Protein AF-0000000085167577 (afdb_homodimer)

Sequence (716 aa):
MPRSLSTPLTRKFGIDFPIVQGPMNGGSTPEMVAAVSNAGGIGALAAANFDVQTMRTKVNAIRSLTTKPFCVNLFVLETPAPTPGEIRDALDRLQPIRAELGLPPAAAPERYCEEFREQLDALIALKAPVASFTFGLLDAASIERLHAAGSLVIGTATNVAEALAWQANGADAICAQGAEAGGHRGTFIGHPDASMIGTLALVPQIVDAVALPVIAAGGIMDGRGIAAALTLGAQAAQLGTAFLMTAESPIHAAWQEKIRLSTDTSTRTTRTFTGRPARGILNDFMLRMGRYEQELPAYPVQHALTTEIRKAAGQANRPEFMSLWAGQAAGMSRRRAEAIPAAELVRVLVAETQAALAMPRSLSTPLTRKFGIDFPIVQGPMNGGSTPEMVAAVSNAGGIGALAAANFDVQTMRTKVNAIRSLTTKPFCVNLFVLETPAPTPGEIRDALDRLQPIRAELGLPPAAAPERYCEEFREQLDALIALKAPVASFTFGLLDAASIERLHAAGSLVIGTATNVAEALAWQANGADAICAQGAEAGGHRGTFIGHPDASMIGTLALVPQIVDAVALPVIAAGGIMDGRGIAAALTLGAQAAQLGTAFLMTAESPIHAAWQEKIRLSTDTSTRTTRTFTGRPARGILNDFMLRMGRYEQELPAYPVQHALTTEIRKAAGQANRPEFMSLWAGQAAGMSRRRAEAIPAAELVRVLVAETQAALA

InterPro domains:
  IPR004136 Nitronate monooxygenase [cd04730] (15-283)
  IPR013785 Aldolase-type TIM barrel [G3DSA:3.20.20.70] (5-358)

Nearest PDB structures (foldseek):
  4qit-assembly1_B  TM=9.246E-01  e=6.300E-36  Pseudomonas aeruginosa PAO581
  4qiu-assembly1_B  TM=9.241E-01  e=7.484E-36  Pseudomonas aeruginosa PAO581
  4q4k-assembly1_B  TM=9.140E-01  e=2.360E-35  Pseudomonas aeruginosa PAO1
  5lsm-assembly4_B  TM=9.400E-01  e=2.617E-33  Shewanella oneidensis MR-1
  5lsm-assembly6_E  TM=9.342E-01  e=5.848E-33  Shewanella oneidensis MR-1

Radius of gyration: 25.78 Å; Cα contacts (8 Å, |Δi|>4): 1681; chains: 2; bounding box: 63×74×59 Å

Organism: Herbaspirillum seropedicae (strain SmR1) (NCBI:txid757424)

Foldseek 3Di:
DQDQQDDPVCVVQVFRHQEEADADVLWAALQLQLLQQVLGYAYEHECAQPDLVVVLVRLVSNVVRHPGAYEYEYEDDDFDDDDPVQLVVLQVLCVVLCVVLVHDRDDADPGLGYDRVNNLVSCLVSLHQEYEYFQDEDALVSCVSSVVSNYAYEYEDLAQVRLVRNVVSPHQEYEHAELQAWWFDRDHDDDPVVSNHGQLVGLLVNLVRHPHAYEGEHQDQALLSQLSSVVSPHSHYYDHLNSSQAQPTPDFPLLNVCLQVDDLPQKDWACQQAQGTGIFGAAQSCVSSVVCRVSHDHPHRSNSSLVVVQVSCSVVVNCRSHRSIDGSNSNCSNVDDGNHHSSVRSVRRVVRNSVSSD/DQDQQDDPVLVVQVFRHQEEADADVLWAALQLQLLQQVLGYAYEHECAQPALVVVLVRLVSNVVRHPGAYEYEYEDDDFDDDDPVQVVVLQVLCVVLCVVLVHPRDDADPGLGYDRVNNLVSCLVSLHQEYEYFQDEDALVSCVSSVVSNYAYEYEDLAQVRLVRNVVSPHQEYEHAELQAWWFDRDHDDDPVVSNHGQLVGLLVNLVRHPHAYEGEHQDQALLSQLSSVVSPHSHYYDHLNSSQAQPTPDFPLLNVCLQVDDLPQKDWACQQAQGTGIFGAAQSCVSSVVCRVSHDHPHRSNSSLVVVQVSCSVVVNCRSHRSIDGSNSNCSNVDDGNHHSSVRSVRRVVRNSVSSD

Secondary structure (DSSP, 8-state):
-PPPS--HHHHHHT-SSSEEE---TTT--HHHHHHHHHTTSBEEEE-TT--HHHHHHHHHHHHHH-SS-EEEEEE--PPP---HHHHHHHHHHHHHHHHHTTPPPP---S-SS--HHHHHHHHHHHT-SEEEEESS---HHHHHHHHHTT-EEEEEESSHHHHHHHHHHT-SEEEEE-TT-SEE----SS-TTTT---HHHHHHHHHHH-SS-EEEESS--SHHHHHHHHHTT-SEEEESHHHHTBTT--S-HHHHHHHHT--TT-EEEESTTTSS-EEEE--HHHHHHGGGGGGSPPTTHHHHHHHHHHHHHHHTT-GGGS--B--TTGGGGGGS-TTB-HHHHHHHHHHHHHHHH-/-PPP---HHHHHHT-SSSEEE---TTT--HHHHHHHHHTTSBEEEE-TT--HHHHHHHHHHHHHH-SS-EEEEEE--PPP---HHHHHHHHHHHHHHHHHTTPPPP---S-SS--HHHHHHHHHHHT-SEEEEESS---HHHHHHHHHTT-EEEEEESSHHHHHHHHHHT-SEEEEE-TT-SEE----SS-TTTT---HHHHHHHHHHH-SS-EEEESS--SHHHHHHHHHTT-SEEEESHHHHTBTT--S-HHHHHHHHT--TT-EEEESTTTSS-EEEE--HHHHHHGGGGGGSPPTTHHHHHHHHHHHHHHHTT-GGGS--B--TTGGGGGGS-TTB-HHHHHHHHHHHHHHHH-

Solvent-accessible surface area (backbone atoms only — not comparable to full-atom values): 35140 Å² total; per-residue (Å²): 127,70,65,71,59,70,31,74,47,18,63,73,64,65,37,61,37,40,40,30,44,38,57,31,76,77,32,42,35,46,67,31,22,22,33,24,16,70,58,23,24,32,9,18,36,36,42,53,86,41,52,57,68,54,46,52,53,47,53,51,52,23,55,74,64,35,91,55,49,39,31,42,28,39,51,52,57,76,87,84,80,81,52,70,65,59,50,52,53,49,50,60,70,45,42,66,60,32,50,73,72,69,45,71,86,81,73,85,69,94,64,53,67,63,61,37,69,59,43,51,53,42,46,39,73,64,41,40,50,24,36,32,38,30,47,41,79,75,52,43,68,60,44,49,52,30,43,75,45,59,22,44,35,34,33,42,15,34,49,52,69,43,41,46,51,36,53,73,30,58,43,60,27,33,35,38,42,14,53,21,28,42,30,70,61,40,59,67,67,80,56,65,76,35,36,59,32,23,33,60,25,43,44,40,54,36,45,73,70,43,90,54,44,31,26,33,25,34,24,38,70,49,13,31,41,42,34,19,35,44,36,38,57,27,40,24,28,32,27,46,54,52,52,50,46,17,52,51,26,69,54,56,67,65,50,46,50,50,38,46,70,30,48,66,53,39,35,43,74,41,31,58,62,30,29,42,53,24,17,15,47,69,39,54,47,51,61,67,40,50,84,44,50,89,73,52,47,49,59,48,48,26,29,48,72,38,45,63,50,28,51,50,19,56,76,65,70,35,66,48,46,38,86,42,57,24,21,38,32,34,25,64,50,60,79,50,65,82,48,36,46,45,35,56,51,5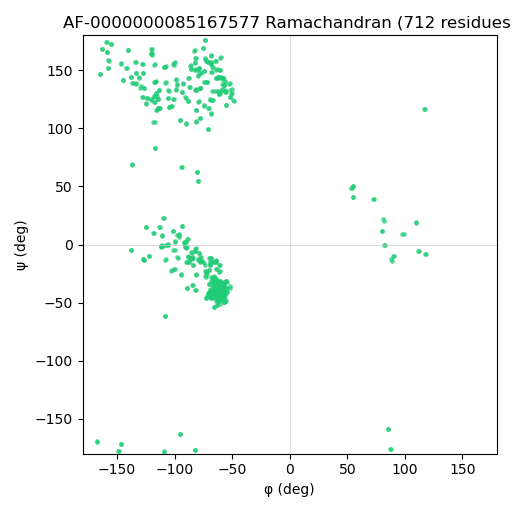0,52,52,32,52,54,37,21,47,60,43,54,90,127,71,66,72,61,69,31,75,46,16,62,72,63,66,36,61,36,39,41,28,43,39,58,30,74,77,33,43,35,47,67,32,22,23,33,23,15,71,59,22,22,31,9,18,35,36,44,53,87,40,53,55,68,54,47,52,53,46,52,50,51,22,54,75,66,32,91,56,47,38,32,42,28,39,52,52,57,76,87,81,79,81,50,72,65,59,50,50,54,48,50,59,69,43,41,67,61,31,52,73,72,70,44,71,86,83,72,85,68,95,65,52,66,62,62,38,69,59,41,50,53,44,46,39,73,65,42,42,50,24,37,33,37,30,47,41,78,75,54,41,69,60,47,49,51,30,43,74,46,60,22,43,37,34,33,44,17,32,47,52,71,42,42,47,50,36,53,74,30,59,44,58,27,33,34,38,42,14,52,23,28,42,28,69,62,40,59,68,68,81,56,67,77,36,37,58,30,22,34,60,27,42,44,40,55,36,47,73,71,43,90,54,47,31,26,33,24,33,24,38,69,48,13,31,42,42,34,19,34,42,36,36,58,26,39,25,29,32,27,46,57,54,53,49,46,17,51,52,24,68,53,55,68,64,49,47,51,52,36,46,69,29,46,66,54,39,37,42,74,41,31,61,61,29,30,42,52,23,16,15,46,68,39,54,47,52,62,68,40,49,85,43,48,89,72,51,49,49,59,48,47,26,29,47,72,37,44,63,51,29,51,50,18,57,76,67,70,34,66,47,46,38,87,42,58,25,20,38,33,34,27,63,49,60,80,48,65,82,48,34,46,45,35,57,50,50,52,51,33,51,53,36,20,46,59,42,55,89

Structure (mmCIF, N/CA/C/O backbone):
data_AF-0000000085167577-model_v1
#
loop_
_entity.id
_entity.type
_entity.pdbx_description
1 polymer 'Nitronate monooxygenase'
#
loop_
_atom_site.group_PDB
_atom_site.id
_atom_site.type_symbol
_atom_site.label_atom_id
_atom_site.label_alt_id
_atom_site.label_comp_id
_atom_site.label_asym_id
_atom_site.label_entity_id
_atom_site.label_seq_id
_atom_site.pdbx_PDB_ins_code
_atom_site.Cartn_x
_atom_site.Cartn_y
_atom_site.Cartn_z
_atom_site.occupancy
_atom_site.B_iso_or_equiv
_atom_site.auth_seq_id
_atom_site.auth_comp_id
_atom_site.auth_asym_id
_atom_site.auth_atom_id
_atom_site.pdbx_PDB_model_num
ATOM 1 N N . MET A 1 1 ? 31.984 2.719 1.576 1 41.38 1 MET A N 1
ATOM 2 C CA . MET A 1 1 ? 31.656 3.881 2.395 1 41.38 1 MET A CA 1
ATOM 3 C C . MET A 1 1 ? 30.156 4.023 2.553 1 41.38 1 MET A C 1
ATOM 5 O O . MET A 1 1 ? 29.391 3.73 1.623 1 41.38 1 MET A O 1
ATOM 9 N N . PRO A 1 2 ? 29.688 4.07 3.895 1 56.88 2 PRO A N 1
ATOM 10 C CA . PRO A 1 2 ? 28.234 4.141 4.07 1 56.88 2 PRO A CA 1
ATOM 11 C C . PRO A 1 2 ? 27.594 5.238 3.227 1 56.88 2 PRO A C 1
ATOM 13 O O . PRO A 1 2 ? 28.203 6.281 2.99 1 56.88 2 PRO A O 1
ATOM 16 N N . ARG A 1 3 ? 26.609 4.84 2.564 1 70.44 3 ARG A N 1
ATOM 17 C CA . ARG A 1 3 ? 25.891 5.797 1.737 1 70.44 3 ARG A CA 1
ATOM 18 C C . ARG A 1 3 ? 25.547 7.051 2.529 1 70.44 3 ARG A C 1
ATOM 20 O O . ARG A 1 3 ? 25.031 6.969 3.65 1 70.44 3 ARG A O 1
ATOM 27 N N . SER A 1 4 ? 25.938 8.18 2.057 1 84.38 4 SER A N 1
ATOM 28 C CA . SER A 1 4 ? 25.656 9.477 2.662 1 84.38 4 SER A CA 1
ATOM 29 C C . SER A 1 4 ? 24.156 9.719 2.783 1 84.38 4 SER A C 1
ATOM 31 O O . SER A 1 4 ? 23.391 9.305 1.917 1 84.38 4 SER A O 1
ATOM 33 N N . LEU A 1 5 ? 23.75 10.266 3.936 1 94.94 5 LEU A N 1
ATOM 34 C CA . LEU A 1 5 ? 22.359 10.633 4.141 1 94.94 5 LEU A CA 1
ATOM 35 C C . LEU A 1 5 ? 22.094 12.062 3.664 1 94.94 5 LEU A C 1
ATOM 37 O O . LEU A 1 5 ? 20.984 12.578 3.834 1 94.94 5 LEU A O 1
ATOM 41 N N . SER A 1 6 ? 23.156 12.664 3.066 1 94.69 6 SER A N 1
ATOM 42 C CA . SER A 1 6 ? 22.969 13.945 2.393 1 94.69 6 SER A CA 1
ATOM 43 C C . SER A 1 6 ? 22.359 13.758 1.009 1 94.69 6 SER A C 1
ATOM 45 O O . SER A 1 6 ? 22.859 12.969 0.205 1 94.69 6 SER A O 1
ATOM 47 N N . THR A 1 7 ? 21.219 14.383 0.775 1 95.88 7 THR A N 1
ATOM 48 C CA . THR A 1 7 ? 20.531 14.367 -0.507 1 95.88 7 THR A CA 1
ATOM 49 C C . THR A 1 7 ? 20.391 15.773 -1.072 1 95.88 7 THR A C 1
ATOM 51 O O . THR A 1 7 ? 20.641 16.75 -0.37 1 95.88 7 THR A O 1
ATOM 54 N N . PRO A 1 8 ? 20 15.883 -2.324 1 95.69 8 PRO A N 1
ATOM 55 C CA . PRO A 1 8 ? 19.75 17.234 -2.846 1 95.69 8 PRO A CA 1
ATOM 56 C C . PRO A 1 8 ? 18.688 17.984 -2.035 1 95.69 8 PRO A C 1
ATOM 58 O O . PRO A 1 8 ? 18.812 19.188 -1.828 1 95.69 8 PRO A O 1
ATOM 61 N N . LEU A 1 9 ? 17.734 17.266 -1.518 1 97.69 9 LEU A N 1
ATOM 62 C CA . LEU A 1 9 ? 16.703 17.891 -0.701 1 97.69 9 LEU A CA 1
ATOM 63 C C . LEU A 1 9 ? 17.297 18.406 0.609 1 97.69 9 LEU A C 1
ATOM 65 O O . LEU A 1 9 ? 16.984 19.531 1.026 1 97.69 9 LEU A O 1
ATOM 69 N N . THR A 1 10 ? 18.109 17.547 1.251 1 97.88 10 THR A N 1
ATOM 70 C CA . THR A 1 10 ? 18.688 17.969 2.523 1 97.88 10 THR A CA 1
ATOM 71 C C . THR A 1 10 ? 19.531 19.234 2.344 1 97.88 10 THR A C 1
ATOM 73 O O . THR A 1 10 ? 19.516 20.125 3.184 1 97.88 10 THR A O 1
ATOM 76 N N . ARG A 1 11 ? 20.219 19.328 1.23 1 97.31 11 ARG A N 1
ATOM 77 C CA . ARG A 1 11 ? 21.031 20.516 0.937 1 97.31 11 ARG A CA 1
ATOM 78 C C . ARG A 1 11 ? 20.141 21.719 0.66 1 97.31 11 ARG A C 1
ATOM 80 O O . ARG A 1 11 ? 20.406 22.812 1.179 1 97.31 11 ARG A O 1
ATOM 87 N N . LYS A 1 12 ? 19.141 21.5 -0.059 1 96.94 12 LYS A N 1
ATOM 88 C CA . LYS A 1 12 ? 18.219 22.578 -0.416 1 96.94 12 LYS A CA 1
ATOM 89 C C . LYS A 1 12 ? 17.516 23.141 0.819 1 96.94 12 LYS A C 1
ATOM 91 O O . LYS A 1 12 ? 17.344 24.344 0.95 1 96.94 12 LYS A O 1
ATOM 96 N N . PHE A 1 13 ? 17.109 22.234 1.7 1 97.12 13 PHE A N 1
ATOM 97 C CA . PHE A 1 13 ? 16.328 22.625 2.869 1 97.12 13 PHE A CA 1
ATOM 98 C C . PHE A 1 13 ? 17.25 23.031 4.02 1 97.12 13 PHE A C 1
ATOM 100 O O . PHE A 1 13 ? 16.797 23.594 5.016 1 97.12 13 PHE A O 1
ATOM 107 N N . GLY A 1 14 ? 18.562 22.75 3.898 1 96.88 14 GLY A N 1
ATOM 108 C CA . GLY A 1 14 ? 19.516 23.078 4.941 1 96.88 14 GLY A CA 1
ATOM 109 C C . GLY A 1 14 ? 19.406 22.188 6.164 1 96.88 14 GLY A C 1
ATOM 110 O O . GLY A 1 14 ? 19.469 22.672 7.297 1 96.88 14 GLY A O 1
ATOM 111 N N . ILE A 1 15 ? 19.172 20.906 5.949 1 97.62 15 ILE A N 1
ATOM 112 C CA . ILE A 1 15 ? 19.062 19.969 7.059 1 97.62 15 ILE A CA 1
ATOM 113 C C . ILE A 1 15 ? 20.125 18.891 6.93 1 97.62 15 ILE A C 1
ATOM 115 O O . ILE A 1 15 ? 20.703 18.703 5.859 1 97.62 15 ILE A O 1
ATOM 119 N N . ASP A 1 16 ? 20.359 18.141 8.023 1 98.12 16 ASP A N 1
ATOM 120 C CA . ASP A 1 16 ? 21.453 17.172 8.078 1 98.12 16 ASP A CA 1
ATOM 121 C C . ASP A 1 16 ? 21 15.797 7.578 1 98.12 16 ASP A C 1
ATOM 123 O O . ASP A 1 16 ? 21.781 15.062 6.973 1 98.12 16 ASP A O 1
ATOM 127 N N . PHE A 1 17 ? 19.75 15.469 7.918 1 98.69 17 PHE A N 1
ATOM 128 C CA . PHE A 1 17 ? 19.266 14.117 7.645 1 98.69 17 PHE A CA 1
ATOM 129 C C . PHE A 1 17 ? 17.953 14.156 6.875 1 98.69 17 PHE A C 1
ATOM 131 O O . PHE A 1 17 ? 17.172 15.094 7.031 1 98.69 17 PHE A O 1
ATOM 138 N N . PRO A 1 18 ? 17.672 13.219 6.016 1 98.69 18 PRO A N 1
ATOM 139 C CA . PRO A 1 18 ? 16.453 13.172 5.199 1 98.69 18 PRO A CA 1
ATOM 140 C C . PRO A 1 18 ? 15.25 12.656 5.969 1 98.69 18 PRO A C 1
ATOM 142 O O . PRO A 1 18 ? 14.586 11.711 5.523 1 98.69 18 PRO A O 1
ATOM 145 N N . ILE A 1 19 ? 14.938 13.266 7.086 1 98.88 19 ILE A N 1
ATOM 146 C CA . ILE A 1 19 ? 13.859 12.859 7.98 1 98.88 19 ILE A CA 1
ATOM 147 C C . ILE A 1 19 ? 12.914 14.031 8.219 1 98.88 19 ILE A C 1
ATOM 149 O O . ILE A 1 19 ? 13.344 15.109 8.648 1 98.88 19 ILE A O 1
ATOM 153 N N . VAL A 1 20 ? 11.68 13.805 7.875 1 98.88 20 VAL A N 1
ATOM 154 C CA . VAL A 1 20 ? 10.633 14.797 8.102 1 98.88 20 VAL A CA 1
ATOM 155 C C . VAL A 1 20 ? 9.625 14.258 9.117 1 98.88 20 VAL A C 1
ATOM 157 O O . VAL A 1 20 ? 9.039 13.195 8.922 1 98.88 20 VAL A O 1
ATOM 160 N N . GLN A 1 21 ? 9.508 14.922 10.242 1 98.81 21 GLN A N 1
ATOM 161 C CA . GLN A 1 21 ? 8.367 14.672 11.125 1 98.81 21 GLN A CA 1
ATOM 162 C C . GLN A 1 21 ? 7.074 15.211 10.516 1 98.81 21 GLN A C 1
ATOM 164 O O . GLN A 1 21 ? 6.988 16.391 10.172 1 98.81 21 GLN A O 1
ATOM 169 N N . GLY A 1 22 ? 6.129 14.312 10.25 1 98.25 22 GLY A N 1
ATOM 170 C CA . GLY A 1 22 ? 4.902 14.703 9.578 1 98.25 22 GLY A CA 1
ATOM 171 C C . GLY A 1 22 ? 4.078 15.703 10.367 1 98.25 22 GLY A C 1
ATOM 172 O O . GLY A 1 22 ? 4.07 15.68 11.594 1 98.25 22 GLY A O 1
ATOM 173 N N . PRO A 1 23 ? 3.439 16.641 9.625 1 98.19 23 PRO A N 1
ATOM 174 C CA . PRO A 1 23 ? 2.482 17.531 10.297 1 98.19 23 PRO A CA 1
ATOM 175 C C . PRO A 1 23 ? 1.233 16.781 10.773 1 98.19 23 PRO A C 1
ATOM 177 O O . PRO A 1 23 ? 0.424 16.344 9.961 1 98.19 23 PRO A O 1
ATOM 180 N N . MET A 1 24 ? 1.084 16.703 12.055 1 96.88 24 MET A N 1
ATOM 181 C CA . MET A 1 24 ? 0.001 15.922 12.648 1 96.88 24 MET A CA 1
ATOM 182 C C . MET A 1 24 ? -0.925 16.828 13.469 1 96.88 24 MET A C 1
ATOM 184 O O . MET A 1 24 ? -0.589 17.219 14.586 1 96.88 24 MET A O 1
ATOM 188 N N . ASN A 1 25 ? -2.061 17.078 12.891 1 89.38 25 ASN A N 1
ATOM 189 C CA . ASN A 1 25 ? -3.02 17.922 13.594 1 89.38 25 ASN A CA 1
ATOM 190 C C . ASN A 1 25 ? -3.336 17.359 14.984 1 89.38 25 ASN A C 1
ATOM 192 O O . ASN A 1 25 ? -3.795 16.234 15.117 1 89.38 25 ASN A O 1
ATOM 196 N N . GLY A 1 26 ? -3.08 18.094 15.93 1 88.06 26 GLY A N 1
ATOM 197 C CA . GLY A 1 26 ? -3.291 17.672 17.312 1 88.06 26 GLY A CA 1
ATOM 198 C C . GLY A 1 26 ? -2.156 16.828 17.859 1 88.06 26 GLY A C 1
ATOM 199 O O . GLY A 1 26 ? -2.174 16.438 19.016 1 88.06 26 GLY A O 1
ATOM 200 N N . GLY A 1 27 ? -1.165 16.609 17 1 92.88 27 GLY A N 1
ATOM 201 C CA . GLY A 1 27 ? -0.113 15.703 17.406 1 92.88 27 GLY A CA 1
ATOM 202 C C . GLY A 1 27 ? 1.268 16.328 17.391 1 92.88 27 GLY A C 1
ATOM 203 O O . GLY A 1 27 ? 2.227 15.758 17.906 1 92.88 27 GLY A O 1
ATOM 204 N N . SER A 1 28 ? 1.42 17.5 16.844 1 93.81 28 SER A N 1
ATOM 205 C CA . SER A 1 28 ? 2.715 18.156 16.719 1 93.81 28 SER A CA 1
ATOM 206 C C . SER A 1 28 ? 2.773 19.406 17.594 1 93.81 28 SER A C 1
ATOM 208 O O . SER A 1 28 ? 2.012 20.359 17.391 1 93.81 28 SER A O 1
ATOM 210 N N . THR A 1 29 ? 3.646 19.469 18.562 1 97.44 29 THR A N 1
ATOM 211 C CA . THR A 1 29 ? 3.859 20.641 19.406 1 97.44 29 THR A CA 1
ATOM 212 C C . THR A 1 29 ? 5.086 21.422 18.938 1 97.44 29 THR A C 1
ATOM 214 O O . THR A 1 29 ? 5.938 20.891 18.219 1 97.44 29 THR A O 1
ATOM 217 N N . PRO A 1 30 ? 5.098 22.734 19.281 1 98.62 30 PRO A N 1
ATOM 218 C CA . PRO A 1 30 ? 6.316 23.484 19 1 98.62 30 PRO A CA 1
ATOM 219 C C . PRO A 1 30 ? 7.574 22.812 19.547 1 98.62 30 PRO A C 1
ATOM 221 O O . PRO A 1 30 ? 8.617 22.812 18.891 1 98.62 30 PRO A O 1
ATOM 224 N N . GLU A 1 31 ? 7.469 22.172 20.719 1 98.75 31 GLU A N 1
ATOM 225 C CA . GLU A 1 31 ? 8.594 21.484 21.328 1 98.75 31 GLU A CA 1
ATOM 226 C C . GLU A 1 31 ? 9.055 20.312 20.453 1 98.75 31 GLU A C 1
ATOM 228 O O . GLU A 1 31 ? 10.258 20.109 20.266 1 98.75 31 GLU A O 1
ATOM 233 N N . MET A 1 32 ? 8.102 19.516 19.906 1 98.75 32 MET A N 1
ATOM 234 C CA . MET A 1 32 ? 8.438 18.406 19.016 1 98.75 32 MET A CA 1
ATOM 235 C C . MET A 1 32 ? 9.109 18.906 17.734 1 98.75 32 MET A C 1
ATOM 237 O O . MET A 1 32 ? 10.141 18.375 17.328 1 98.75 32 MET A O 1
ATOM 241 N N . VAL A 1 33 ? 8.492 19.922 17.156 1 98.88 33 VAL A N 1
ATOM 242 C CA . VAL A 1 33 ? 8.984 20.5 15.906 1 98.88 33 VAL A CA 1
ATOM 243 C C . VAL A 1 33 ? 10.422 20.969 16.078 1 98.88 33 VAL A C 1
ATOM 245 O O . VAL A 1 33 ? 11.297 20.609 15.281 1 98.88 33 VAL A O 1
ATOM 248 N N . ALA A 1 34 ? 10.656 21.703 17.125 1 98.88 34 ALA A N 1
ATOM 249 C CA . ALA A 1 34 ? 11.992 22.219 17.391 1 98.88 34 ALA A CA 1
ATOM 250 C C . ALA A 1 34 ? 12.977 21.094 17.672 1 98.88 34 ALA A C 1
ATOM 252 O O . ALA A 1 34 ? 14.125 21.141 17.219 1 98.88 34 ALA A O 1
ATOM 253 N N . ALA A 1 35 ? 12.531 20.078 18.453 1 98.88 35 ALA A N 1
ATOM 254 C CA . ALA A 1 35 ? 13.398 18.953 18.797 1 98.88 35 ALA A CA 1
ATOM 255 C C . ALA A 1 35 ? 13.852 18.203 17.547 1 98.88 35 ALA A C 1
ATOM 257 O O . ALA A 1 35 ? 15.031 17.859 17.422 1 98.88 35 ALA A O 1
ATOM 258 N N . VAL A 1 36 ? 12.984 17.984 16.625 1 98.88 36 VAL A N 1
ATOM 259 C CA . VAL A 1 36 ? 13.297 17.281 15.383 1 98.88 36 VAL A CA 1
ATOM 260 C C . VAL A 1 36 ? 14.25 18.125 14.531 1 98.88 36 VAL A C 1
ATOM 262 O O . VAL A 1 36 ? 15.25 17.609 14.016 1 98.88 36 VAL A O 1
ATOM 265 N N . SER A 1 37 ? 13.945 19.438 14.398 1 98.88 37 SER A N 1
ATOM 266 C CA . SER A 1 37 ? 14.781 20.328 13.625 1 98.88 37 SER A CA 1
ATOM 267 C C . SER A 1 37 ? 16.188 20.422 14.211 1 98.88 37 SER A C 1
ATOM 269 O O . SER A 1 37 ? 17.172 20.344 13.477 1 98.88 37 SER A O 1
ATOM 271 N N . ASN A 1 38 ? 16.25 20.531 15.531 1 98.88 38 ASN A N 1
ATOM 272 C CA . ASN A 1 38 ? 17.531 20.609 16.203 1 98.88 38 ASN A CA 1
ATOM 273 C C . ASN A 1 38 ? 18.344 19.328 16.016 1 98.88 38 ASN A C 1
ATOM 275 O O . ASN A 1 38 ? 19.578 19.359 16 1 98.88 38 ASN A O 1
ATOM 279 N N . ALA A 1 39 ? 17.641 18.219 15.875 1 98.81 39 ALA A N 1
ATOM 280 C CA . ALA A 1 39 ? 18.312 16.922 15.742 1 98.81 39 ALA A CA 1
ATOM 281 C C . ALA A 1 39 ? 18.766 16.688 14.305 1 98.81 39 ALA A C 1
ATOM 283 O O . ALA A 1 39 ? 19.422 15.695 14.016 1 98.81 39 ALA A O 1
ATOM 284 N N . GLY A 1 40 ? 18.438 17.594 13.414 1 98.69 40 GLY A N 1
ATOM 285 C CA . GLY A 1 40 ? 19 17.516 12.07 1 98.69 40 GLY A CA 1
ATOM 286 C C . GLY A 1 40 ? 17.953 17.188 11.016 1 98.69 40 GLY A C 1
ATOM 287 O O . GLY A 1 40 ? 18.266 17.156 9.82 1 98.69 40 GLY A O 1
ATOM 288 N N . GLY A 1 41 ? 16.688 16.891 11.422 1 98.62 41 GLY A N 1
ATOM 289 C CA . GLY A 1 41 ? 15.578 16.719 10.492 1 98.62 41 GLY A CA 1
ATOM 290 C C . GLY A 1 41 ? 14.758 17.984 10.305 1 98.62 41 GLY A C 1
ATOM 291 O O . GLY A 1 41 ? 15.234 19.078 10.586 1 98.62 41 GLY A O 1
ATOM 292 N N . ILE A 1 42 ? 13.586 17.844 9.781 1 98.38 42 ILE A N 1
ATOM 293 C CA . ILE A 1 42 ? 12.625 18.938 9.703 1 98.38 42 ILE A CA 1
ATOM 294 C C . ILE A 1 42 ? 11.406 18.609 10.562 1 98.38 42 ILE A C 1
ATOM 296 O O . ILE A 1 42 ? 10.719 17.625 10.312 1 98.38 42 ILE A O 1
ATOM 300 N N . GLY A 1 43 ? 11.203 19.391 11.57 1 98.75 43 GLY A N 1
ATOM 301 C CA . GLY A 1 43 ? 9.93 19.328 12.273 1 98.75 43 GLY A CA 1
ATOM 302 C C . GLY A 1 43 ? 8.82 20.078 11.57 1 98.75 43 GLY A C 1
ATOM 303 O O . GLY A 1 43 ? 9.055 21.125 10.969 1 98.75 43 GLY A O 1
ATOM 304 N N . ALA A 1 44 ? 7.59 19.562 11.656 1 98.81 44 ALA A N 1
ATOM 305 C CA . ALA A 1 44 ? 6.473 20.203 10.969 1 98.81 44 ALA A CA 1
ATOM 306 C C . ALA A 1 44 ? 5.312 20.469 11.922 1 98.81 44 ALA A C 1
ATOM 308 O O . ALA A 1 44 ? 4.852 19.547 12.609 1 98.81 44 ALA A O 1
ATOM 309 N N . LEU A 1 45 ? 4.895 21.688 11.938 1 98.69 45 LEU A N 1
ATOM 310 C CA . LEU A 1 45 ? 3.707 22.078 12.68 1 98.69 45 LEU A CA 1
ATOM 311 C C . LEU A 1 45 ? 2.453 21.938 11.828 1 98.69 45 LEU A C 1
ATOM 313 O O . LEU A 1 45 ? 2.395 22.453 10.711 1 98.69 45 LEU A O 1
ATOM 317 N N . ALA A 1 46 ? 1.521 21.188 12.312 1 98.19 46 ALA A N 1
ATOM 318 C CA . ALA A 1 46 ? 0.212 21.156 11.664 1 98.19 46 ALA A CA 1
ATOM 319 C C . ALA A 1 46 ? -0.648 22.344 12.094 1 98.19 46 ALA A C 1
ATOM 321 O O . ALA A 1 46 ? -1.066 22.422 13.258 1 98.19 46 ALA A O 1
ATOM 322 N N . ALA A 1 47 ? -0.983 23.219 11.172 1 98 47 ALA A N 1
ATOM 323 C CA . ALA A 1 47 ? -1.621 24.484 11.555 1 98 47 ALA A CA 1
ATOM 324 C C . ALA A 1 47 ? -3.014 24.594 10.938 1 98 47 ALA A C 1
ATOM 326 O O . ALA A 1 47 ? -3.635 25.656 10.992 1 98 47 ALA A O 1
ATOM 327 N N . ALA A 1 48 ? -3.486 23.516 10.375 1 94.88 48 ALA A N 1
ATOM 328 C CA . ALA A 1 48 ? -4.73 23.562 9.617 1 94.88 48 ALA A CA 1
ATOM 329 C C . ALA A 1 48 ? -5.883 24.062 10.484 1 94.88 48 ALA A C 1
ATOM 331 O O . ALA A 1 48 ? -6.789 24.734 9.984 1 94.88 48 ALA A O 1
ATOM 332 N N . ASN A 1 49 ? -5.84 23.766 11.75 1 94.38 49 ASN A N 1
ATOM 333 C CA . ASN A 1 49 ? -6.965 24.094 12.617 1 94.38 49 ASN A CA 1
ATOM 334 C C . ASN A 1 49 ? -6.684 25.344 13.438 1 94.38 49 ASN A C 1
ATOM 336 O O . ASN A 1 49 ? -7.43 25.672 14.367 1 94.38 49 ASN A O 1
ATOM 340 N N . PHE A 1 50 ? -5.645 26.078 13.133 1 97.31 50 PHE A N 1
ATOM 341 C CA . PHE A 1 50 ? -5.277 27.266 13.914 1 97.31 50 PHE A CA 1
ATOM 342 C C . PHE A 1 50 ? -5.793 28.531 13.258 1 97.31 50 PHE A C 1
ATOM 344 O O . PHE A 1 50 ? -5.746 28.672 12.039 1 97.31 50 PHE A O 1
ATOM 351 N N . ASP A 1 51 ? -6.305 29.391 14.078 1 97.06 51 ASP A N 1
ATOM 352 C CA . ASP A 1 51 ? -6.508 30.75 13.594 1 97.06 51 ASP A CA 1
ATOM 353 C C . ASP A 1 51 ? -5.184 31.5 13.477 1 97.06 51 ASP A C 1
ATOM 355 O O . ASP A 1 51 ? -4.133 30.969 13.852 1 97.06 51 ASP A O 1
ATOM 359 N N . VAL A 1 52 ? -5.238 32.688 12.977 1 97.94 52 VAL A N 1
ATOM 360 C CA . VAL A 1 52 ? -4.051 33.469 12.656 1 97.94 52 VAL A CA 1
ATOM 361 C C . VAL A 1 52 ? -3.24 33.719 13.922 1 97.94 52 VAL A C 1
ATOM 363 O O . VAL A 1 52 ? -2.014 33.594 13.922 1 97.94 52 VAL A O 1
ATOM 366 N N . GLN A 1 53 ? -3.896 34.062 15 1 98.31 53 GLN A N 1
ATOM 367 C CA . GLN A 1 53 ? -3.205 34.375 16.25 1 98.31 53 GLN A CA 1
ATOM 368 C C . GLN A 1 53 ? -2.498 33.156 16.812 1 98.31 53 GLN A C 1
ATOM 370 O O . GLN A 1 53 ? -1.358 33.25 17.266 1 98.31 53 GLN A O 1
ATOM 375 N N . THR A 1 54 ? -3.172 32.062 16.781 1 98.19 54 THR A N 1
ATOM 376 C CA . THR A 1 54 ? -2.572 30.812 17.25 1 98.19 54 THR A CA 1
ATOM 377 C C . THR A 1 54 ? -1.372 30.438 16.375 1 98.19 54 THR A C 1
ATOM 379 O O . THR A 1 54 ? -0.35 29.969 16.891 1 98.19 54 THR A O 1
ATOM 382 N N . MET A 1 55 ? -1.459 30.609 15.062 1 98.44 55 MET A N 1
ATOM 383 C CA . MET A 1 55 ? -0.332 30.344 14.172 1 98.44 55 MET A CA 1
ATOM 384 C C . MET A 1 55 ? 0.88 31.188 14.57 1 98.44 55 MET A C 1
ATOM 386 O O . MET A 1 55 ? 1.992 30.656 14.672 1 98.44 55 MET A O 1
ATOM 390 N N . ARG A 1 56 ? 0.634 32.469 14.836 1 98.44 56 ARG A N 1
ATOM 391 C CA . ARG A 1 56 ? 1.708 33.375 15.234 1 98.44 56 ARG A CA 1
ATOM 392 C C . ARG A 1 56 ? 2.359 32.906 16.531 1 98.44 56 ARG A C 1
ATOM 394 O O . ARG A 1 56 ? 3.586 32.875 16.641 1 98.44 56 ARG A O 1
ATOM 401 N N . THR A 1 57 ? 1.498 32.562 17.469 1 98.56 57 THR A N 1
ATOM 402 C CA . THR A 1 57 ? 1.978 32.156 18.781 1 98.56 57 THR A CA 1
ATOM 403 C C . THR A 1 57 ? 2.824 30.891 18.672 1 98.56 57 THR A C 1
ATOM 405 O O . THR A 1 57 ? 3.92 30.812 19.234 1 98.56 57 THR A O 1
ATOM 408 N N . LYS A 1 58 ? 2.363 29.906 17.938 1 98.56 58 LYS A N 1
ATOM 409 C CA . LYS A 1 58 ? 3.053 28.625 17.797 1 98.56 58 LYS A CA 1
ATOM 410 C C . LYS A 1 58 ? 4.352 28.781 17.016 1 98.56 58 LYS A C 1
ATOM 412 O O . LYS A 1 58 ? 5.371 28.188 17.375 1 98.56 58 LYS A O 1
ATOM 417 N N . VAL A 1 59 ? 4.363 29.531 15.938 1 98.69 59 VAL A N 1
ATOM 418 C CA . VAL A 1 59 ? 5.559 29.75 15.125 1 98.69 59 VAL A CA 1
ATOM 419 C C . VAL A 1 59 ? 6.617 30.484 15.945 1 98.69 59 VAL A C 1
ATOM 421 O O . VAL A 1 59 ? 7.797 30.141 15.898 1 98.69 59 VAL A O 1
ATOM 424 N N . ASN A 1 60 ? 6.164 31.469 16.734 1 98.5 60 ASN A N 1
ATOM 425 C CA . ASN A 1 60 ? 7.102 32.188 17.594 1 98.5 60 ASN A CA 1
ATOM 426 C C . ASN A 1 60 ? 7.688 31.281 18.672 1 98.5 60 ASN A C 1
ATOM 428 O O . ASN A 1 60 ? 8.867 31.391 19.016 1 98.5 60 ASN A O 1
ATOM 432 N N . ALA A 1 61 ? 6.855 30.406 19.188 1 98.75 61 ALA A N 1
ATOM 433 C CA . ALA A 1 61 ? 7.348 29.422 20.156 1 98.75 61 ALA A CA 1
ATOM 434 C C . ALA A 1 61 ? 8.422 28.531 19.547 1 98.75 61 ALA A C 1
ATOM 436 O O . ALA A 1 61 ? 9.438 28.25 20.172 1 98.75 61 ALA A O 1
ATOM 437 N N . ILE A 1 62 ? 8.25 28.078 18.344 1 98.88 62 ILE A N 1
ATOM 438 C CA . ILE A 1 62 ? 9.227 27.25 17.656 1 98.88 62 ILE A CA 1
ATOM 439 C C . ILE A 1 62 ? 10.531 28.031 17.484 1 98.88 62 ILE A C 1
ATOM 441 O O . ILE A 1 62 ? 11.609 27.516 17.766 1 98.88 62 ILE A O 1
ATOM 445 N N . ARG A 1 63 ? 10.43 29.297 17.078 1 98.62 63 ARG A N 1
ATOM 446 C CA . ARG A 1 63 ? 11.602 30.125 16.812 1 98.62 63 ARG A CA 1
ATOM 447 C C . ARG A 1 63 ? 12.383 30.391 18.078 1 98.62 63 ARG A C 1
ATOM 449 O O . ARG A 1 63 ? 13.602 30.609 18.047 1 98.62 63 ARG A O 1
ATOM 456 N N . SER A 1 64 ? 11.695 30.375 19.188 1 98.69 64 SER A N 1
ATOM 457 C CA . SER A 1 64 ? 12.383 30.562 20.453 1 98.69 64 SER A CA 1
ATOM 458 C C . SER A 1 64 ? 13.164 29.312 20.844 1 98.69 64 SER A C 1
ATOM 460 O O . SER A 1 64 ? 14.055 29.375 21.703 1 98.69 64 SER A O 1
ATOM 462 N N . LEU A 1 65 ? 12.859 28.188 20.203 1 98.75 65 LEU A N 1
ATOM 463 C CA . LEU A 1 65 ? 13.438 26.906 20.609 1 98.75 65 LEU A CA 1
ATOM 464 C C . LEU A 1 65 ? 14.461 26.422 19.594 1 98.75 65 LEU A C 1
ATOM 466 O O . LEU A 1 65 ? 15.242 25.516 19.875 1 98.75 65 LEU A O 1
ATOM 470 N N . THR A 1 66 ? 14.484 27.047 18.391 1 98.62 66 THR A N 1
ATOM 471 C CA . THR A 1 66 ? 15.406 26.578 17.359 1 98.62 66 THR A CA 1
ATOM 472 C C . THR A 1 66 ? 15.672 27.688 16.344 1 98.62 66 THR A C 1
ATOM 474 O O . THR A 1 66 ? 14.812 28.531 16.094 1 98.62 66 THR A O 1
ATOM 477 N N . THR A 1 67 ? 16.812 27.656 15.734 1 98.19 67 THR A N 1
ATOM 478 C CA . THR A 1 67 ? 17.172 28.531 14.609 1 98.19 67 THR A CA 1
ATOM 479 C C . THR A 1 67 ? 17.203 27.734 13.305 1 98.19 67 THR A C 1
ATOM 481 O O . THR A 1 67 ? 17.5 28.281 12.242 1 98.19 67 THR A O 1
ATOM 484 N N . LYS A 1 68 ? 16.906 26.406 13.422 1 98.5 68 LYS A N 1
ATOM 485 C CA . LYS A 1 68 ? 16.938 25.516 12.266 1 98.5 68 LYS A CA 1
ATOM 486 C C . LYS A 1 68 ? 15.633 25.609 11.469 1 98.5 68 LYS A C 1
ATOM 488 O O . LYS A 1 68 ? 14.625 26.094 11.984 1 98.5 68 LYS A O 1
ATOM 493 N N . PRO A 1 69 ? 15.719 25.172 10.234 1 98.5 69 PRO A N 1
ATOM 494 C CA . PRO A 1 69 ? 14.492 25.188 9.43 1 98.5 69 PRO A CA 1
ATOM 495 C C . PRO A 1 69 ? 13.398 24.297 10.008 1 98.5 69 PRO A C 1
ATOM 497 O O . PRO A 1 69 ? 13.695 23.219 10.547 1 98.5 69 PRO A O 1
ATOM 500 N N . PHE A 1 70 ? 12.172 24.703 9.898 1 98.75 70 PHE A N 1
ATOM 501 C CA . PHE A 1 70 ? 10.977 23.938 10.242 1 98.75 70 PHE A CA 1
ATOM 502 C C . PHE A 1 70 ? 9.875 24.172 9.219 1 98.75 70 PHE A C 1
ATOM 504 O O . PHE A 1 70 ? 9.992 25.047 8.359 1 98.75 70 PHE A O 1
ATOM 511 N N . CYS A 1 71 ? 8.852 23.328 9.297 1 98.81 71 CYS A N 1
ATOM 512 C CA . CYS A 1 71 ? 7.75 23.359 8.344 1 98.81 71 CYS A CA 1
ATOM 513 C C . CYS A 1 71 ? 6.438 23.703 9.031 1 98.81 71 CYS A C 1
ATOM 515 O O . CYS A 1 71 ? 6.227 23.344 10.195 1 98.81 71 CYS A O 1
ATOM 517 N N . VAL A 1 72 ? 5.633 24.516 8.383 1 98.88 72 VAL A N 1
ATOM 518 C CA . VAL A 1 72 ? 4.25 24.734 8.781 1 98.88 72 VAL A CA 1
ATOM 519 C C . VAL A 1 72 ? 3.305 24.234 7.691 1 98.88 72 VAL A C 1
ATOM 521 O O . VAL A 1 72 ? 3.455 24.594 6.523 1 98.88 72 VAL A O 1
ATOM 524 N N . ASN A 1 73 ? 2.381 23.422 8.102 1 98.81 73 ASN A N 1
ATOM 525 C CA . ASN A 1 73 ? 1.469 22.812 7.145 1 98.81 73 ASN A CA 1
ATOM 526 C C . ASN A 1 73 ? 0.067 23.406 7.246 1 98.81 73 ASN A C 1
ATOM 528 O O . ASN A 1 73 ? -0.431 23.641 8.344 1 98.81 73 ASN A O 1
ATOM 532 N N . LEU A 1 74 ? -0.567 23.609 6.105 1 98.56 74 LEU A N 1
ATOM 533 C CA . LEU A 1 74 ? -1.962 24.031 6.02 1 98.56 74 LEU A CA 1
ATOM 534 C C . LEU A 1 74 ? -2.748 23.109 5.09 1 98.56 74 LEU A C 1
ATOM 536 O O . LEU A 1 74 ? -2.162 22.422 4.25 1 98.56 74 LEU A O 1
ATOM 540 N N . PHE A 1 75 ? -4.035 23.031 5.281 1 98.12 75 PHE A N 1
ATOM 541 C CA . PHE A 1 75 ? -4.965 22.422 4.336 1 98.12 75 PHE A CA 1
ATOM 542 C C . PHE A 1 75 ? -5.484 23.453 3.344 1 98.12 75 PHE A C 1
ATOM 544 O O . PHE A 1 75 ? -5.938 24.531 3.74 1 98.12 75 PHE A O 1
ATOM 551 N N . VAL A 1 76 ? -5.336 23.141 2.105 1 98.06 76 VAL A N 1
ATOM 552 C CA . VAL A 1 76 ? -5.957 24 1.095 1 98.06 76 VAL A CA 1
ATOM 553 C C . VAL A 1 76 ? -7.453 23.688 1.018 1 98.06 76 VAL A C 1
ATOM 555 O O . VAL A 1 76 ? -7.859 22.672 0.464 1 98.06 76 VAL A O 1
ATOM 558 N N . LEU A 1 77 ? -8.258 24.609 1.5 1 95.69 77 LEU A N 1
ATOM 559 C CA . LEU A 1 77 ? -9.688 24.344 1.627 1 95.69 77 LEU A CA 1
ATOM 560 C C . LEU A 1 77 ? -10.508 25.484 1.025 1 95.69 77 LEU A C 1
ATOM 562 O O . LEU A 1 77 ? -10.125 26.656 1.135 1 95.69 77 LEU A O 1
ATOM 566 N N . GLU A 1 78 ? -11.562 25.094 0.453 1 91.69 78 GLU A N 1
ATOM 567 C CA . GLU A 1 78 ? -12.617 26.062 0.163 1 91.69 78 GLU A CA 1
ATOM 568 C C . GLU A 1 78 ? -13.555 26.234 1.352 1 91.69 78 GLU A C 1
ATOM 570 O O . GLU A 1 78 ? -13.695 25.312 2.17 1 91.69 78 GLU A O 1
ATOM 575 N N . THR A 1 79 ? -14.164 27.422 1.393 1 92.75 79 THR A N 1
ATOM 576 C CA . THR A 1 79 ? -15.156 27.609 2.439 1 92.75 79 THR A CA 1
ATOM 577 C C . THR A 1 79 ? -16.375 26.719 2.217 1 92.75 79 THR A C 1
ATOM 579 O O . THR A 1 79 ? -17.016 26.766 1.165 1 92.75 79 THR A O 1
ATOM 582 N N . PRO A 1 80 ? -16.656 25.938 3.248 1 94.38 80 PRO A N 1
ATOM 583 C CA . PRO A 1 80 ? -17.781 25.016 3.055 1 94.38 80 PRO A CA 1
ATOM 584 C C . PRO A 1 80 ? -19.141 25.719 3.098 1 94.38 80 PRO A C 1
ATOM 586 O O . PRO A 1 80 ? -19.281 26.75 3.764 1 94.38 80 PRO A O 1
ATOM 589 N N . ALA A 1 81 ? -20.078 25.219 2.385 1 93.06 81 ALA A N 1
ATOM 590 C CA . ALA A 1 81 ? -21.453 25.734 2.377 1 93.06 81 ALA A CA 1
ATOM 591 C C . ALA A 1 81 ? -22.469 24.594 2.416 1 93.06 81 ALA A C 1
ATOM 593 O O . ALA A 1 81 ? -23.234 24.406 1.47 1 93.06 81 ALA A O 1
ATOM 594 N N . PRO A 1 82 ? -22.531 23.891 3.543 1 95.38 82 PRO A N 1
ATOM 595 C CA . PRO A 1 82 ? -23.516 22.812 3.629 1 95.38 82 PRO A CA 1
ATOM 596 C C . PRO A 1 82 ? -24.953 23.312 3.717 1 95.38 82 PRO A C 1
ATOM 598 O O . PRO A 1 82 ? -25.188 24.422 4.199 1 95.38 82 PRO A O 1
ATOM 601 N N . THR A 1 83 ? -25.938 22.484 3.328 1 95.5 83 THR A N 1
ATOM 602 C CA . THR A 1 83 ? -27.359 22.828 3.455 1 95.5 83 THR A CA 1
ATOM 603 C C . THR A 1 83 ? -27.859 22.547 4.867 1 95.5 83 THR A C 1
ATOM 605 O O . THR A 1 83 ? -27.312 21.688 5.559 1 95.5 83 THR A O 1
ATOM 608 N N . PRO A 1 84 ? -28.906 23.25 5.168 1 94.81 84 PRO A N 1
ATOM 609 C CA . PRO A 1 84 ? -29.5 22.953 6.477 1 94.81 84 PRO A CA 1
ATOM 610 C C . PRO A 1 84 ? -29.938 21.5 6.617 1 94.81 84 PRO A C 1
ATOM 612 O O . PRO A 1 84 ? -29.828 20.906 7.699 1 94.81 84 PRO A O 1
ATOM 615 N N . GLY A 1 85 ? -30.422 20.969 5.594 1 95.94 85 GLY A N 1
ATOM 616 C CA . GLY A 1 85 ? -30.812 19.578 5.605 1 95.94 85 GLY A CA 1
ATOM 617 C C . GLY A 1 85 ? -29.672 18.625 5.855 1 95.94 85 GLY A C 1
ATOM 618 O O . GLY A 1 85 ? -29.797 17.672 6.617 1 95.94 85 GLY A O 1
ATOM 619 N N . GLU A 1 86 ? -28.531 18.891 5.238 1 95.88 86 GLU A N 1
ATOM 620 C CA . GLU A 1 86 ? -27.328 18.094 5.441 1 95.88 86 GLU A CA 1
ATOM 621 C C . GLU A 1 86 ? -26.875 18.125 6.898 1 95.88 86 GLU A C 1
ATOM 623 O O . GLU A 1 86 ? -26.484 17.109 7.461 1 95.88 86 GLU A O 1
ATOM 628 N N . ILE A 1 87 ? -26.969 19.297 7.445 1 96.69 87 ILE A N 1
ATOM 629 C CA . ILE A 1 87 ? -26.547 19.469 8.828 1 96.69 87 ILE A CA 1
ATOM 630 C C . ILE A 1 87 ? -27.5 18.75 9.766 1 96.69 87 ILE A C 1
ATOM 632 O O . ILE A 1 87 ? -27.078 18.031 10.664 1 96.69 87 ILE A O 1
ATOM 636 N N . ARG A 1 88 ? -28.75 18.922 9.523 1 95.88 88 ARG A N 1
ATOM 637 C CA . ARG A 1 88 ? -29.766 18.281 10.352 1 95.88 88 ARG A CA 1
ATOM 638 C C . ARG A 1 88 ? -29.609 16.766 10.328 1 95.88 88 ARG A C 1
ATOM 640 O O . ARG A 1 88 ? -29.609 16.125 11.375 1 95.88 88 ARG A O 1
ATOM 647 N N . ASP A 1 89 ? -29.453 16.25 9.195 1 97 89 ASP A N 1
ATOM 648 C CA . ASP A 1 89 ? -29.312 14.812 9.039 1 97 89 ASP A CA 1
ATOM 649 C C . ASP A 1 89 ? -28.062 14.297 9.75 1 97 89 ASP A C 1
ATOM 651 O O . ASP A 1 89 ? -28.094 13.25 10.398 1 97 89 ASP A O 1
ATOM 655 N N . ALA A 1 90 ? -26.984 15.023 9.555 1 97.19 90 ALA A N 1
ATOM 656 C CA . ALA A 1 90 ? -25.734 14.633 10.18 1 97.19 90 ALA A CA 1
ATOM 657 C C . ALA A 1 90 ? -25.844 14.648 11.703 1 97.19 90 ALA A C 1
ATOM 659 O O . ALA A 1 90 ? -25.406 13.719 12.375 1 97.19 90 ALA A O 1
ATOM 660 N N . LEU A 1 91 ? -26.453 15.633 12.227 1 96.69 91 LEU A N 1
ATOM 661 C CA . LEU A 1 91 ? -26.609 15.758 13.672 1 96.69 91 LEU A CA 1
ATOM 662 C C . LEU A 1 91 ? -27.5 14.656 14.219 1 96.69 91 LEU A C 1
ATOM 664 O O . LEU A 1 91 ? -27.25 14.125 15.297 1 96.69 91 LEU A O 1
ATOM 668 N N . ASP A 1 92 ? -28.531 14.359 13.469 1 96.56 92 ASP A N 1
ATOM 669 C CA . ASP A 1 92 ? -29.422 13.273 13.867 1 96.56 92 ASP A CA 1
ATOM 670 C C . ASP A 1 92 ? -28.672 11.953 13.977 1 96.56 92 ASP A C 1
ATOM 672 O O . ASP A 1 92 ? -28.891 11.188 14.914 1 96.56 92 ASP A O 1
ATOM 676 N N . ARG A 1 93 ? -27.828 11.688 13.07 1 97 93 ARG A N 1
ATOM 677 C CA . ARG A 1 93 ? -27.062 10.445 13.031 1 97 93 ARG A CA 1
ATOM 678 C C . ARG A 1 93 ? -26.062 10.375 14.188 1 97 93 ARG A C 1
ATOM 680 O O . ARG A 1 93 ? -25.75 9.289 14.68 1 97 93 ARG A O 1
ATOM 687 N N . LEU A 1 94 ? -25.578 11.531 14.664 1 97.69 94 LEU A N 1
ATOM 688 C CA . LEU A 1 94 ? -24.562 11.594 15.703 1 97.69 94 LEU A CA 1
ATOM 689 C C . LEU A 1 94 ? -25.203 11.578 17.094 1 97.69 94 LEU A C 1
ATOM 691 O O . LEU A 1 94 ? -24.516 11.328 18.094 1 97.69 94 LEU A O 1
ATOM 695 N N . GLN A 1 95 ? -26.5 11.812 17.172 1 96.62 95 GLN A N 1
ATOM 696 C CA . GLN A 1 95 ? -27.203 12.047 18.438 1 96.62 95 GLN A CA 1
ATOM 697 C C . GLN A 1 95 ? -27.062 10.852 19.375 1 96.62 95 GLN A C 1
ATOM 699 O O . GLN A 1 95 ? -26.859 11.023 20.578 1 96.62 95 GLN A O 1
ATOM 704 N N . PRO A 1 96 ? -27.219 9.602 18.859 1 97 96 PRO A N 1
ATOM 705 C CA . PRO A 1 96 ? -27.078 8.461 19.766 1 97 96 PRO A CA 1
ATOM 706 C C . PRO A 1 96 ? -25.719 8.414 20.469 1 97 96 PRO A C 1
ATOM 708 O O . PRO A 1 96 ? -25.641 8.102 21.656 1 97 96 PRO A O 1
ATOM 711 N N . ILE A 1 97 ? -24.672 8.703 19.781 1 97.62 97 ILE A N 1
ATOM 712 C CA . ILE A 1 97 ? -23.328 8.68 20.344 1 97.62 97 ILE A CA 1
ATOM 713 C C . ILE A 1 97 ? -23.156 9.852 21.312 1 97.62 97 ILE A C 1
ATOM 715 O O . ILE A 1 97 ? -22.562 9.703 22.375 1 97.62 97 ILE A O 1
ATOM 719 N N . ARG A 1 98 ? -23.672 11.07 20.938 1 97.44 98 ARG A N 1
ATOM 720 C CA . ARG A 1 98 ? -23.641 12.234 21.828 1 97.44 98 ARG A CA 1
ATOM 721 C C . ARG A 1 98 ? -24.328 11.93 23.141 1 97.44 98 ARG A C 1
ATOM 723 O O . ARG A 1 98 ? -23.797 12.258 24.219 1 97.44 98 ARG A O 1
ATOM 730 N N . ALA A 1 99 ? -25.453 11.266 23.031 1 97.12 99 ALA A N 1
ATOM 731 C CA . ALA A 1 99 ? -26.219 10.914 24.234 1 97.12 99 ALA A CA 1
ATOM 732 C C . ALA A 1 99 ? -25.422 9.961 25.125 1 97.12 99 ALA A C 1
ATOM 734 O O . ALA A 1 99 ? -25.422 10.094 26.344 1 97.12 99 ALA A O 1
ATOM 735 N N . GLU A 1 100 ? -24.812 9.055 24.484 1 97.12 100 GLU A N 1
ATOM 736 C CA . GLU A 1 100 ? -24 8.086 25.219 1 97.12 100 GLU A CA 1
ATOM 737 C C . GLU A 1 100 ? -22.859 8.766 25.969 1 97.12 100 GLU A C 1
ATOM 739 O O . GLU A 1 100 ? -22.453 8.312 27.047 1 97.12 100 GLU A O 1
ATOM 744 N N . LEU A 1 101 ? -22.328 9.828 25.469 1 97.5 101 LEU A N 1
ATOM 745 C CA . LEU A 1 101 ? -21.203 10.555 26.062 1 97.5 101 LEU A CA 1
ATOM 746 C C . LEU A 1 101 ? -21.703 11.641 27.016 1 97.5 101 LEU A C 1
ATOM 748 O O . LEU A 1 101 ? -20.906 12.406 27.562 1 97.5 101 LEU A O 1
ATOM 752 N N . GLY A 1 102 ? -23.031 11.789 27.109 1 96.44 102 GLY A N 1
ATOM 753 C CA . GLY A 1 102 ? -23.625 12.773 28 1 96.44 102 GLY A CA 1
ATOM 754 C C . GLY A 1 102 ? -23.625 14.172 27.422 1 96.44 102 GLY A C 1
ATOM 755 O O . GLY A 1 102 ? -23.719 15.156 28.156 1 96.44 102 GLY A O 1
ATOM 756 N N . LEU A 1 103 ? -23.531 14.312 26.078 1 96.69 103 LEU A N 1
ATOM 757 C CA . LEU A 1 103 ? -23.531 15.609 25.422 1 96.69 103 LEU A CA 1
ATOM 758 C C . LEU A 1 103 ? -24.953 16.062 25.109 1 96.69 103 LEU A C 1
ATOM 760 O O . LEU A 1 103 ? -25.812 15.25 24.781 1 96.69 103 LEU A O 1
ATOM 764 N N . PRO A 1 104 ? -25.203 17.328 25.234 1 92.75 104 PRO A N 1
ATOM 765 C CA . PRO A 1 104 ? -26.5 17.844 24.797 1 92.75 104 PRO A CA 1
ATOM 766 C C . PRO A 1 104 ? -26.672 17.797 23.281 1 92.75 104 PRO A C 1
ATOM 768 O O . PRO A 1 104 ? -25.703 17.609 22.547 1 92.75 104 PRO A O 1
ATOM 771 N N . PRO A 1 105 ? -27.906 17.906 22.859 1 89.44 105 PRO A N 1
ATOM 772 C CA . PRO A 1 105 ? -28.094 17.984 21.422 1 89.44 105 PRO A CA 1
ATOM 773 C C . PRO A 1 105 ? -27.234 19.062 20.766 1 89.44 105 PRO A C 1
ATOM 775 O O . PRO A 1 105 ? -27.078 20.156 21.344 1 89.44 105 PRO A O 1
ATOM 778 N N . ALA A 1 106 ? -26.641 18.625 19.719 1 86.31 106 ALA A N 1
ATOM 779 C CA . ALA A 1 106 ? -25.672 19.531 19.078 1 86.31 106 ALA A CA 1
ATOM 780 C C . ALA A 1 106 ? -26.391 20.594 18.266 1 86.31 106 ALA A C 1
ATOM 782 O O . ALA A 1 106 ? -27.5 20.391 17.781 1 86.31 106 ALA A O 1
ATOM 783 N N . ALA A 1 107 ? -25.766 21.719 18.234 1 86.75 107 ALA A N 1
ATOM 784 C CA . ALA A 1 107 ? -26.156 22.781 17.312 1 86.75 107 ALA A CA 1
ATOM 785 C C . ALA A 1 107 ? -25.125 22.953 16.188 1 86.75 107 ALA A C 1
ATOM 787 O O . ALA A 1 107 ? -23.969 22.531 16.344 1 86.75 107 ALA A O 1
ATOM 788 N N . ALA A 1 108 ? -25.641 23.438 15.062 1 89.06 108 ALA A N 1
ATOM 789 C CA . ALA A 1 108 ? -24.734 23.734 13.961 1 89.06 108 ALA A CA 1
ATOM 790 C C . ALA A 1 108 ? -23.703 24.781 14.375 1 89.06 108 ALA A C 1
ATOM 792 O O . ALA A 1 108 ? -24.047 25.797 14.977 1 89.06 108 ALA A O 1
ATOM 793 N N . PRO A 1 109 ? -22.453 24.438 14.086 1 90 109 PRO A N 1
ATOM 794 C CA . PRO A 1 109 ? -21.453 25.453 14.398 1 90 109 PRO A CA 1
ATOM 795 C C . PRO A 1 109 ? -21.547 26.672 13.5 1 90 109 PRO A C 1
ATOM 797 O O . PRO A 1 109 ? -22.109 26.609 12.406 1 90 109 PRO A O 1
ATOM 800 N N . GLU A 1 110 ? -21.047 27.781 14.023 1 88 110 GLU A N 1
ATOM 801 C CA . GLU A 1 110 ? -21.031 29.031 13.242 1 88 110 GLU A CA 1
ATOM 802 C C . GLU A 1 110 ? -20.078 28.922 12.062 1 88 110 GLU A C 1
ATOM 804 O O . GLU A 1 110 ? -20.312 29.531 11.008 1 88 110 GLU A O 1
ATOM 809 N N . ARG A 1 111 ? -19 28.312 12.289 1 92.38 111 ARG A N 1
ATOM 810 C CA . ARG A 1 111 ? -17.984 28.078 11.266 1 92.38 111 ARG A CA 1
ATOM 811 C C . ARG A 1 111 ? -17.5 26.625 11.305 1 92.38 111 ARG A C 1
ATOM 813 O O . ARG A 1 111 ? -17.484 26 12.367 1 92.38 111 ARG A O 1
ATOM 820 N N . TYR A 1 112 ? -17.172 26.172 10.141 1 95 112 TYR A N 1
ATOM 821 C CA . TYR A 1 112 ? -16.797 24.766 10.047 1 95 112 TYR A CA 1
ATOM 822 C C . TYR A 1 112 ? -15.289 24.594 9.961 1 95 112 TYR A C 1
ATOM 824 O O . TYR A 1 112 ? -14.758 23.516 10.219 1 95 112 TYR A O 1
ATOM 832 N N . CYS A 1 113 ? -14.594 25.562 9.562 1 95.12 113 CYS A N 1
ATOM 833 C CA . CYS A 1 113 ? -13.141 25.562 9.477 1 95.12 113 CYS A CA 1
ATOM 834 C C . CYS A 1 113 ? -12.586 26.969 9.461 1 95.12 113 CYS A C 1
ATOM 8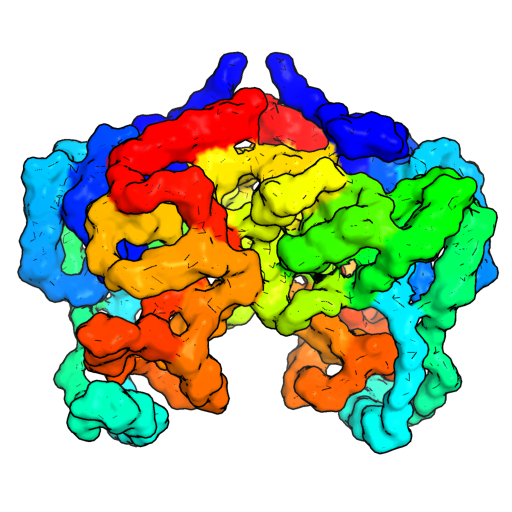36 O O . CYS A 1 113 ? -13.344 27.938 9.398 1 95.12 113 CYS A O 1
ATOM 838 N N . GLU A 1 114 ? -11.297 27.125 9.672 1 95.38 114 GLU A N 1
ATOM 839 C CA . GLU A 1 114 ? -10.633 28.422 9.5 1 95.38 114 GLU A CA 1
ATOM 840 C C . GLU A 1 114 ? -10.625 28.844 8.031 1 95.38 114 GLU A C 1
ATOM 842 O O . GLU A 1 114 ? -10.727 28.016 7.137 1 95.38 114 GLU A O 1
ATOM 847 N N . GLU A 1 115 ? -10.586 30.141 7.879 1 95.88 115 GLU A N 1
ATOM 848 C CA . GLU A 1 115 ? -10.492 30.656 6.516 1 95.88 115 GLU A CA 1
ATOM 849 C C . GLU A 1 115 ? -9.094 30.469 5.941 1 95.88 115 GLU A C 1
ATOM 851 O O . GLU A 1 115 ? -8.141 31.094 6.398 1 95.88 115 GLU A O 1
ATOM 856 N N . PHE A 1 116 ? -9 29.719 4.859 1 97.56 116 PHE A N 1
ATOM 857 C CA . PHE A 1 116 ? -7.711 29.312 4.312 1 97.56 116 PHE A CA 1
ATOM 858 C C . PHE A 1 116 ? -6.918 30.531 3.852 1 97.56 116 PHE A C 1
ATOM 860 O O . PHE A 1 116 ? -5.711 30.625 4.086 1 97.56 116 PHE A O 1
ATOM 867 N N . ARG A 1 117 ? -7.535 31.406 3.221 1 97.12 117 ARG A N 1
ATOM 868 C CA . ARG A 1 117 ? -6.836 32.562 2.678 1 97.12 117 ARG A CA 1
ATOM 869 C C . ARG A 1 117 ? -6.211 33.406 3.791 1 97.12 117 ARG A C 1
ATOM 871 O O . ARG A 1 117 ? -5.109 33.938 3.637 1 97.12 117 ARG A O 1
ATOM 878 N N . GLU A 1 118 ? -6.914 33.531 4.871 1 97.81 118 GLU A N 1
ATOM 879 C CA . GLU A 1 118 ? -6.367 34.25 6.02 1 97.81 118 GLU A CA 1
ATOM 880 C C . GLU A 1 118 ? -5.168 33.5 6.605 1 97.81 118 GLU A C 1
ATOM 882 O O . GLU A 1 118 ? -4.172 34.125 6.988 1 97.81 118 GLU A O 1
ATOM 887 N N . GLN A 1 119 ? -5.285 32.219 6.66 1 98.5 119 GLN A N 1
ATOM 888 C CA . GLN A 1 119 ? -4.18 31.391 7.156 1 98.5 119 GLN A CA 1
ATOM 889 C C . GLN A 1 119 ? -2.957 31.516 6.246 1 98.5 119 GLN A C 1
ATOM 891 O O . GLN A 1 119 ? -1.827 31.625 6.73 1 98.5 119 GLN A O 1
ATOM 896 N N . LEU A 1 120 ? -3.23 31.453 4.957 1 98.62 120 LEU A N 1
ATOM 897 C CA . LEU A 1 120 ? -2.143 31.562 3.992 1 98.62 120 LEU A CA 1
ATOM 898 C C . LEU A 1 120 ? -1.43 32.906 4.117 1 98.62 120 LEU A C 1
ATOM 900 O O . LEU A 1 120 ? -0.198 32.969 4.117 1 98.62 120 LEU A O 1
ATOM 904 N N . ASP A 1 121 ? -2.207 33.969 4.227 1 98.56 121 ASP A N 1
ATOM 905 C CA . ASP A 1 121 ? -1.625 35.312 4.402 1 98.56 121 ASP A CA 1
ATOM 906 C C . ASP A 1 121 ? -0.779 35.375 5.672 1 98.56 121 ASP A C 1
ATOM 908 O O . ASP A 1 121 ? 0.304 35.969 5.672 1 98.56 121 ASP A O 1
ATOM 912 N N . ALA A 1 122 ? -1.288 34.781 6.738 1 98.62 122 ALA A N 1
ATOM 913 C CA . ALA A 1 122 ? -0.541 34.75 7.992 1 98.62 122 ALA A CA 1
ATOM 914 C C . ALA A 1 122 ? 0.759 33.969 7.828 1 98.62 122 ALA A C 1
ATOM 916 O O . ALA A 1 122 ? 1.802 34.344 8.352 1 98.62 122 ALA A O 1
ATOM 917 N N . LEU A 1 123 ? 0.687 32.875 7.148 1 98.69 123 LEU A N 1
ATOM 918 C CA . LEU A 1 123 ? 1.857 32.031 6.914 1 98.69 123 LEU A CA 1
ATOM 919 C C . LEU A 1 123 ? 2.934 32.781 6.156 1 98.69 123 LEU A C 1
ATOM 921 O O . LEU A 1 123 ? 4.117 32.688 6.484 1 98.69 123 LEU A O 1
ATOM 925 N N . ILE A 1 124 ? 2.545 33.531 5.117 1 98.62 124 ILE A N 1
ATOM 926 C CA . ILE A 1 124 ? 3.455 34.344 4.316 1 98.62 124 ILE A CA 1
ATOM 927 C C . ILE A 1 124 ? 4.086 35.438 5.191 1 98.62 124 ILE A C 1
ATOM 929 O O . ILE A 1 124 ? 5.305 35.625 5.156 1 98.62 124 ILE A O 1
ATOM 933 N N . ALA A 1 125 ? 3.256 36.031 6.004 1 98.5 125 ALA A N 1
ATOM 934 C CA . ALA A 1 125 ? 3.74 37.094 6.887 1 98.5 125 ALA A CA 1
ATOM 935 C C . ALA A 1 125 ? 4.723 36.562 7.914 1 98.5 125 ALA A C 1
ATOM 937 O O . ALA A 1 125 ? 5.672 37.219 8.305 1 98.5 125 ALA A O 1
ATOM 938 N N . LEU A 1 126 ? 4.523 35.344 8.328 1 98.44 126 LEU A N 1
ATOM 939 C CA . LEU A 1 126 ? 5.348 34.688 9.352 1 98.44 126 LEU A CA 1
ATOM 940 C C . LEU A 1 126 ? 6.664 34.219 8.758 1 98.44 126 LEU A C 1
ATOM 942 O O . LEU A 1 126 ? 7.594 33.875 9.492 1 98.44 126 LEU A O 1
ATOM 946 N N . LYS A 1 127 ? 6.785 34.156 7.449 1 98.19 127 LYS A N 1
ATOM 947 C CA . LYS A 1 127 ? 8 33.75 6.742 1 98.19 127 LYS A CA 1
ATOM 948 C C . LYS A 1 127 ? 8.508 32.406 7.238 1 98.19 127 LYS A C 1
ATOM 950 O O . LYS A 1 127 ? 9.688 32.281 7.594 1 98.19 127 LYS A O 1
ATOM 955 N N . ALA A 1 128 ? 7.613 31.453 7.309 1 96.75 128 ALA A N 1
ATOM 956 C CA . ALA A 1 128 ? 8.055 30.109 7.652 1 96.75 128 ALA A CA 1
ATOM 957 C C . ALA A 1 128 ? 9.109 29.609 6.668 1 96.75 128 ALA A C 1
ATOM 959 O O . ALA A 1 128 ? 8.984 29.812 5.461 1 96.75 128 ALA A O 1
ATOM 960 N N . PRO A 1 129 ? 10.18 28.953 7.188 1 98.25 129 PRO A N 1
ATOM 961 C CA . PRO A 1 129 ? 11.211 28.484 6.254 1 98.25 129 PRO A CA 1
ATOM 962 C C . PRO A 1 129 ? 10.664 27.531 5.191 1 98.25 129 PRO A C 1
ATOM 964 O O . PRO A 1 129 ? 11.07 27.594 4.027 1 98.25 129 PRO A O 1
ATOM 967 N N . VAL A 1 130 ? 9.797 26.625 5.625 1 98.81 130 VAL A N 1
ATOM 968 C CA . VAL A 1 130 ? 9.148 25.672 4.723 1 98.81 130 VAL A CA 1
ATOM 969 C C . VAL A 1 130 ? 7.637 25.688 4.969 1 98.81 130 VAL A C 1
ATOM 971 O O . VAL A 1 130 ? 7.188 25.75 6.113 1 98.81 130 VAL A O 1
ATOM 974 N N . ALA A 1 131 ? 6.879 25.719 3.91 1 98.88 131 ALA A N 1
ATOM 975 C CA . ALA A 1 131 ? 5.422 25.594 3.945 1 98.88 131 ALA A CA 1
ATOM 976 C C . ALA A 1 131 ? 4.961 24.359 3.195 1 98.88 131 ALA A C 1
ATOM 978 O O . ALA A 1 131 ? 5.406 24.094 2.074 1 98.88 131 ALA A O 1
ATOM 979 N N . SER A 1 132 ? 4.188 23.562 3.828 1 98.81 132 SER A N 1
ATOM 980 C CA . SER A 1 132 ? 3.611 22.406 3.143 1 98.81 132 SER A CA 1
ATOM 981 C C . SER A 1 132 ? 2.09 22.484 3.1 1 98.81 132 SER A C 1
ATOM 983 O O . SER A 1 132 ? 1.479 23.188 3.912 1 98.81 132 SER A O 1
ATOM 985 N N . PHE A 1 133 ? 1.537 21.828 2.121 1 98.81 133 PHE A N 1
ATOM 986 C CA . PHE A 1 133 ? 0.101 21.922 1.887 1 98.81 133 PHE A CA 1
ATOM 987 C C . PHE A 1 133 ? -0.484 20.562 1.567 1 98.81 133 PHE A C 1
ATOM 989 O O . PHE A 1 133 ? 0.168 19.734 0.924 1 98.81 133 PHE A O 1
ATOM 996 N N . THR A 1 134 ? -1.701 20.328 2.037 1 97.81 134 THR A N 1
ATOM 997 C CA . THR A 1 134 ? -2.461 19.109 1.824 1 97.81 134 THR A CA 1
ATOM 998 C C . THR A 1 134 ? -3.898 19.422 1.42 1 97.81 134 THR A C 1
ATOM 1000 O O . THR A 1 134 ? -4.371 20.547 1.617 1 97.81 134 THR A O 1
ATOM 1003 N N . PHE A 1 135 ? -4.672 18.516 0.732 1 96.88 135 PHE A N 1
ATOM 1004 C CA . PHE A 1 135 ? -6.094 18.5 0.41 1 96.88 135 PHE A CA 1
ATOM 1005 C C . PHE A 1 135 ? -6.367 19.219 -0.903 1 96.88 135 PHE A C 1
ATOM 1007 O O . PHE A 1 135 ? -7.445 19.078 -1.482 1 96.88 135 PHE A O 1
ATOM 1014 N N . GLY A 1 136 ? -5.41 19.953 -1.383 1 97.25 136 GLY A N 1
ATOM 1015 C CA . GLY A 1 136 ? -5.613 20.703 -2.605 1 97.25 136 GLY A CA 1
ATOM 1016 C C . GLY A 1 136 ? -4.324 21.25 -3.193 1 97.25 136 GLY A C 1
ATOM 1017 O O . GLY A 1 136 ? -3.232 20.891 -2.744 1 97.25 136 GLY A O 1
ATOM 1018 N N . LEU A 1 137 ? -4.523 22.125 -4.188 1 98.25 137 LEU A N 1
ATOM 1019 C CA . LEU A 1 137 ? -3.406 22.703 -4.934 1 98.25 137 LEU A CA 1
ATOM 1020 C C . LEU A 1 137 ? -3.346 24.219 -4.754 1 98.25 137 LEU A C 1
ATOM 1022 O O . LEU A 1 137 ? -4.344 24.906 -4.961 1 98.25 137 LEU A O 1
ATOM 1026 N N . LEU A 1 138 ? -2.27 24.641 -4.297 1 98.19 138 LEU A N 1
ATOM 1027 C CA . LEU A 1 138 ? -2.055 26.094 -4.266 1 98.19 138 LEU A CA 1
ATOM 1028 C C . LEU A 1 138 ? -1.771 26.625 -5.664 1 98.19 138 LEU A C 1
ATOM 1030 O O . LEU A 1 138 ? -1.031 26 -6.434 1 98.19 138 LEU A O 1
ATOM 1034 N N . ASP A 1 139 ? -2.301 27.766 -6.012 1 97.69 139 ASP A N 1
ATOM 1035 C CA . ASP A 1 139 ? -2.047 28.359 -7.324 1 97.69 139 ASP A CA 1
ATOM 1036 C C . ASP A 1 139 ? -0.629 28.922 -7.406 1 97.69 139 ASP A C 1
ATOM 1038 O O . ASP A 1 139 ? -0.005 29.188 -6.383 1 97.69 139 ASP A O 1
ATOM 1042 N N . ALA A 1 140 ? -0.142 29.109 -8.609 1 98.62 140 ALA A N 1
ATOM 1043 C CA . ALA A 1 140 ? 1.229 29.547 -8.867 1 98.62 140 ALA A CA 1
ATOM 1044 C C . ALA A 1 140 ? 1.505 30.906 -8.227 1 98.62 140 ALA A C 1
ATOM 1046 O O . ALA A 1 140 ? 2.596 31.141 -7.707 1 98.62 140 ALA A O 1
ATOM 1047 N N . ALA A 1 141 ? 0.56 31.797 -8.258 1 98.62 141 ALA A N 1
ATOM 1048 C CA . ALA A 1 141 ? 0.732 33.125 -7.695 1 98.62 141 ALA A CA 1
ATOM 1049 C C . ALA A 1 141 ? 0.965 33.062 -6.191 1 98.62 141 ALA A C 1
ATOM 1051 O O . ALA A 1 141 ? 1.786 33.812 -5.648 1 98.62 141 ALA A O 1
ATOM 1052 N N . SER A 1 142 ? 0.182 32.219 -5.523 1 98.69 142 SER A N 1
ATOM 1053 C CA . SER A 1 142 ? 0.348 32.031 -4.082 1 98.69 142 SER A CA 1
ATOM 1054 C C . SER A 1 142 ? 1.716 31.453 -3.754 1 98.69 142 SER A C 1
ATOM 1056 O O . SER A 1 142 ? 2.336 31.828 -2.758 1 98.69 142 SER A O 1
ATOM 1058 N N . ILE A 1 143 ? 2.207 30.531 -4.543 1 98.81 143 ILE A N 1
ATOM 1059 C CA . ILE A 1 143 ? 3.52 29.938 -4.328 1 98.81 143 ILE A CA 1
ATOM 1060 C C . ILE A 1 143 ? 4.609 30.984 -4.527 1 98.81 143 ILE A C 1
ATOM 1062 O O . ILE A 1 143 ? 5.57 31.047 -3.76 1 98.81 143 ILE A O 1
ATOM 1066 N N . GLU A 1 144 ? 4.438 31.844 -5.52 1 98.69 144 GLU A N 1
ATOM 1067 C CA . GLU A 1 144 ? 5.383 32.938 -5.742 1 98.69 144 GLU A CA 1
ATOM 1068 C C . GLU A 1 144 ? 5.445 33.844 -4.535 1 98.69 144 GLU A C 1
ATOM 1070 O O . GLU A 1 144 ? 6.52 34.344 -4.172 1 98.69 144 GLU A O 1
ATOM 1075 N N . ARG A 1 145 ? 4.285 34.156 -3.961 1 98.75 145 ARG A N 1
ATOM 1076 C CA . ARG A 1 145 ? 4.254 35 -2.764 1 98.75 145 ARG A CA 1
ATOM 1077 C C . ARG A 1 145 ? 5.023 34.344 -1.62 1 98.75 145 ARG A C 1
ATOM 1079 O O . ARG A 1 145 ? 5.711 35.031 -0.86 1 98.75 145 ARG A O 1
ATOM 1086 N N . LEU A 1 146 ? 4.891 33.031 -1.468 1 98.88 146 LEU A N 1
ATOM 1087 C CA . LEU A 1 146 ? 5.637 32.281 -0.454 1 98.88 146 LEU A CA 1
ATOM 1088 C C . LEU A 1 146 ? 7.137 32.344 -0.73 1 98.88 146 LEU A C 1
ATOM 1090 O O . LEU A 1 146 ? 7.93 32.594 0.182 1 98.88 146 LEU A O 1
ATOM 1094 N N . HIS A 1 147 ? 7.539 32.188 -1.97 1 98.81 147 HIS A N 1
ATOM 1095 C CA . HIS A 1 147 ? 8.938 32.281 -2.361 1 98.81 147 HIS A CA 1
ATOM 1096 C C . HIS A 1 147 ? 9.508 33.656 -2.059 1 98.81 147 HIS A C 1
ATOM 1098 O O . HIS A 1 147 ? 10.633 33.781 -1.555 1 98.81 147 HIS A O 1
ATOM 1104 N N . ALA A 1 148 ? 8.719 34.625 -2.416 1 98.69 148 ALA A N 1
ATOM 1105 C CA . ALA A 1 148 ? 9.148 36 -2.176 1 98.69 148 ALA A CA 1
ATOM 1106 C C . ALA A 1 148 ? 9.375 36.25 -0.688 1 98.69 148 ALA A C 1
ATOM 1108 O O . ALA A 1 148 ? 10.234 37.062 -0.311 1 98.69 148 ALA A O 1
ATOM 1109 N N . ALA A 1 149 ? 8.602 35.562 0.131 1 98.56 149 ALA A N 1
ATOM 1110 C CA . ALA A 1 149 ? 8.734 35.688 1.58 1 98.56 149 ALA A CA 1
ATOM 1111 C C . ALA A 1 149 ? 9.867 34.812 2.104 1 98.56 149 ALA A C 1
ATOM 1113 O O . ALA A 1 149 ? 10.188 34.844 3.293 1 98.56 149 ALA A O 1
ATOM 1114 N N . GLY A 1 150 ? 10.484 34 1.24 1 98.38 150 GLY A N 1
ATOM 1115 C CA . GLY A 1 150 ? 11.633 33.188 1.617 1 98.38 150 GLY A CA 1
ATOM 1116 C C . GLY A 1 150 ? 11.266 31.75 1.966 1 98.38 150 GLY A C 1
ATOM 1117 O O . GLY A 1 150 ? 12.109 30.984 2.436 1 98.38 150 GLY A O 1
ATOM 1118 N N . SER A 1 151 ? 10.039 31.328 1.735 1 98.69 151 SER A N 1
ATOM 1119 C CA . SER A 1 151 ? 9.586 30 2.094 1 98.69 151 SER A CA 1
ATOM 1120 C C . SER A 1 151 ? 9.766 29.016 0.935 1 98.69 151 SER A C 1
ATOM 1122 O O . SER A 1 151 ? 9.547 29.375 -0.224 1 98.69 151 SER A O 1
ATOM 1124 N N . LEU A 1 152 ? 10.219 27.797 1.239 1 98.81 152 LEU A N 1
ATOM 1125 C CA . LEU A 1 152 ? 10.117 26.672 0.303 1 98.81 152 LEU A CA 1
ATOM 1126 C C . LEU A 1 152 ? 8.766 25.984 0.43 1 98.81 152 LEU A C 1
ATOM 1128 O O . LEU A 1 152 ? 8.164 25.969 1.507 1 98.81 152 LEU A O 1
ATOM 1132 N N . VAL A 1 153 ? 8.281 25.375 -0.674 1 98.88 153 VAL A N 1
ATOM 1133 C CA . VAL A 1 153 ? 6.918 24.859 -0.692 1 98.88 153 VAL A CA 1
ATOM 1134 C C . VAL A 1 153 ? 6.938 23.359 -0.961 1 98.88 153 VAL A C 1
ATOM 1136 O O . VAL A 1 153 ? 7.559 22.906 -1.925 1 98.88 153 VAL A O 1
ATOM 1139 N N . ILE A 1 154 ? 6.32 22.594 -0.078 1 98.94 154 ILE A N 1
ATOM 1140 C CA . ILE A 1 154 ? 6.086 21.172 -0.268 1 98.94 154 ILE A CA 1
ATOM 1141 C C . ILE A 1 154 ? 4.613 20.922 -0.589 1 98.94 154 ILE A C 1
ATOM 1143 O O . ILE A 1 154 ? 3.729 21.391 0.133 1 98.94 154 ILE A O 1
ATOM 1147 N N . GLY A 1 155 ? 4.32 20.234 -1.698 1 98.88 155 GLY A N 1
ATOM 1148 C CA . GLY A 1 155 ? 2.969 19.797 -2.029 1 98.88 155 GLY A CA 1
ATOM 1149 C C . GLY A 1 155 ? 2.74 18.312 -1.815 1 98.88 155 GLY A C 1
ATOM 1150 O O . GLY A 1 155 ? 3.545 17.5 -2.252 1 98.88 155 GLY A O 1
ATOM 1151 N N . THR A 1 156 ? 1.68 17.969 -1.17 1 98.88 156 THR A N 1
ATOM 1152 C CA . THR A 1 156 ? 1.329 16.562 -0.954 1 98.88 156 THR A CA 1
ATOM 1153 C C . THR A 1 156 ? 0.634 15.992 -2.182 1 98.88 156 THR A C 1
ATOM 1155 O O . THR A 1 156 ? -0.258 16.625 -2.752 1 98.88 156 THR A O 1
ATOM 1158 N N . ALA A 1 157 ? 1.058 14.812 -2.607 1 98.94 157 ALA A N 1
ATOM 1159 C CA . ALA A 1 157 ? 0.479 14.117 -3.752 1 98.94 157 ALA A CA 1
ATOM 1160 C C . ALA A 1 157 ? 0.212 12.648 -3.422 1 98.94 157 ALA A C 1
ATOM 1162 O O . ALA A 1 157 ? 1.024 12 -2.762 1 98.94 157 ALA A O 1
ATOM 1163 N N . THR A 1 158 ? -0.936 12.18 -3.877 1 98.81 158 THR A N 1
ATOM 1164 C CA . THR A 1 158 ? -1.291 10.781 -3.66 1 98.81 158 THR A CA 1
ATOM 1165 C C . THR A 1 158 ? -1.286 10.016 -4.977 1 98.81 158 THR A C 1
ATOM 1167 O O . THR A 1 158 ? -1.591 8.82 -5.004 1 98.81 158 THR A O 1
ATOM 1170 N N . ASN A 1 159 ? -1.014 10.648 -6.066 1 98.81 159 ASN A N 1
ATOM 1171 C CA . ASN A 1 159 ? -0.837 10.062 -7.391 1 98.81 159 ASN A CA 1
ATOM 1172 C C . ASN A 1 159 ? 0.029 10.953 -8.281 1 98.81 159 ASN A C 1
ATOM 1174 O O . ASN A 1 159 ? 0.378 12.07 -7.902 1 98.81 159 ASN A O 1
ATOM 1178 N N . VAL A 1 160 ? 0.381 10.508 -9.414 1 98.88 160 VAL A N 1
ATOM 1179 C CA . VAL A 1 160 ? 1.328 11.172 -10.305 1 98.88 160 VAL A CA 1
ATOM 1180 C C . VAL A 1 160 ? 0.723 12.469 -10.836 1 98.88 160 VAL A C 1
ATOM 1182 O O . VAL A 1 160 ? 1.409 13.492 -10.922 1 98.88 160 VAL A O 1
ATOM 1185 N N . ALA A 1 161 ? -0.548 12.453 -11.172 1 98.88 161 ALA A N 1
ATOM 1186 C CA . ALA A 1 161 ? -1.198 13.648 -11.703 1 98.88 161 ALA A CA 1
ATOM 1187 C C . ALA A 1 161 ? -1.111 14.812 -10.719 1 98.88 161 ALA A C 1
ATOM 1189 O O . ALA A 1 161 ? -0.867 15.953 -11.117 1 98.88 161 ALA A O 1
ATOM 1190 N N . GLU A 1 162 ? -1.302 14.539 -9.469 1 98.94 162 GLU A N 1
ATOM 1191 C CA . GLU A 1 162 ? -1.201 15.555 -8.43 1 98.94 162 GLU A CA 1
ATOM 1192 C C . GLU A 1 162 ? 0.225 16.094 -8.312 1 98.94 162 GLU A C 1
ATOM 1194 O O . GLU A 1 162 ? 0.435 17.297 -8.172 1 98.94 162 GLU A O 1
ATOM 1199 N N . ALA A 1 163 ? 1.211 15.188 -8.336 1 98.94 163 ALA A N 1
ATOM 1200 C CA . ALA A 1 163 ? 2.611 15.594 -8.266 1 98.94 163 ALA A CA 1
ATOM 1201 C C . ALA A 1 163 ? 2.975 16.531 -9.414 1 98.94 163 ALA A C 1
ATOM 1203 O O . ALA A 1 163 ? 3.631 17.547 -9.203 1 98.94 163 ALA A O 1
ATOM 1204 N N . LEU A 1 164 ? 2.543 16.156 -10.555 1 98.94 164 LEU A N 1
ATOM 1205 C CA . LEU A 1 164 ? 2.811 16.984 -11.734 1 98.94 164 LEU A CA 1
ATOM 1206 C C . LEU A 1 164 ? 2.148 18.344 -11.609 1 98.94 164 LEU A C 1
ATOM 1208 O O . LEU A 1 164 ? 2.721 19.359 -12.016 1 98.94 164 LEU A O 1
ATOM 1212 N N . ALA A 1 165 ? 0.947 18.375 -11.07 1 98.94 165 ALA A N 1
ATOM 1213 C CA . ALA A 1 165 ? 0.25 19.641 -10.875 1 98.94 165 ALA A CA 1
ATOM 1214 C C . ALA A 1 165 ? 1.03 20.562 -9.93 1 98.94 165 ALA A C 1
ATOM 1216 O O . ALA A 1 165 ? 1.171 21.75 -10.195 1 98.94 165 ALA A O 1
ATOM 1217 N N . TRP A 1 166 ? 1.523 20.047 -8.852 1 98.94 166 TRP A N 1
ATOM 1218 C CA . TRP A 1 166 ? 2.328 20.812 -7.91 1 98.94 166 TRP A CA 1
ATOM 1219 C C . TRP A 1 166 ? 3.592 21.344 -8.578 1 98.94 166 TRP A C 1
ATOM 1221 O O . TRP A 1 166 ? 3.967 22.5 -8.383 1 98.94 166 TRP A O 1
ATOM 1231 N N . GLN A 1 167 ? 4.281 20.469 -9.336 1 98.94 167 GLN A N 1
ATOM 1232 C CA . GLN A 1 167 ? 5.477 20.906 -10.055 1 98.94 167 GLN A CA 1
ATOM 1233 C C . GLN A 1 167 ? 5.16 22.047 -11 1 98.94 167 GLN A C 1
ATOM 1235 O O . GLN A 1 167 ? 5.902 23.031 -11.062 1 98.94 167 GLN A O 1
ATOM 1240 N N . ALA A 1 168 ? 4.078 21.922 -11.695 1 98.88 168 ALA A N 1
ATOM 1241 C CA . ALA A 1 168 ? 3.682 22.938 -12.672 1 98.88 168 ALA A CA 1
ATOM 1242 C C . ALA A 1 168 ? 3.438 24.281 -12 1 98.88 168 ALA A C 1
ATOM 1244 O O . ALA A 1 168 ? 3.707 25.328 -12.586 1 98.88 168 ALA A O 1
ATOM 1245 N N . ASN A 1 169 ? 2.953 24.234 -10.734 1 98.81 169 ASN A N 1
ATOM 1246 C CA . ASN A 1 169 ? 2.619 25.469 -10.039 1 98.81 169 ASN A CA 1
ATOM 1247 C C . ASN A 1 169 ? 3.824 26.031 -9.289 1 98.81 169 ASN A C 1
ATOM 1249 O O . ASN A 1 169 ? 3.75 27.125 -8.711 1 98.81 169 ASN A O 1
ATOM 1253 N N . GLY A 1 170 ? 4.875 25.281 -9.203 1 98.81 170 GLY A N 1
ATOM 1254 C CA . GLY A 1 170 ? 6.113 25.859 -8.719 1 98.81 170 GLY A CA 1
ATOM 1255 C C . GLY A 1 170 ? 6.508 25.375 -7.34 1 98.81 170 GLY A C 1
ATOM 1256 O O . GLY A 1 170 ? 7.293 26.031 -6.645 1 98.81 170 GLY A O 1
ATOM 1257 N N . ALA A 1 171 ? 5.977 24.266 -6.906 1 98.88 171 ALA A N 1
ATOM 1258 C CA . ALA A 1 171 ? 6.41 23.703 -5.633 1 98.88 171 ALA A CA 1
ATOM 1259 C C . ALA A 1 171 ? 7.902 23.375 -5.652 1 98.88 171 ALA A C 1
ATOM 1261 O O . ALA A 1 171 ? 8.508 23.297 -6.723 1 98.88 171 ALA A O 1
ATOM 1262 N N . ASP A 1 172 ? 8.508 23.234 -4.461 1 98.88 172 ASP A N 1
ATOM 1263 C CA . ASP A 1 172 ? 9.93 22.938 -4.352 1 98.88 172 ASP A CA 1
ATOM 1264 C C . ASP A 1 172 ? 10.18 21.453 -4.098 1 98.88 172 ASP A C 1
ATOM 1266 O O . ASP A 1 172 ? 11.289 20.953 -4.316 1 98.88 172 ASP A O 1
ATOM 1270 N N . ALA A 1 173 ? 9.227 20.734 -3.613 1 98.94 173 ALA A N 1
ATOM 1271 C CA . ALA A 1 173 ? 9.289 19.297 -3.328 1 98.94 173 ALA A CA 1
ATOM 1272 C C . ALA A 1 173 ? 7.891 18.688 -3.307 1 98.94 173 ALA A C 1
ATOM 1274 O O . ALA A 1 173 ? 6.895 19.406 -3.174 1 98.94 173 ALA A O 1
ATOM 1275 N N . ILE A 1 174 ? 7.812 17.422 -3.502 1 98.94 174 ILE A N 1
ATOM 1276 C CA . ILE A 1 174 ? 6.566 16.656 -3.459 1 98.94 174 ILE A CA 1
ATOM 1277 C C . ILE A 1 174 ? 6.598 15.688 -2.281 1 98.94 174 ILE A C 1
ATOM 1279 O O . ILE A 1 174 ? 7.566 14.938 -2.109 1 98.94 174 ILE A O 1
ATOM 1283 N N . CYS A 1 175 ? 5.648 15.727 -1.426 1 98.94 175 CYS A N 1
ATOM 1284 C CA . CYS A 1 175 ? 5.441 14.672 -0.445 1 98.94 175 CYS A CA 1
ATOM 1285 C C . CYS A 1 175 ? 4.504 13.602 -0.991 1 98.94 175 CYS A C 1
ATOM 1287 O O . CYS A 1 175 ? 3.293 13.812 -1.074 1 98.94 175 CYS A O 1
ATOM 1289 N N . ALA A 1 176 ? 5.023 12.445 -1.388 1 98.94 176 ALA A N 1
ATOM 1290 C CA . ALA A 1 176 ? 4.25 11.328 -1.923 1 98.94 176 ALA A CA 1
ATOM 1291 C C . ALA A 1 176 ? 3.633 10.5 -0.799 1 98.94 176 ALA A C 1
ATOM 1293 O O . ALA A 1 176 ? 4.316 9.703 -0.158 1 98.94 176 ALA A O 1
ATOM 1294 N N . GLN A 1 177 ? 2.355 10.672 -0.655 1 98.88 177 GLN A N 1
ATOM 1295 C CA . GLN A 1 177 ? 1.65 10.023 0.448 1 98.88 177 GLN A CA 1
ATOM 1296 C C . GLN A 1 177 ? 1.035 8.703 0.01 1 98.88 177 GLN A C 1
ATOM 1298 O O . GLN A 1 177 ? 0.033 8.68 -0.708 1 98.88 177 GLN A O 1
ATOM 1303 N N . GLY A 1 178 ? 1.624 7.621 0.458 1 98.81 178 GLY A N 1
ATOM 1304 C CA . GLY A 1 178 ? 1.094 6.301 0.162 1 98.81 178 GLY A CA 1
ATOM 1305 C C . GLY A 1 178 ? -0.138 5.957 0.978 1 98.81 178 GLY A C 1
ATOM 1306 O O . GLY A 1 178 ? -0.443 6.625 1.966 1 98.81 178 GLY A O 1
ATOM 1307 N N . ALA A 1 179 ? -0.758 4.906 0.597 1 98.56 179 ALA A N 1
ATOM 1308 C CA . ALA A 1 179 ? -2.033 4.496 1.18 1 98.56 179 ALA A CA 1
ATOM 1309 C C . ALA A 1 179 ? -1.854 4.035 2.623 1 98.56 179 ALA A C 1
ATOM 1311 O O . ALA A 1 179 ? -2.824 3.963 3.383 1 98.56 179 ALA A O 1
ATOM 1312 N N . GLU A 1 180 ? -0.613 3.738 2.992 1 98.62 180 GLU A N 1
ATOM 1313 C CA . GLU A 1 180 ? -0.321 3.227 4.328 1 98.62 180 GLU A CA 1
ATOM 1314 C C . GLU A 1 180 ? -0.36 4.344 5.367 1 98.62 180 GLU A C 1
ATOM 1316 O O . GLU A 1 180 ? -0.375 4.078 6.57 1 98.62 180 GLU A O 1
ATOM 1321 N N . ALA A 1 181 ? -0.358 5.551 4.926 1 98.69 181 ALA A N 1
ATOM 1322 C CA . ALA A 1 181 ? -0.184 6.699 5.812 1 98.69 181 ALA A CA 1
ATOM 1323 C C . ALA A 1 181 ? -1.337 6.805 6.805 1 98.69 181 ALA A C 1
ATOM 1325 O O . ALA A 1 181 ? -2.488 6.523 6.465 1 98.69 181 ALA A O 1
ATOM 1326 N N . GLY A 1 182 ? -1.013 7.207 7.992 1 98.38 182 GLY A N 1
ATOM 1327 C CA . GLY A 1 182 ? -2.029 7.543 8.977 1 98.38 182 GLY A CA 1
ATOM 1328 C C . GLY A 1 182 ? -2.637 8.914 8.766 1 98.38 182 GLY A C 1
ATOM 1329 O O . GLY A 1 182 ? -1.961 9.836 8.297 1 98.38 182 GLY A O 1
ATOM 1330 N N . GLY A 1 183 ? -3.869 9.008 9.203 1 97.88 183 GLY A N 1
ATOM 1331 C CA . GLY A 1 183 ? -4.535 10.297 9.102 1 97.88 183 GLY A CA 1
ATOM 1332 C C . GLY A 1 183 ? -5.188 10.516 7.75 1 97.88 183 GLY A C 1
ATOM 1333 O O . GLY A 1 183 ? -5.566 9.562 7.07 1 97.88 183 GLY A O 1
ATOM 1334 N N . HIS A 1 184 ? -5.418 11.742 7.406 1 97.94 184 HIS A N 1
ATOM 1335 C CA . HIS A 1 184 ? -6.199 12.117 6.234 1 97.94 184 HIS A CA 1
ATOM 1336 C C . HIS A 1 184 ? -5.434 11.828 4.945 1 97.94 184 HIS A C 1
ATOM 1338 O O . HIS A 1 184 ? -4.223 12.047 4.875 1 97.94 184 HIS A O 1
ATOM 1344 N N . ARG A 1 185 ? -6.156 11.336 3.984 1 97.5 185 ARG A N 1
ATOM 1345 C CA . ARG A 1 185 ? -5.656 11.219 2.619 1 97.5 185 ARG A CA 1
ATOM 1346 C C . ARG A 1 185 ? -5.699 12.562 1.901 1 97.5 185 ARG A C 1
ATOM 1348 O O . ARG A 1 185 ? -6.707 13.273 1.96 1 97.5 185 ARG A O 1
ATOM 1355 N N . GLY A 1 186 ? -4.648 12.922 1.204 1 97.12 186 GLY A N 1
ATOM 1356 C CA . GLY A 1 186 ? -4.52 14.258 0.635 1 97.12 186 GLY A CA 1
ATOM 1357 C C . GLY A 1 186 ? -5.016 14.344 -0.797 1 97.12 186 GLY A C 1
ATOM 1358 O O . GLY A 1 186 ? -4.766 15.336 -1.485 1 97.12 186 GLY A O 1
ATOM 1359 N N . THR A 1 187 ? -5.789 13.375 -1.282 1 98 187 THR A N 1
ATOM 1360 C CA . THR A 1 187 ? -6.156 13.289 -2.691 1 98 187 THR A CA 1
ATOM 1361 C C . THR A 1 187 ? -6.977 14.5 -3.109 1 98 187 THR A C 1
ATOM 1363 O O . THR A 1 187 ? -7.949 14.867 -2.441 1 98 187 THR A O 1
ATOM 1366 N N . PHE A 1 188 ? -6.57 15.125 -4.289 1 98 188 PHE A N 1
ATOM 1367 C CA . PHE A 1 188 ? -7.363 16.25 -4.758 1 98 188 PHE A CA 1
ATOM 1368 C C . PHE A 1 188 ? -7.57 16.188 -6.266 1 98 188 PHE A C 1
ATOM 1370 O O . PHE A 1 188 ? -8.305 17 -6.84 1 98 188 PHE A O 1
ATOM 1377 N N . ILE A 1 189 ? -6.957 15.227 -6.965 1 98.06 189 ILE A N 1
ATOM 1378 C CA . ILE A 1 189 ? -7.215 14.922 -8.367 1 98.06 189 ILE A CA 1
ATOM 1379 C C . ILE A 1 189 ? -7.609 13.453 -8.508 1 98.06 189 ILE A C 1
ATOM 1381 O O . ILE A 1 189 ? -6.898 12.562 -8.039 1 98.06 189 ILE A O 1
ATOM 1385 N N . GLY A 1 190 ? -8.789 13.203 -9.164 1 95.75 190 GLY A N 1
ATOM 1386 C CA . GLY A 1 190 ? -9.219 11.836 -9.422 1 95.75 190 GLY A CA 1
ATOM 1387 C C . GLY A 1 190 ? -10.023 11.242 -8.281 1 95.75 190 GLY A C 1
ATOM 1388 O O . GLY A 1 190 ? -10.32 11.93 -7.297 1 95.75 190 GLY A O 1
ATOM 1389 N N . HIS A 1 191 ? -10.383 9.969 -8.406 1 92.5 191 HIS A N 1
ATOM 1390 C CA . HIS A 1 191 ? -11.18 9.273 -7.406 1 92.5 191 HIS A CA 1
ATOM 1391 C C . HIS A 1 191 ? -10.32 8.859 -6.211 1 92.5 191 HIS A C 1
ATOM 1393 O O . HIS A 1 191 ? -9.227 8.312 -6.387 1 92.5 191 HIS A O 1
ATOM 1399 N N . PRO A 1 192 ? -10.828 9.094 -5.055 1 91.5 192 PRO A N 1
ATOM 1400 C CA . PRO A 1 192 ? -10.039 8.75 -3.865 1 91.5 192 PRO A CA 1
ATOM 1401 C C . PRO A 1 192 ? -9.648 7.277 -3.82 1 91.5 192 PRO A C 1
ATOM 1403 O O . PRO A 1 192 ? -8.523 6.949 -3.434 1 91.5 192 PRO A O 1
ATOM 1406 N N . ASP A 1 193 ? -10.508 6.41 -4.305 1 91.44 193 ASP A N 1
ATOM 1407 C CA . ASP A 1 193 ? -10.219 4.98 -4.254 1 91.44 193 ASP A CA 1
ATOM 1408 C C . ASP A 1 193 ? -9.086 4.617 -5.211 1 91.44 193 ASP A C 1
ATOM 1410 O O . ASP A 1 193 ? -8.289 3.723 -4.926 1 91.44 193 ASP A O 1
ATOM 1414 N N . ALA A 1 194 ? -9.039 5.312 -6.328 1 94.5 194 ALA A N 1
ATOM 1415 C CA . ALA A 1 194 ? -7.988 5.059 -7.309 1 94.5 194 ALA A CA 1
ATOM 1416 C C . ALA A 1 194 ? -6.629 5.527 -6.793 1 94.5 194 ALA A C 1
ATOM 1418 O O . ALA A 1 194 ? -5.59 5.016 -7.215 1 94.5 194 ALA A O 1
ATOM 1419 N N . SER A 1 195 ? -6.676 6.434 -5.832 1 97 195 SER A N 1
ATOM 1420 C CA . SER A 1 195 ? -5.445 7.055 -5.352 1 97 195 SER A CA 1
ATOM 1421 C C . SER A 1 195 ? -4.922 6.352 -4.105 1 97 195 SER A C 1
ATOM 1423 O O . SER A 1 195 ? -4.012 6.852 -3.439 1 97 195 SER A O 1
ATOM 1425 N N . MET A 1 196 ? -5.562 5.176 -3.758 1 98 196 MET A N 1
ATOM 1426 C CA . MET A 1 196 ? -5.059 4.367 -2.65 1 98 196 MET A CA 1
ATOM 1427 C C . MET A 1 196 ? -3.873 3.514 -3.096 1 98 196 MET A C 1
ATOM 1429 O O . MET A 1 196 ? -3.922 2.285 -3.012 1 98 196 MET A O 1
ATOM 1433 N N . ILE A 1 197 ? -2.803 4.16 -3.514 1 98.75 197 ILE A N 1
ATOM 1434 C CA . ILE A 1 197 ? -1.614 3.502 -4.043 1 98.75 197 ILE A CA 1
ATOM 1435 C C . ILE A 1 197 ? -0.598 3.291 -2.926 1 98.75 197 ILE A C 1
ATOM 1437 O O . ILE A 1 197 ? -0.32 4.207 -2.148 1 98.75 197 ILE A O 1
ATOM 1441 N N . GLY A 1 198 ? -0.058 2.07 -2.801 1 98.81 198 GLY A N 1
ATOM 1442 C CA . GLY A 1 198 ? 0.969 1.806 -1.806 1 98.81 198 GLY A CA 1
ATOM 1443 C C . GLY A 1 198 ? 2.246 2.588 -2.043 1 98.81 198 GLY A C 1
ATOM 1444 O O . GLY A 1 198 ? 2.611 2.857 -3.189 1 98.81 198 GLY A O 1
ATOM 1445 N N . THR A 1 199 ? 2.926 2.885 -0.996 1 98.88 199 THR A N 1
ATOM 1446 C CA . THR A 1 199 ? 4.105 3.74 -1.033 1 98.88 199 THR A CA 1
ATOM 1447 C C . THR A 1 199 ? 5.176 3.148 -1.945 1 98.88 199 THR A C 1
ATOM 1449 O O . THR A 1 199 ? 5.809 3.869 -2.717 1 98.88 199 THR A O 1
ATOM 1452 N N . LEU A 1 200 ? 5.34 1.834 -1.933 1 98.88 200 LEU A N 1
ATOM 1453 C CA . LEU A 1 200 ? 6.379 1.174 -2.719 1 98.88 200 LEU A CA 1
ATOM 1454 C C . LEU A 1 200 ? 6.133 1.368 -4.211 1 98.88 200 LEU A C 1
ATOM 1456 O O . LEU A 1 200 ? 7.082 1.488 -4.992 1 98.88 200 LEU A O 1
ATOM 1460 N N . ALA A 1 201 ? 4.879 1.389 -4.621 1 98.88 201 ALA A N 1
ATOM 1461 C CA . ALA A 1 201 ? 4.523 1.598 -6.02 1 98.88 201 ALA A CA 1
ATOM 1462 C C . ALA A 1 201 ? 4.469 3.086 -6.359 1 98.88 201 ALA A C 1
ATOM 1464 O O . ALA A 1 201 ? 4.879 3.496 -7.445 1 98.88 201 ALA A O 1
ATOM 1465 N N . LEU A 1 202 ? 4.059 3.914 -5.457 1 98.94 202 LEU A N 1
ATOM 1466 C CA . LEU A 1 202 ? 3.785 5.328 -5.695 1 98.94 202 LEU A CA 1
ATOM 1467 C C . LEU A 1 202 ? 5.082 6.109 -5.879 1 98.94 202 LEU A C 1
ATOM 1469 O O . LEU A 1 202 ? 5.219 6.883 -6.832 1 98.94 202 LEU A O 1
ATOM 1473 N N . VAL A 1 203 ? 6.07 5.902 -5.023 1 98.94 203 VAL A N 1
ATOM 1474 C CA . VAL A 1 203 ? 7.254 6.746 -4.918 1 98.94 203 VAL A CA 1
ATOM 1475 C C . VAL A 1 203 ? 8.055 6.691 -6.219 1 98.94 203 VAL A C 1
ATOM 1477 O O . VAL A 1 203 ? 8.336 7.727 -6.828 1 98.94 203 VAL A O 1
ATOM 1480 N N . PRO A 1 204 ? 8.391 5.484 -6.723 1 98.81 204 PRO A N 1
ATOM 1481 C CA . PRO A 1 204 ? 9.195 5.496 -7.949 1 98.81 204 PRO A CA 1
ATOM 1482 C C . PRO A 1 204 ? 8.438 6.074 -9.141 1 98.81 204 PRO A C 1
ATOM 1484 O O . PRO A 1 204 ? 9.047 6.684 -10.031 1 98.81 204 PRO A O 1
ATOM 1487 N N . GLN A 1 205 ? 7.113 5.926 -9.188 1 98.81 205 GLN A N 1
ATOM 1488 C CA . GLN A 1 205 ? 6.34 6.477 -10.297 1 98.81 205 GLN A CA 1
ATOM 1489 C C . GLN A 1 205 ? 6.336 8 -10.258 1 98.81 205 GLN A C 1
ATOM 1491 O O . GLN A 1 205 ? 6.453 8.656 -11.297 1 98.81 205 GLN A O 1
ATOM 1496 N N . ILE A 1 206 ? 6.234 8.57 -9.062 1 98.94 206 ILE A N 1
ATOM 1497 C CA . ILE A 1 206 ? 6.285 10.023 -8.945 1 98.94 206 ILE A CA 1
ATOM 1498 C C . ILE A 1 206 ? 7.703 10.508 -9.211 1 98.94 206 ILE A C 1
ATOM 1500 O O . ILE A 1 206 ? 7.902 11.492 -9.93 1 98.94 206 ILE A O 1
ATOM 1504 N N . VAL A 1 207 ? 8.734 9.852 -8.656 1 98.88 207 VAL A N 1
ATOM 1505 C CA . VAL A 1 207 ? 10.133 10.219 -8.859 1 98.88 207 VAL A CA 1
ATOM 1506 C C . VAL A 1 207 ? 10.438 10.281 -10.352 1 98.88 207 VAL A C 1
ATOM 1508 O O . VAL A 1 207 ? 11.133 11.195 -10.812 1 98.88 207 VAL A O 1
ATOM 1511 N N . ASP A 1 208 ? 9.914 9.328 -11.117 1 98.56 208 ASP A N 1
ATOM 1512 C CA . ASP A 1 208 ? 10.18 9.258 -12.547 1 98.56 208 ASP A CA 1
ATOM 1513 C C . ASP A 1 208 ? 9.438 10.359 -13.297 1 98.56 208 ASP A C 1
ATOM 1515 O O . ASP A 1 208 ? 9.82 10.727 -14.414 1 98.56 208 ASP A O 1
ATOM 1519 N N . ALA A 1 209 ? 8.367 10.883 -12.719 1 98.62 209 ALA A N 1
ATOM 1520 C CA . ALA A 1 209 ? 7.465 11.758 -13.445 1 98.62 209 ALA A CA 1
ATOM 1521 C C . ALA A 1 209 ? 7.832 13.227 -13.234 1 98.62 209 ALA A C 1
ATOM 1523 O O . ALA A 1 209 ? 7.508 14.086 -14.062 1 98.62 209 ALA A O 1
ATOM 1524 N N . VAL A 1 210 ? 8.477 13.555 -12.109 1 98.81 210 VAL A N 1
ATOM 1525 C CA . VAL A 1 210 ? 8.727 14.953 -11.781 1 98.81 210 VAL A CA 1
ATOM 1526 C C . VAL A 1 210 ? 10.234 15.188 -11.672 1 98.81 210 VAL A C 1
ATOM 1528 O O . VAL A 1 210 ? 11.008 14.242 -11.516 1 98.81 210 VAL A O 1
ATOM 1531 N N . ALA A 1 211 ? 10.648 16.453 -11.719 1 98.56 211 ALA A N 1
ATOM 1532 C CA . ALA A 1 211 ? 12.047 16.844 -11.547 1 98.56 211 ALA A CA 1
ATOM 1533 C C . ALA A 1 211 ? 12.32 17.281 -10.109 1 98.56 211 ALA A C 1
ATOM 1535 O O . ALA A 1 211 ? 13.477 17.391 -9.695 1 98.56 211 ALA A O 1
ATOM 1536 N N . LEU A 1 212 ? 11.305 17.469 -9.32 1 98.75 212 LEU A N 1
ATOM 1537 C CA . LEU A 1 212 ? 11.406 17.953 -7.941 1 98.75 212 LEU A CA 1
ATOM 1538 C C . LEU A 1 212 ? 11.82 16.812 -7.008 1 98.75 212 LEU A C 1
ATOM 1540 O O . LEU A 1 212 ? 11.547 15.648 -7.285 1 98.75 212 LEU A O 1
ATOM 1544 N N . PRO A 1 213 ? 12.516 17.172 -5.918 1 98.81 213 PRO A N 1
ATOM 1545 C CA . PRO A 1 213 ? 12.734 16.156 -4.891 1 98.81 213 PRO A CA 1
ATOM 1546 C C . PRO A 1 213 ? 11.43 15.586 -4.336 1 98.81 213 PRO A C 1
ATOM 1548 O O . PRO A 1 213 ? 10.453 16.312 -4.172 1 98.81 213 PRO A O 1
ATOM 1551 N N . VAL A 1 214 ? 11.461 14.289 -4.062 1 98.94 214 VAL A N 1
ATOM 1552 C CA . VAL A 1 214 ? 10.289 13.594 -3.543 1 98.94 214 VAL A CA 1
ATOM 1553 C C . VAL A 1 214 ? 10.555 13.133 -2.111 1 98.94 214 VAL A C 1
ATOM 1555 O O . VAL A 1 214 ? 11.641 12.641 -1.804 1 98.94 214 VAL A O 1
ATOM 1558 N N . ILE A 1 215 ? 9.617 13.383 -1.214 1 98.94 215 ILE A N 1
ATOM 1559 C CA . ILE A 1 215 ? 9.57 12.883 0.156 1 98.94 215 ILE A CA 1
ATOM 1560 C C . ILE A 1 215 ? 8.578 11.734 0.252 1 98.94 215 ILE A C 1
ATOM 1562 O O . ILE A 1 215 ? 7.395 11.891 -0.064 1 98.94 215 ILE A O 1
ATOM 1566 N N . ALA A 1 216 ? 9.047 10.562 0.635 1 98.94 216 ALA A N 1
ATOM 1567 C CA . ALA A 1 216 ? 8.148 9.422 0.793 1 98.94 216 ALA A CA 1
ATOM 1568 C C . ALA A 1 216 ? 7.434 9.477 2.139 1 98.94 216 ALA A C 1
ATOM 1570 O O . ALA A 1 216 ? 8.055 9.711 3.174 1 98.94 216 ALA A O 1
ATOM 1571 N N . ALA A 1 217 ? 6.125 9.258 2.104 1 98.81 217 ALA A N 1
ATOM 1572 C CA . ALA A 1 217 ? 5.328 9.211 3.326 1 98.81 217 ALA A CA 1
ATOM 1573 C C . ALA A 1 217 ? 4.34 8.055 3.297 1 98.81 217 ALA A C 1
ATOM 1575 O O . ALA A 1 217 ? 3.703 7.797 2.271 1 98.81 217 ALA A O 1
ATOM 1576 N N . GLY A 1 218 ? 4.199 7.371 4.449 1 98.62 218 GLY A N 1
ATOM 1577 C CA . GLY A 1 218 ? 3.25 6.277 4.594 1 98.62 218 GLY A CA 1
ATOM 1578 C C . GLY A 1 218 ? 3.916 4.949 4.891 1 98.62 218 GLY A C 1
ATOM 1579 O O . GLY A 1 218 ? 4.656 4.418 4.059 1 98.62 218 GLY A O 1
ATOM 1580 N N . GLY A 1 219 ? 3.611 4.422 6.055 1 98.44 219 GLY A N 1
ATOM 1581 C CA . GLY A 1 219 ? 4.062 3.088 6.414 1 98.44 219 GLY A CA 1
ATOM 1582 C C . GLY A 1 219 ? 5.504 3.053 6.887 1 98.44 219 GLY A C 1
ATOM 1583 O O . GLY A 1 219 ? 6.113 1.982 6.965 1 98.44 219 GLY A O 1
ATOM 1584 N N . ILE A 1 220 ? 6.121 4.164 7.152 1 98.88 220 ILE A N 1
ATOM 1585 C CA . ILE A 1 220 ? 7.531 4.23 7.527 1 98.88 220 ILE A CA 1
ATOM 1586 C C . ILE A 1 220 ? 7.652 4.492 9.023 1 98.88 220 ILE A C 1
ATOM 1588 O O . ILE A 1 220 ? 7.223 5.539 9.516 1 98.88 220 ILE A O 1
ATOM 1592 N N . MET A 1 221 ? 8.273 3.533 9.75 1 98.62 221 MET A N 1
ATOM 1593 C CA . MET A 1 221 ? 8.312 3.611 11.211 1 98.62 221 MET A CA 1
ATOM 1594 C C . MET A 1 221 ? 9.742 3.486 11.719 1 98.62 221 MET A C 1
ATOM 1596 O O . MET A 1 221 ? 10.016 3.742 12.898 1 98.62 221 MET A O 1
ATOM 1600 N N . ASP A 1 222 ? 10.688 3.072 10.828 1 98.5 222 ASP A N 1
ATOM 1601 C CA . ASP A 1 222 ? 12.062 2.871 11.273 1 98.5 222 ASP A CA 1
ATOM 1602 C C . ASP A 1 222 ? 13.047 3.168 10.148 1 98.5 222 ASP A C 1
ATOM 1604 O O . ASP A 1 222 ? 12.656 3.637 9.078 1 98.5 222 ASP A O 1
ATOM 1608 N N . GLY A 1 223 ? 14.336 2.961 10.438 1 98.38 223 GLY A N 1
ATOM 1609 C CA . GLY A 1 223 ? 15.383 3.279 9.484 1 98.38 223 GLY A CA 1
ATOM 1610 C C . GLY A 1 223 ? 15.352 2.406 8.242 1 98.38 223 GLY A C 1
ATOM 1611 O O . GLY A 1 223 ? 15.758 2.838 7.16 1 98.38 223 GLY A O 1
ATOM 1612 N N . ARG A 1 224 ? 14.906 1.123 8.328 1 97.69 224 ARG A N 1
ATOM 1613 C CA . ARG A 1 224 ? 14.742 0.269 7.16 1 97.69 224 ARG A CA 1
ATOM 1614 C C . ARG A 1 224 ? 13.789 0.905 6.148 1 97.69 224 ARG A C 1
ATOM 1616 O O . ARG A 1 224 ? 14.062 0.896 4.945 1 97.69 224 ARG A O 1
ATOM 1623 N N . GLY A 1 225 ? 12.672 1.443 6.742 1 98.69 225 GLY A N 1
ATOM 1624 C CA . GLY A 1 225 ? 11.711 2.113 5.875 1 98.69 225 GLY A CA 1
ATOM 1625 C C . GLY A 1 225 ? 12.281 3.346 5.199 1 98.69 225 GLY A C 1
ATOM 1626 O O . GLY A 1 225 ? 12.023 3.588 4.02 1 98.69 225 GLY A O 1
ATOM 1627 N N . ILE A 1 226 ? 13.039 4.137 5.938 1 98.88 226 ILE A N 1
ATOM 1628 C CA . ILE A 1 226 ? 13.672 5.324 5.375 1 98.88 226 ILE A CA 1
ATOM 1629 C C . ILE A 1 226 ? 14.648 4.918 4.277 1 98.88 226 ILE A C 1
ATOM 1631 O O . ILE A 1 226 ? 14.617 5.469 3.174 1 98.88 226 ILE A O 1
ATOM 1635 N N . ALA A 1 227 ? 15.469 3.926 4.551 1 98.69 227 ALA A N 1
ATOM 1636 C CA . ALA A 1 227 ? 16.453 3.443 3.582 1 98.69 227 ALA A CA 1
ATOM 1637 C C . ALA A 1 227 ? 15.773 2.928 2.316 1 98.69 227 ALA A C 1
ATOM 1639 O O . ALA A 1 227 ? 16.234 3.188 1.204 1 98.69 227 ALA A O 1
ATOM 1640 N N . ALA A 1 228 ? 14.695 2.201 2.494 1 98.81 228 ALA A N 1
ATOM 1641 C CA . ALA A 1 228 ? 13.945 1.697 1.349 1 98.81 228 ALA A CA 1
ATOM 1642 C C . ALA A 1 228 ? 13.391 2.844 0.509 1 98.81 228 ALA A C 1
ATOM 1644 O O . ALA A 1 228 ? 13.445 2.805 -0.722 1 98.81 228 ALA A O 1
ATOM 1645 N N . ALA A 1 229 ? 12.859 3.879 1.181 1 98.81 229 ALA A N 1
ATOM 1646 C CA . ALA A 1 229 ? 12.344 5.047 0.475 1 98.81 229 ALA A CA 1
ATOM 1647 C C . ALA A 1 229 ? 13.438 5.723 -0.346 1 98.81 229 ALA A C 1
ATOM 1649 O O . ALA A 1 229 ? 13.227 6.062 -1.513 1 98.81 229 ALA A O 1
ATOM 1650 N N . LEU A 1 230 ? 14.57 5.895 0.274 1 98.62 230 LEU A N 1
ATOM 1651 C CA . LEU A 1 230 ? 15.703 6.492 -0.43 1 98.62 230 LEU A CA 1
ATOM 1652 C C . LEU A 1 230 ? 16.109 5.629 -1.616 1 98.62 230 LEU A C 1
ATOM 1654 O O . LEU A 1 230 ? 16.438 6.152 -2.68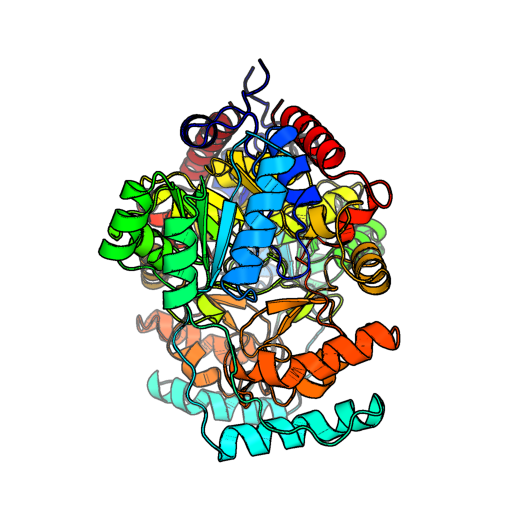6 1 98.62 230 LEU A O 1
ATOM 1658 N N . THR A 1 231 ? 16.047 4.328 -1.462 1 98.12 231 THR A N 1
ATOM 1659 C CA . THR A 1 231 ? 16.406 3.379 -2.512 1 98.12 231 THR A CA 1
ATOM 1660 C C . THR A 1 231 ? 15.445 3.49 -3.691 1 98.12 231 THR A C 1
ATOM 1662 O O . THR A 1 231 ? 15.852 3.332 -4.844 1 98.12 231 THR A O 1
ATOM 1665 N N . LEU A 1 232 ? 14.266 3.867 -3.434 1 98.62 232 LEU A N 1
ATOM 1666 C CA . LEU A 1 232 ? 13.234 3.998 -4.457 1 98.62 232 LEU A CA 1
ATOM 1667 C C . LEU A 1 232 ? 13.391 5.309 -5.227 1 98.62 232 LEU A C 1
ATOM 1669 O O . LEU A 1 232 ? 12.703 5.531 -6.223 1 98.62 232 LEU A O 1
ATOM 1673 N N . GLY A 1 233 ? 14.195 6.211 -4.734 1 98.38 233 GLY A N 1
ATOM 1674 C CA . GLY A 1 233 ? 14.461 7.465 -5.426 1 98.38 233 GLY A CA 1
ATOM 1675 C C . GLY A 1 233 ? 14.031 8.68 -4.633 1 98.38 233 GLY A C 1
ATOM 1676 O O . GLY A 1 233 ? 14.312 9.82 -5.031 1 98.38 233 GLY A O 1
ATOM 1677 N N . ALA A 1 234 ? 13.336 8.453 -3.523 1 98.81 234 ALA A N 1
ATOM 1678 C CA . ALA A 1 234 ? 13 9.586 -2.666 1 98.81 234 ALA A CA 1
ATOM 1679 C C . ALA A 1 234 ? 14.258 10.219 -2.078 1 98.81 234 ALA A C 1
ATOM 1681 O O . ALA A 1 234 ? 15.312 9.586 -2.025 1 98.81 234 ALA A O 1
ATOM 1682 N N . GLN A 1 235 ? 14.086 11.469 -1.688 1 98.88 235 GLN A N 1
ATOM 1683 C CA . GLN A 1 235 ? 15.227 12.18 -1.131 1 98.88 235 GLN A CA 1
ATOM 1684 C C . GLN A 1 235 ? 15.031 12.461 0.356 1 98.88 235 GLN A C 1
ATOM 1686 O O . GLN A 1 235 ? 15.906 13.047 1.004 1 98.88 235 GLN A O 1
ATOM 1691 N N . ALA A 1 236 ? 13.914 12.078 0.905 1 98.88 236 ALA A N 1
ATOM 1692 C CA . ALA A 1 236 ? 13.609 12.078 2.332 1 98.88 236 ALA A CA 1
ATOM 1693 C C . ALA A 1 236 ? 12.391 11.195 2.627 1 98.88 236 ALA A C 1
ATOM 1695 O O . ALA A 1 236 ? 11.727 10.719 1.705 1 98.88 236 ALA A O 1
ATOM 1696 N N . ALA A 1 237 ? 12.203 10.945 3.887 1 98.94 237 ALA A N 1
ATOM 1697 C CA . ALA A 1 237 ? 11.023 10.227 4.359 1 98.94 237 ALA A CA 1
ATOM 1698 C C . ALA A 1 237 ? 10.297 11.016 5.441 1 98.94 237 ALA A C 1
ATOM 1700 O O . ALA A 1 237 ? 10.93 11.617 6.312 1 98.94 237 ALA A O 1
ATOM 1701 N N . GLN A 1 238 ? 9.008 11.086 5.312 1 98.94 238 GLN A N 1
ATOM 1702 C CA . GLN A 1 238 ? 8.148 11.695 6.32 1 98.94 238 GLN A CA 1
ATOM 1703 C C . GLN A 1 238 ? 7.477 10.633 7.188 1 98.94 238 GLN A C 1
ATOM 1705 O O . GLN A 1 238 ? 6.859 9.703 6.668 1 98.94 238 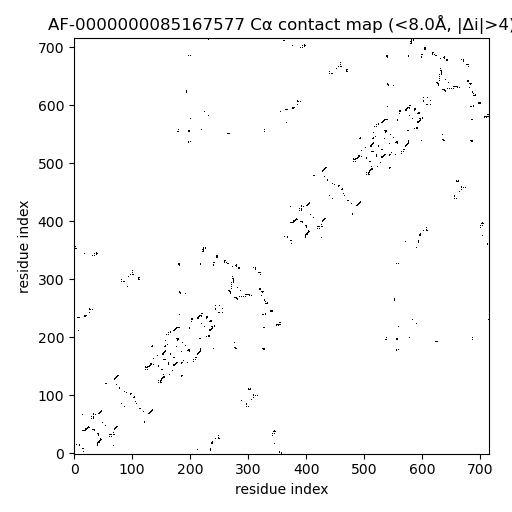GLN A O 1
ATOM 1710 N N . LEU A 1 239 ? 7.648 10.75 8.492 1 98.81 239 LEU A N 1
ATOM 1711 C CA . LEU A 1 239 ? 7.047 9.844 9.469 1 98.81 239 LEU A CA 1
ATOM 1712 C C . LEU A 1 239 ? 6.059 10.586 10.359 1 98.81 239 LEU A C 1
ATOM 1714 O O . LEU A 1 239 ? 6.371 11.656 10.883 1 98.81 239 LEU A O 1
ATOM 1718 N N . GLY A 1 240 ? 4.883 10.047 10.492 1 98.44 240 GLY A N 1
ATOM 1719 C CA . GLY A 1 240 ? 3.885 10.625 11.375 1 98.44 240 GLY A CA 1
ATOM 1720 C C . GLY A 1 240 ? 3.643 9.797 12.625 1 98.44 240 GLY A C 1
ATOM 1721 O O . GLY A 1 240 ? 4.051 10.188 13.719 1 98.44 240 GLY A O 1
ATOM 1722 N N . THR A 1 241 ? 3.184 8.547 12.484 1 98.56 241 THR A N 1
ATOM 1723 C CA . THR A 1 241 ? 2.801 7.672 13.586 1 98.56 241 THR A CA 1
ATOM 1724 C C . THR A 1 241 ? 3.977 7.457 14.539 1 98.56 241 THR A C 1
ATOM 1726 O O . THR A 1 241 ? 3.799 7.438 15.758 1 98.56 241 THR A O 1
ATOM 1729 N N . ALA A 1 242 ? 5.168 7.348 14.023 1 98.5 242 ALA A N 1
ATOM 1730 C CA . ALA A 1 242 ? 6.352 7.156 14.859 1 98.5 242 ALA A CA 1
ATOM 1731 C C . ALA A 1 242 ? 6.52 8.305 15.844 1 98.5 242 ALA A C 1
ATOM 1733 O O . ALA A 1 242 ? 6.844 8.086 17.016 1 98.5 242 ALA A O 1
ATOM 1734 N N . PHE A 1 243 ? 6.246 9.484 15.398 1 98.69 243 PHE A N 1
ATOM 1735 C CA . PHE A 1 243 ? 6.488 10.664 16.219 1 98.69 243 PHE A CA 1
ATOM 1736 C C . PHE A 1 243 ? 5.32 10.914 17.172 1 98.69 243 PHE A C 1
ATOM 1738 O O . PHE A 1 243 ? 5.457 11.641 18.156 1 98.69 243 PHE A O 1
ATOM 1745 N N . LEU A 1 244 ? 4.113 10.312 16.906 1 98.31 244 LEU A N 1
ATOM 1746 C CA . LEU A 1 244 ? 3.006 10.375 17.859 1 98.31 244 LEU A CA 1
ATOM 1747 C C . LEU A 1 244 ? 3.385 9.727 19.188 1 98.31 244 LEU A C 1
ATOM 1749 O O . LEU A 1 244 ? 2.76 9.992 20.219 1 98.31 244 LEU A O 1
ATOM 1753 N N . MET A 1 245 ? 4.445 8.93 19.156 1 97.75 245 MET A N 1
ATOM 1754 C CA . MET A 1 245 ? 4.781 8.117 20.312 1 97.75 245 MET A CA 1
ATOM 1755 C C . MET A 1 245 ? 5.898 8.773 21.125 1 97.75 245 MET A C 1
ATOM 1757 O O . MET A 1 245 ? 6.352 8.219 22.125 1 97.75 245 MET A O 1
ATOM 1761 N N . THR A 1 246 ? 6.348 9.953 20.703 1 98.19 246 THR A N 1
ATOM 1762 C CA . THR A 1 246 ? 7.461 10.625 21.375 1 98.19 246 THR A CA 1
ATOM 1763 C C . THR A 1 246 ? 6.977 11.383 22.609 1 98.19 246 THR A C 1
ATOM 1765 O O . THR A 1 246 ? 5.777 11.602 22.781 1 98.19 246 THR A O 1
ATOM 1768 N N . ALA A 1 247 ? 7.891 11.805 23.438 1 97.94 247 ALA A N 1
ATOM 1769 C CA . ALA A 1 247 ? 7.621 12.453 24.719 1 97.94 247 ALA A CA 1
ATOM 1770 C C . ALA A 1 247 ? 6.906 13.781 24.531 1 97.94 247 ALA A C 1
ATOM 1772 O O . ALA A 1 247 ? 6.082 14.18 25.359 1 97.94 247 ALA A O 1
ATOM 1773 N N . GLU A 1 248 ? 7.152 14.438 23.422 1 98.12 248 GLU A N 1
ATOM 1774 C CA . GLU A 1 248 ? 6.629 15.773 23.188 1 98.12 248 GLU A CA 1
ATOM 1775 C C . GLU A 1 248 ? 5.215 15.719 22.625 1 98.12 248 GLU A C 1
ATOM 1777 O O . GLU A 1 248 ? 4.543 16.75 22.5 1 98.12 248 GLU A O 1
ATOM 1782 N N . SER A 1 249 ? 4.77 14.477 22.203 1 97.38 249 SER A N 1
ATOM 1783 C CA . SER A 1 249 ? 3.441 14.344 21.609 1 97.38 249 SER A CA 1
ATOM 1784 C C . SER A 1 249 ? 2.354 14.641 22.641 1 97.38 249 SER A C 1
ATOM 1786 O O . SER A 1 249 ? 2.387 14.117 23.75 1 97.38 249 SER A O 1
ATOM 1788 N N . PRO A 1 250 ? 1.419 15.445 22.281 1 96.69 250 PRO A N 1
ATOM 1789 C CA . PRO A 1 250 ? 0.368 15.812 23.219 1 96.69 250 PRO A CA 1
ATOM 1790 C C . PRO A 1 250 ? -0.838 14.883 23.172 1 96.69 250 PRO A C 1
ATOM 1792 O O . PRO A 1 250 ? -1.848 15.125 23.828 1 96.69 250 PRO A O 1
ATOM 1795 N N . ILE A 1 251 ? -0.797 13.805 22.312 1 96.44 251 ILE A N 1
ATOM 1796 C CA . ILE A 1 251 ? -2.004 13.008 22.094 1 96.44 251 ILE A CA 1
ATOM 1797 C C . ILE A 1 251 ? -2.344 12.242 23.375 1 96.44 251 ILE A C 1
ATOM 1799 O O . ILE A 1 251 ? -1.479 12.031 24.234 1 96.44 251 ILE A O 1
ATOM 1803 N N . HIS A 1 252 ? -3.619 11.906 23.5 1 96.75 252 HIS A N 1
ATOM 1804 C CA . HIS A 1 252 ? -4.156 11.211 24.672 1 96.75 252 HIS A CA 1
ATOM 1805 C C . HIS A 1 252 ? -3.408 9.906 24.922 1 96.75 252 HIS A C 1
ATOM 1807 O O . HIS A 1 252 ? -3.068 9.18 23.984 1 96.75 252 HIS A O 1
ATOM 1813 N N . ALA A 1 253 ? -3.146 9.578 26.172 1 96.88 253 ALA A N 1
ATOM 1814 C CA . ALA A 1 253 ? -2.42 8.367 26.562 1 96.88 253 ALA A CA 1
ATOM 1815 C C . ALA A 1 253 ? -3.109 7.117 26.031 1 96.88 253 ALA A C 1
ATOM 1817 O O . ALA A 1 253 ? -2.443 6.16 25.625 1 96.88 253 ALA A O 1
ATOM 1818 N N . ALA A 1 254 ? -4.426 7.164 26.016 1 97.81 254 ALA A N 1
ATOM 1819 C CA . ALA A 1 254 ? -5.18 6.02 25.5 1 97.81 254 ALA A CA 1
ATOM 1820 C C . ALA A 1 254 ? -4.918 5.816 24.016 1 97.81 254 ALA A C 1
ATOM 1822 O O . ALA A 1 254 ? -4.898 4.68 23.531 1 97.81 254 ALA A O 1
ATOM 1823 N N . TRP A 1 255 ? -4.773 6.914 23.297 1 97.75 255 TRP A N 1
ATOM 1824 C CA . TRP A 1 255 ? -4.414 6.844 21.891 1 97.75 255 TRP A CA 1
ATOM 1825 C C . TRP A 1 255 ? -3.045 6.199 21.703 1 97.75 255 TRP A C 1
ATOM 1827 O O . TRP A 1 255 ? -2.891 5.262 20.922 1 97.75 255 TRP A O 1
ATOM 1837 N N . GLN A 1 256 ? -2.055 6.586 22.438 1 97.44 256 GLN A N 1
ATOM 1838 C CA . GLN A 1 256 ? -0.719 6.004 22.359 1 97.44 256 GLN A CA 1
ATOM 1839 C C . GLN A 1 256 ? -0.748 4.52 22.703 1 97.44 256 GLN A C 1
ATOM 1841 O O . GLN A 1 256 ? -0.062 3.715 22.062 1 97.44 256 GLN A O 1
ATOM 1846 N N . GLU A 1 257 ? -1.516 4.223 23.688 1 97.38 257 GLU A N 1
ATOM 1847 C CA . GLU A 1 257 ? -1.641 2.82 24.078 1 97.38 257 GLU A CA 1
ATOM 1848 C C . GLU A 1 257 ? -2.225 1.985 22.938 1 97.38 257 GLU A C 1
ATOM 1850 O O . GLU A 1 257 ? -1.746 0.884 22.656 1 97.38 257 GLU A O 1
ATOM 1855 N N . LYS A 1 258 ? -3.283 2.545 22.297 1 98.25 258 LYS A N 1
ATOM 1856 C CA . LYS A 1 258 ? -3.893 1.839 21.172 1 98.25 258 LYS A CA 1
ATOM 1857 C C . LYS A 1 258 ? -2.898 1.659 20.031 1 98.25 258 LYS A C 1
ATOM 1859 O O . LYS A 1 258 ? -2.904 0.63 19.344 1 98.25 258 LYS A O 1
ATOM 1864 N N . ILE A 1 259 ? -2.061 2.639 19.781 1 98.25 259 ILE A N 1
ATOM 1865 C CA . ILE A 1 259 ? -1.028 2.527 18.75 1 98.25 259 ILE A CA 1
ATOM 1866 C C . ILE A 1 259 ? -0.047 1.418 19.125 1 98.25 259 ILE A C 1
ATOM 1868 O O . ILE A 1 259 ? 0.263 0.553 18.297 1 98.25 259 ILE A O 1
ATOM 1872 N N . ARG A 1 260 ? 0.395 1.399 20.344 1 96.81 260 ARG A N 1
ATOM 1873 C CA . ARG A 1 260 ? 1.367 0.419 20.812 1 96.81 260 ARG A CA 1
ATOM 1874 C C . ARG A 1 260 ? 0.822 -0.999 20.688 1 96.81 260 ARG A C 1
ATOM 1876 O O . ARG A 1 260 ? 1.568 -1.932 20.391 1 96.81 260 ARG A O 1
ATOM 1883 N N . LEU A 1 261 ? -0.463 -1.147 20.859 1 97 261 LEU A N 1
ATOM 1884 C CA . LEU A 1 261 ? -1.097 -2.461 20.859 1 97 261 LEU A CA 1
ATOM 1885 C C . LEU A 1 261 ? -1.545 -2.85 19.453 1 97 261 LEU A C 1
ATOM 1887 O O . LEU A 1 261 ? -2.021 -3.965 19.234 1 97 261 LEU A O 1
ATOM 1891 N N . SER A 1 262 ? -1.349 -2 18.531 1 97.81 262 SER A N 1
ATOM 1892 C CA . SER A 1 262 ? -1.811 -2.23 17.172 1 97.81 262 SER A CA 1
ATOM 1893 C C . SER A 1 262 ? -1.04 -3.369 16.516 1 97.81 262 SER A C 1
ATOM 1895 O O . SER A 1 262 ? 0.127 -3.604 16.828 1 97.81 262 SER A O 1
ATOM 1897 N N . THR A 1 263 ? -1.732 -4.074 15.641 1 97.38 263 THR A N 1
ATOM 1898 C CA . THR A 1 263 ? -1.135 -5.016 14.695 1 97.38 263 THR A CA 1
ATOM 1899 C C . THR A 1 263 ? -1.2 -4.469 13.273 1 97.38 263 THR A C 1
ATOM 1901 O O . THR A 1 263 ? -1.688 -3.359 13.047 1 97.38 263 THR A O 1
ATOM 1904 N N . ASP A 1 264 ? -0.706 -5.289 12.352 1 97.81 264 ASP A N 1
ATOM 1905 C CA . ASP A 1 264 ? -0.675 -4.883 10.953 1 97.81 264 ASP A CA 1
ATOM 1906 C C . ASP A 1 264 ? -2.088 -4.746 10.383 1 97.81 264 ASP A C 1
ATOM 1908 O O . ASP A 1 264 ? -2.295 -4.074 9.375 1 97.81 264 ASP A O 1
ATOM 1912 N N . THR A 1 265 ? -3.094 -5.277 11.055 1 98.31 265 THR A N 1
ATOM 1913 C CA . THR A 1 265 ? -4.453 -5.254 10.531 1 98.31 265 THR A CA 1
ATOM 1914 C C . THR A 1 265 ? -5.348 -4.359 11.375 1 98.31 265 THR A C 1
ATOM 1916 O O . THR A 1 265 ? -6.574 -4.414 11.266 1 98.31 265 THR A O 1
ATOM 1919 N N . SER A 1 266 ? -4.805 -3.539 12.188 1 98.44 266 SER A N 1
ATOM 1920 C CA . SER A 1 266 ? -5.582 -2.777 13.164 1 98.44 266 SER A CA 1
ATOM 1921 C C . SER A 1 266 ? -6.215 -1.548 12.523 1 98.44 266 SER A C 1
ATOM 1923 O O . SER A 1 266 ? -7.207 -1.018 13.031 1 98.44 266 SER A O 1
ATOM 1925 N N . THR A 1 267 ? -5.672 -1.003 11.453 1 98.56 267 THR A N 1
ATOM 1926 C CA . THR A 1 267 ? -6.121 0.291 10.953 1 98.56 267 THR A CA 1
ATOM 1927 C C . THR A 1 267 ? -7.051 0.114 9.758 1 98.56 267 THR A C 1
ATOM 1929 O O . THR A 1 267 ? -7.031 -0.93 9.102 1 98.56 267 THR A O 1
ATOM 1932 N N . ARG A 1 268 ? -7.902 1.117 9.555 1 98 268 ARG A N 1
ATOM 1933 C CA . ARG A 1 268 ? -8.82 1.229 8.43 1 98 268 ARG A CA 1
ATOM 1934 C C . ARG A 1 268 ? -8.93 2.674 7.949 1 98 268 ARG A C 1
ATOM 1936 O O . ARG A 1 268 ? -8.625 3.605 8.703 1 98 268 ARG A O 1
ATOM 1943 N N . THR A 1 269 ? -9.211 2.83 6.711 1 97.44 269 THR A N 1
ATOM 1944 C CA . THR A 1 269 ? -9.555 4.152 6.203 1 97.44 269 THR A CA 1
ATOM 1945 C C . THR A 1 269 ? -11.047 4.422 6.367 1 97.44 269 THR A C 1
ATOM 1947 O O . THR A 1 269 ? -11.875 3.547 6.109 1 97.44 269 THR A O 1
ATOM 1950 N N . THR A 1 270 ? -11.422 5.602 6.832 1 97.75 270 THR A N 1
ATOM 1951 C CA . THR A 1 270 ? -12.82 5.941 7.062 1 97.75 270 THR A CA 1
ATOM 1952 C C . THR A 1 270 ? -13.07 7.422 6.797 1 97.75 270 THR A C 1
ATOM 1954 O O . THR A 1 270 ? -12.148 8.234 6.891 1 97.75 270 THR A O 1
ATOM 1957 N N . ARG A 1 271 ? -14.25 7.758 6.504 1 97.69 271 ARG A N 1
ATOM 1958 C CA . ARG A 1 271 ? -14.664 9.148 6.395 1 97.69 271 ARG A CA 1
ATOM 1959 C C . ARG A 1 271 ? -15.516 9.562 7.594 1 97.69 271 ARG A C 1
ATOM 1961 O O . ARG A 1 271 ? -15.906 10.727 7.711 1 97.69 271 ARG A O 1
ATOM 1968 N N . THR A 1 272 ? -15.703 8.664 8.453 1 98.38 272 THR A N 1
ATOM 1969 C CA . THR A 1 272 ? -16.781 8.82 9.43 1 98.38 272 THR A CA 1
ATOM 1970 C C . THR A 1 272 ? -16.469 9.969 10.391 1 98.38 272 THR A C 1
ATOM 1972 O O . THR A 1 272 ? -17.359 10.695 10.805 1 98.38 272 THR A O 1
ATOM 1975 N N . PHE A 1 273 ? -15.258 10.172 10.664 1 98.31 273 PHE A N 1
ATOM 1976 C CA . PHE A 1 273 ? -14.906 11.188 11.648 1 98.31 273 PHE A CA 1
ATOM 1977 C C . PHE A 1 273 ? -14.898 12.57 11.016 1 98.31 273 PHE A C 1
ATOM 1979 O O . PHE A 1 273 ? -15.398 13.531 11.609 1 98.31 273 PHE A O 1
ATOM 1986 N N . THR A 1 274 ? -14.398 12.641 9.75 1 97.75 274 THR A N 1
ATOM 1987 C CA . THR A 1 274 ? -14.055 13.992 9.305 1 97.75 274 THR A CA 1
ATOM 1988 C C . THR A 1 274 ? -14.727 14.312 7.977 1 97.75 274 THR A C 1
ATOM 1990 O O . THR A 1 274 ? -14.773 15.477 7.566 1 97.75 274 THR A O 1
ATOM 1993 N N . GLY A 1 275 ? -15.273 13.297 7.301 1 97.38 275 GLY A N 1
ATOM 1994 C CA . GLY A 1 275 ? -15.852 13.492 5.98 1 97.38 275 GLY A CA 1
ATOM 1995 C C . GLY A 1 275 ? -14.852 13.297 4.855 1 97.38 275 GLY A C 1
ATOM 1996 O O . GLY A 1 275 ? -15.227 13.297 3.68 1 97.38 275 GLY A O 1
ATOM 1997 N N . ARG A 1 276 ? -13.641 13.188 5.223 1 96.69 276 ARG A N 1
ATOM 1998 C CA . ARG A 1 276 ? -12.562 12.852 4.297 1 96.69 276 ARG A CA 1
ATOM 1999 C C . ARG A 1 276 ? -11.906 11.531 4.668 1 96.69 276 ARG A C 1
ATOM 2001 O O . ARG A 1 276 ? -11.711 11.234 5.852 1 96.69 276 ARG A O 1
ATOM 2008 N N . PRO A 1 277 ? -11.555 10.68 3.584 1 97.5 277 PRO A N 1
ATOM 2009 C CA . PRO A 1 277 ? -10.859 9.445 3.939 1 97.5 277 PRO A CA 1
ATOM 2010 C C . PRO A 1 277 ? -9.641 9.688 4.828 1 97.5 277 PRO A C 1
ATOM 2012 O O . PRO A 1 277 ? -8.789 10.516 4.5 1 97.5 277 PRO A O 1
ATOM 2015 N N . ALA A 1 278 ? -9.594 9.023 5.914 1 98.06 278 ALA A N 1
ATOM 2016 C CA . ALA A 1 278 ? -8.492 9.078 6.879 1 98.06 278 ALA A CA 1
ATOM 2017 C C . ALA A 1 278 ? -8.258 7.711 7.52 1 98.06 278 ALA A C 1
ATOM 2019 O O . ALA A 1 278 ? -9.211 6.992 7.832 1 98.06 278 ALA A O 1
ATOM 2020 N N . ARG A 1 279 ? -7.027 7.391 7.734 1 98.56 279 ARG A N 1
ATOM 2021 C CA . ARG A 1 279 ? -6.703 6.078 8.289 1 98.56 279 ARG A CA 1
ATOM 2022 C C . ARG A 1 279 ? -6.457 6.168 9.789 1 98.56 279 ARG A C 1
ATOM 2024 O O . ARG A 1 279 ? -5.684 7.012 10.25 1 98.56 279 ARG A O 1
ATOM 2031 N N . GLY A 1 280 ? -7.055 5.266 10.469 1 98.56 280 GLY A N 1
ATOM 2032 C CA . GLY A 1 280 ? -6.875 5.148 11.906 1 98.56 280 GLY A CA 1
ATOM 2033 C C . GLY A 1 280 ? -7.238 3.775 12.445 1 98.56 280 GLY A C 1
ATOM 2034 O O . GLY A 1 280 ? -7.625 2.887 11.68 1 98.56 280 GLY A O 1
ATOM 2035 N N . ILE A 1 281 ? -6.988 3.605 13.695 1 98.69 281 ILE A N 1
ATOM 2036 C CA . ILE A 1 281 ? -7.277 2.338 14.359 1 98.69 281 ILE A CA 1
ATOM 2037 C C . ILE A 1 281 ? -8.789 2.141 14.461 1 98.69 281 ILE A C 1
ATOM 2039 O O . ILE A 1 281 ? -9.508 3.018 14.945 1 98.69 281 ILE A O 1
ATOM 2043 N N . LEU A 1 282 ? -9.242 1.041 13.953 1 98.38 282 LEU A N 1
ATOM 2044 C CA . LEU A 1 282 ? -10.664 0.72 13.945 1 98.38 282 LEU A CA 1
ATOM 2045 C C . LEU A 1 282 ? -11.242 0.771 15.352 1 98.38 282 LEU A C 1
ATOM 2047 O O . LEU A 1 282 ? -10.633 0.25 16.297 1 98.38 282 LEU A O 1
ATOM 2051 N N . ASN A 1 283 ? -12.328 1.434 15.508 1 98.31 283 ASN A N 1
ATOM 2052 C CA . ASN A 1 283 ? -12.992 1.481 16.812 1 98.31 283 ASN A CA 1
ATOM 2053 C C . ASN A 1 283 ? -14.508 1.552 16.672 1 98.31 283 ASN A C 1
ATOM 2055 O O . ASN A 1 283 ? -15.039 1.371 15.57 1 98.31 283 ASN A O 1
ATOM 2059 N N . ASP A 1 284 ? -15.266 1.763 17.734 1 98.5 284 ASP A N 1
ATOM 2060 C CA . ASP A 1 284 ? -16.719 1.664 17.781 1 98.5 284 ASP A CA 1
ATOM 2061 C C . ASP A 1 284 ? -17.359 2.758 16.922 1 98.5 284 ASP A C 1
ATOM 2063 O O . ASP A 1 284 ? -18.359 2.512 16.234 1 98.5 284 ASP A O 1
ATOM 2067 N N . PHE A 1 285 ? -16.859 3.957 17.031 1 98.81 285 PHE A N 1
ATOM 2068 C CA . PHE A 1 285 ? -17.391 5.055 16.234 1 98.81 285 PHE A CA 1
ATOM 2069 C C . PHE A 1 285 ? -17.344 4.719 14.75 1 98.81 285 PHE A C 1
ATOM 2071 O O . PHE A 1 285 ? -18.344 4.898 14.039 1 98.81 285 PHE A O 1
ATOM 2078 N N . MET A 1 286 ? -16.203 4.25 14.273 1 98.44 286 MET A N 1
ATOM 2079 C CA . MET A 1 286 ? -16.031 3.883 12.867 1 98.44 286 MET A CA 1
ATOM 2080 C C . MET A 1 286 ? -17.031 2.793 12.461 1 98.44 286 MET A C 1
ATOM 2082 O O . MET A 1 286 ? -17.625 2.855 11.383 1 98.44 286 MET A O 1
ATOM 2086 N N . LEU A 1 287 ? -17.203 1.841 13.32 1 97.69 287 LEU A N 1
ATOM 2087 C CA . LEU A 1 287 ? -18.094 0.729 13.016 1 97.69 287 LEU A CA 1
ATOM 2088 C C . LEU A 1 287 ? -19.547 1.196 12.969 1 97.69 287 LEU A C 1
ATOM 2090 O O . LEU A 1 287 ? -20.281 0.871 12.031 1 97.69 287 LEU A O 1
ATOM 2094 N N . ARG A 1 288 ? -19.969 1.993 13.922 1 97.75 288 ARG A N 1
ATOM 2095 C CA . ARG A 1 288 ? -21.359 2.451 14.023 1 97.75 288 ARG A CA 1
ATOM 2096 C C . ARG A 1 288 ? -21.703 3.408 12.891 1 97.75 288 ARG A C 1
ATOM 2098 O O . ARG A 1 288 ? -22.781 3.324 12.312 1 97.75 288 ARG A O 1
ATOM 2105 N N . MET A 1 289 ? -20.797 4.289 12.656 1 98.31 289 MET A N 1
ATOM 2106 C CA . MET A 1 289 ? -21.078 5.324 11.656 1 98.31 289 MET A CA 1
ATOM 2107 C C . MET A 1 289 ? -20.766 4.824 10.25 1 98.31 289 MET A C 1
ATOM 2109 O O . MET A 1 289 ? -21.141 5.461 9.266 1 98.31 289 MET A O 1
ATOM 2113 N N . GLY A 1 290 ? -20.078 3.674 10.18 1 97.19 290 GLY A N 1
ATOM 2114 C CA . GLY A 1 290 ? -19.703 3.104 8.898 1 97.19 290 GLY A CA 1
ATOM 2115 C C . GLY A 1 290 ? -20.891 2.879 7.969 1 97.19 290 GLY A C 1
ATOM 2116 O O . GLY A 1 290 ? -20.75 3.008 6.75 1 97.19 290 GLY A O 1
ATOM 2117 N N . ARG A 1 291 ? -22.047 2.598 8.469 1 94.31 291 ARG A N 1
ATOM 2118 C CA . ARG A 1 291 ? -23.25 2.324 7.672 1 94.31 291 ARG A CA 1
ATOM 2119 C C . ARG A 1 291 ? -23.734 3.584 6.969 1 94.31 291 ARG A C 1
ATOM 2121 O O . ARG A 1 291 ? -24.484 3.506 5.992 1 94.31 291 ARG A O 1
ATOM 2128 N N . TYR A 1 292 ? -23.219 4.727 7.453 1 95.94 292 TYR A N 1
ATOM 2129 C CA . TYR A 1 292 ? -23.672 5.996 6.895 1 95.94 292 TYR A CA 1
ATOM 2130 C C . TYR A 1 292 ? -22.562 6.664 6.098 1 95.94 292 TYR A C 1
ATOM 2132 O O . TYR A 1 292 ? -22.672 7.836 5.727 1 95.94 292 TYR A O 1
ATOM 2140 N N . GLU A 1 293 ? -21.516 6.055 5.867 1 94.5 293 GLU A N 1
ATOM 2141 C CA . GLU A 1 293 ? -20.297 6.676 5.367 1 94.5 293 GLU A CA 1
ATOM 2142 C C . GLU A 1 293 ? -20.547 7.441 4.074 1 94.5 293 GLU A C 1
ATOM 2144 O O . GLU A 1 293 ? -19.969 8.5 3.844 1 94.5 293 GLU A O 1
ATOM 2149 N N . GLN A 1 294 ? -21.469 7 3.275 1 91.69 294 GLN A N 1
ATOM 2150 C CA . GLN A 1 294 ? -21.719 7.621 1.979 1 91.69 294 GLN A CA 1
ATOM 2151 C C . GLN A 1 294 ? -22.672 8.805 2.113 1 91.69 294 GLN A C 1
ATOM 2153 O O . GLN A 1 294 ? -22.859 9.57 1.165 1 91.69 294 GLN A O 1
ATOM 2158 N N . GLU A 1 295 ? -23.219 9.023 3.264 1 95.38 295 GLU A N 1
ATOM 2159 C CA . GLU A 1 295 ? -24.234 10.055 3.463 1 95.38 295 GLU A CA 1
ATOM 2160 C C . GLU A 1 295 ? -23.688 11.203 4.309 1 95.38 295 GLU A C 1
ATOM 2162 O O . GLU A 1 295 ? -24.375 12.219 4.5 1 95.38 295 GLU A O 1
ATOM 2167 N N . LEU A 1 296 ? -22.516 11.07 4.684 1 97.19 296 LEU A N 1
ATOM 2168 C CA . LEU A 1 296 ? -21.969 12.047 5.609 1 97.19 296 LEU A CA 1
ATOM 2169 C C . LEU A 1 296 ? -21.484 13.289 4.867 1 97.19 296 LEU A C 1
ATOM 2171 O O . LEU A 1 296 ? -21.078 13.195 3.703 1 97.19 296 LEU A O 1
ATOM 2175 N N . PRO A 1 297 ? -21.547 14.438 5.609 1 97.25 297 PRO A N 1
ATOM 2176 C CA . PRO A 1 297 ? -20.984 15.641 4.977 1 97.25 297 PRO A CA 1
ATOM 2177 C C . PRO A 1 297 ? -19.5 15.492 4.664 1 97.25 297 PRO A C 1
ATOM 2179 O O . PRO A 1 297 ? -18.781 14.773 5.367 1 97.25 297 PRO A O 1
ATOM 2182 N N . ALA A 1 298 ? -19.078 16.156 3.66 1 96.44 298 ALA A N 1
ATOM 2183 C CA . ALA A 1 298 ? -17.672 16.172 3.295 1 96.44 298 ALA A CA 1
ATOM 2184 C C . ALA A 1 298 ? -16.859 17.016 4.277 1 96.44 298 ALA A C 1
ATOM 2186 O O . ALA A 1 298 ? -17.422 17.812 5.027 1 96.44 298 ALA A O 1
ATOM 2187 N N . TYR A 1 299 ? -15.562 16.797 4.379 1 96.75 299 TYR A N 1
ATOM 2188 C CA . TYR A 1 299 ? -14.656 17.688 5.098 1 96.75 299 TYR A CA 1
ATOM 2189 C C . TYR A 1 299 ? -14.812 19.125 4.617 1 96.75 299 TYR A C 1
ATOM 2191 O O . TYR A 1 299 ? -14.922 19.375 3.414 1 96.75 299 TYR A O 1
ATOM 2199 N N . PRO A 1 300 ? -14.805 20.031 5.512 1 97.25 300 PRO A N 1
ATOM 2200 C CA . PRO A 1 300 ? -14.539 19.969 6.949 1 97.25 300 PRO A CA 1
ATOM 2201 C C . PRO A 1 300 ? -15.82 19.906 7.785 1 97.25 300 PRO A C 1
ATOM 2203 O O . PRO A 1 300 ? -15.758 19.922 9.016 1 97.25 300 PRO A O 1
ATOM 2206 N N . VAL A 1 301 ? -16.938 19.75 7.16 1 97.69 301 VAL A N 1
ATOM 2207 C CA . VAL A 1 301 ? -18.219 19.859 7.867 1 97.69 301 VAL A CA 1
ATOM 2208 C C . VAL A 1 301 ? -18.359 18.719 8.875 1 97.69 301 VAL A C 1
ATOM 2210 O O . VAL A 1 301 ? -18.562 18.969 10.062 1 97.69 301 VAL A O 1
ATOM 2213 N N . GLN A 1 302 ? -18.203 17.484 8.43 1 98 302 GLN A N 1
ATOM 2214 C CA . GLN A 1 302 ? -18.281 16.328 9.328 1 98 302 GLN A CA 1
ATOM 2215 C C . GLN A 1 302 ? -17.266 16.453 10.461 1 98 302 GLN A C 1
ATOM 2217 O O . GLN A 1 302 ? -17.562 16.094 11.609 1 98 302 GLN A O 1
ATOM 2222 N N . HIS A 1 303 ? -16.078 16.938 10.117 1 97.56 303 HIS A N 1
ATOM 2223 C CA . HIS A 1 303 ? -15.039 17.156 11.125 1 97.56 303 HIS A CA 1
ATOM 2224 C C . HIS A 1 303 ? -15.539 18.094 12.227 1 97.56 303 HIS A C 1
ATOM 2226 O O . HIS A 1 303 ? -15.391 17.781 13.414 1 97.56 303 HIS A O 1
ATOM 2232 N N . ALA A 1 304 ? -16.094 19.172 11.852 1 96.94 304 ALA A N 1
ATOM 2233 C CA . ALA A 1 304 ? -16.594 20.156 12.805 1 96.94 304 ALA A CA 1
ATOM 2234 C C . ALA A 1 304 ? -17.688 19.562 13.688 1 96.94 304 ALA A C 1
ATOM 2236 O O . ALA A 1 304 ? -17.719 19.797 14.898 1 96.94 304 ALA A O 1
ATOM 2237 N N . LEU A 1 305 ? -18.547 18.766 13.094 1 97.25 305 LEU A N 1
ATOM 2238 C CA . LEU A 1 305 ? -19.703 18.219 13.789 1 97.25 305 LEU A CA 1
ATOM 2239 C C . LEU A 1 305 ? -19.297 17.141 14.781 1 97.25 305 LEU A C 1
ATOM 2241 O O . LEU A 1 305 ? -20.016 16.859 15.742 1 97.25 305 LEU A O 1
ATOM 2245 N N . THR A 1 306 ? -18.172 16.5 14.578 1 97.38 306 THR A N 1
ATOM 2246 C CA . THR A 1 306 ? -17.766 15.398 15.43 1 97.38 306 THR A CA 1
ATOM 2247 C C . THR A 1 306 ? -16.719 15.859 16.438 1 97.38 306 THR A C 1
ATOM 2249 O O . THR A 1 306 ? -16.281 15.078 17.297 1 97.38 306 THR A O 1
ATOM 2252 N N . THR A 1 307 ? -16.25 17.125 16.344 1 96.25 307 THR A N 1
ATOM 2253 C CA . THR A 1 307 ? -15.18 17.625 17.188 1 96.25 307 THR A CA 1
ATOM 2254 C C . THR A 1 307 ? -15.539 17.516 18.672 1 96.25 307 THR A C 1
ATOM 2256 O O . THR A 1 307 ? -14.727 17.047 19.469 1 96.25 307 THR A O 1
ATOM 2259 N N . GLU A 1 308 ? -16.781 17.906 19.031 1 96.25 308 GLU A N 1
ATOM 2260 C CA . GLU A 1 308 ? -17.188 17.859 20.438 1 96.25 308 GLU A CA 1
ATOM 2261 C C . GLU A 1 308 ? -17.266 16.422 20.938 1 96.25 308 GLU A C 1
ATOM 2263 O O . GLU A 1 308 ? -16.969 16.156 22.109 1 96.25 308 GLU A O 1
ATOM 2268 N N . ILE A 1 309 ? -17.688 15.547 20.062 1 97.69 309 ILE A N 1
ATOM 2269 C CA . ILE A 1 309 ? -17.75 14.133 20.422 1 97.69 309 ILE A CA 1
ATOM 2270 C C . ILE A 1 309 ? -16.344 13.625 20.75 1 97.69 309 ILE A C 1
ATOM 2272 O O . ILE A 1 309 ? -16.141 13 21.797 1 97.69 309 ILE A O 1
ATOM 2276 N N . ARG A 1 310 ? -15.375 13.875 19.906 1 97.69 310 ARG A N 1
ATOM 2277 C CA . ARG A 1 310 ? -14.008 13.414 20.109 1 97.69 310 ARG A CA 1
ATOM 2278 C C . ARG A 1 310 ? -13.398 14.023 21.375 1 97.69 310 ARG A C 1
ATOM 2280 O O . ARG A 1 310 ? -12.688 13.352 22.125 1 97.69 310 ARG A O 1
ATOM 2287 N N . LYS A 1 311 ? -13.703 15.32 21.609 1 96.19 311 LYS A N 1
ATOM 2288 C CA . LYS A 1 311 ? -13.219 15.984 22.828 1 96.19 311 LYS A CA 1
ATOM 2289 C C . LYS A 1 311 ? -13.805 15.336 24.078 1 96.19 311 LYS A C 1
ATOM 2291 O O . LYS A 1 311 ? -13.07 15.039 25.031 1 96.19 311 LYS A O 1
ATOM 2296 N N . ALA A 1 312 ? -15.109 15.109 24.047 1 97.81 312 ALA A N 1
ATOM 2297 C CA . ALA A 1 312 ? -15.781 14.477 25.172 1 97.81 312 ALA A CA 1
ATOM 2298 C C . ALA A 1 312 ? -15.266 13.062 25.406 1 97.81 312 ALA A C 1
ATOM 2300 O O . ALA A 1 312 ? -15.117 12.633 26.562 1 97.81 312 ALA A O 1
ATOM 2301 N N . ALA A 1 313 ? -15.031 12.359 24.344 1 98.5 313 ALA A N 1
ATOM 2302 C CA . ALA A 1 313 ? -14.477 11.016 24.438 1 98.5 313 ALA A CA 1
ATOM 2303 C C . ALA A 1 313 ? -13.117 11.023 25.125 1 98.5 313 ALA A C 1
ATOM 2305 O O . ALA A 1 313 ? -12.836 10.172 25.969 1 98.5 313 ALA A O 1
ATOM 2306 N N . GLY A 1 314 ? -12.273 11.922 24.734 1 97.62 314 GLY A N 1
ATOM 2307 C CA . GLY A 1 314 ? -10.984 12.062 25.406 1 97.62 314 GLY A CA 1
ATOM 2308 C C . GLY A 1 314 ? -11.109 12.336 26.891 1 97.62 314 GLY A C 1
ATOM 2309 O O . GLY A 1 314 ? -10.438 11.695 27.703 1 97.62 314 GLY A O 1
ATOM 2310 N N . GLN A 1 315 ? -11.992 13.25 27.203 1 97.38 315 GLN A N 1
ATOM 2311 C CA . GLN A 1 315 ? -12.195 13.617 28.609 1 97.38 315 GLN A CA 1
ATOM 2312 C C . GLN A 1 315 ? -12.695 12.422 29.422 1 97.38 315 GLN A C 1
ATOM 2314 O O . GLN A 1 315 ? -12.328 12.258 30.578 1 97.38 315 GLN A O 1
ATOM 2319 N N . ALA A 1 316 ? -13.453 11.641 28.766 1 97.75 316 ALA A N 1
ATOM 2320 C CA . ALA A 1 316 ? -14.062 10.5 29.438 1 97.75 316 ALA A CA 1
ATOM 2321 C C . ALA A 1 316 ? -13.18 9.258 29.312 1 97.75 316 ALA A C 1
ATOM 2323 O O . ALA A 1 316 ? -13.547 8.18 29.781 1 97.75 316 ALA A O 1
ATOM 2324 N N . ASN A 1 317 ? -12.016 9.375 28.656 1 97.88 317 ASN A N 1
ATOM 2325 C CA . ASN A 1 317 ? -11.117 8.258 28.406 1 9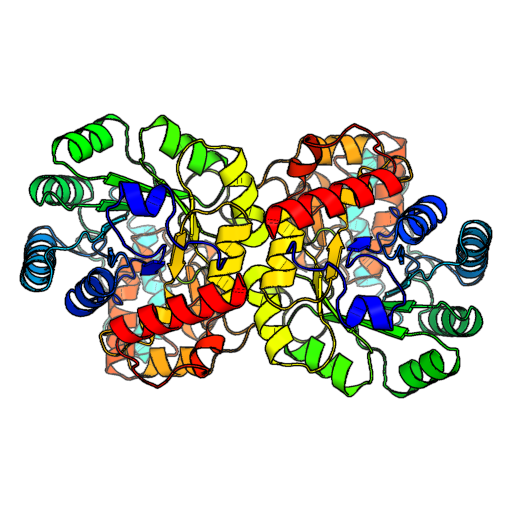7.88 317 ASN A CA 1
ATOM 2326 C C . ASN A 1 317 ? -11.828 7.117 27.688 1 97.88 317 ASN A C 1
ATOM 2328 O O . ASN A 1 317 ? -11.789 5.969 28.141 1 97.88 317 ASN A O 1
ATOM 2332 N N . ARG A 1 318 ? -12.484 7.48 26.625 1 98.12 318 ARG A N 1
ATOM 2333 C CA . ARG A 1 318 ? -13.211 6.531 25.797 1 98.12 318 ARG A CA 1
ATOM 2334 C C . ARG A 1 318 ? -12.633 6.48 24.391 1 98.12 318 ARG A C 1
ATOM 2336 O O . ARG A 1 318 ? -13.211 7.031 23.453 1 98.12 318 ARG A O 1
ATOM 2343 N N . PRO A 1 319 ? -11.539 5.672 24.219 1 98.25 319 PRO A N 1
ATOM 2344 C CA . PRO A 1 319 ? -10.875 5.633 22.922 1 98.25 319 PRO A CA 1
ATOM 2345 C C . PRO A 1 319 ? -11.773 5.078 21.812 1 98.25 319 PRO A C 1
ATOM 2347 O O . PRO A 1 319 ? -11.477 5.258 20.625 1 98.25 319 PRO A O 1
ATOM 2350 N N . GLU A 1 320 ? -12.898 4.457 22.125 1 98.19 320 GLU A N 1
ATOM 2351 C CA . GLU A 1 320 ? -13.805 3.889 21.141 1 98.19 320 GLU A CA 1
ATOM 2352 C C . GLU A 1 320 ? -14.508 4.984 20.344 1 98.19 320 GLU A C 1
ATOM 2354 O O . GLU A 1 320 ? -15.141 4.711 19.328 1 98.19 320 GLU A O 1
ATOM 2359 N N . PHE A 1 321 ? -14.375 6.266 20.844 1 98.5 321 PHE A N 1
ATOM 2360 C CA . PHE A 1 321 ? -15.031 7.371 20.156 1 98.5 321 PHE A CA 1
ATOM 2361 C C . PHE A 1 321 ? -14.023 8.461 19.797 1 98.5 321 PHE A C 1
ATOM 2363 O O . PHE A 1 321 ? -14.406 9.586 19.484 1 98.5 321 PHE A O 1
ATOM 2370 N N . MET A 1 322 ? -12.688 8.172 19.844 1 98.19 322 MET A N 1
ATOM 2371 C CA . MET A 1 322 ? -11.617 9.086 19.469 1 98.19 322 MET A CA 1
ATOM 2372 C C . MET A 1 322 ? -11.133 8.789 18.047 1 98.19 322 MET A C 1
ATOM 2374 O O . MET A 1 322 ? -11.164 7.637 17.609 1 98.19 322 MET A O 1
ATOM 2378 N N . SER A 1 323 ? -10.82 9.812 17.281 1 97.81 323 SER A N 1
ATOM 2379 C CA . SER A 1 323 ? -10.117 9.562 16.031 1 97.81 323 SER A CA 1
ATOM 2380 C C . SER A 1 323 ? -8.68 9.133 16.281 1 97.81 323 SER A C 1
ATOM 2382 O O . SER A 1 323 ? -7.789 9.969 16.469 1 97.81 323 SER A O 1
ATOM 2384 N N . LEU A 1 324 ? -8.391 7.855 16.234 1 98.31 324 LEU A N 1
ATOM 2385 C CA . LEU A 1 324 ? -7.086 7.27 16.531 1 98.31 324 LEU A CA 1
ATOM 2386 C C . LEU A 1 324 ? -6.258 7.102 15.266 1 98.31 324 LEU A C 1
ATOM 2388 O O . LEU A 1 324 ? -5.918 5.977 14.883 1 98.31 324 LEU A O 1
ATOM 2392 N N . TRP A 1 325 ? -5.887 8.242 14.68 1 98.38 325 TRP A N 1
ATOM 2393 C CA . TRP A 1 325 ? -5.152 8.227 13.422 1 98.38 325 TRP A CA 1
ATOM 2394 C C . TRP A 1 325 ? -3.816 7.512 13.578 1 98.38 325 TRP A C 1
ATOM 2396 O O . TRP A 1 325 ? -3.07 7.777 14.516 1 98.38 325 TRP A O 1
ATOM 2406 N N . ALA A 1 326 ? -3.525 6.562 12.695 1 98.62 326 ALA A N 1
ATOM 2407 C CA . ALA A 1 326 ? -2.299 5.77 12.672 1 98.62 326 ALA A CA 1
ATOM 2408 C C . ALA A 1 326 ? -2.135 5.051 11.336 1 98.62 326 ALA A C 1
ATOM 2410 O O . ALA A 1 326 ? -3.125 4.691 10.695 1 98.62 326 ALA A O 1
ATOM 2411 N N . GLY A 1 327 ? -0.905 4.914 10.945 1 98.62 327 GLY A N 1
ATOM 2412 C CA . GLY A 1 327 ? -0.624 4.215 9.695 1 98.62 327 GLY A CA 1
ATOM 2413 C C . GLY A 1 327 ? -0.597 2.705 9.852 1 98.62 327 GLY A C 1
ATOM 2414 O O . GLY A 1 327 ? -0.817 2.186 10.953 1 98.62 327 GLY A O 1
ATOM 2415 N N . GLN A 1 328 ? -0.291 2.023 8.781 1 98.75 328 GLN A N 1
ATOM 2416 C CA . GLN A 1 328 ? -0.434 0.573 8.719 1 98.75 328 GLN A CA 1
ATOM 2417 C C . GLN A 1 328 ? 0.709 -0.125 9.453 1 98.75 328 GLN A C 1
ATOM 2419 O O . GLN A 1 328 ? 0.646 -1.329 9.703 1 98.75 328 GLN A O 1
ATOM 2424 N N . ALA A 1 329 ? 1.715 0.623 9.812 1 98.62 329 ALA A N 1
ATOM 2425 C CA . ALA A 1 329 ? 2.842 0.011 10.508 1 98.62 329 ALA A CA 1
ATOM 2426 C C . ALA A 1 329 ? 2.879 0.437 11.969 1 98.62 329 ALA A C 1
ATOM 2428 O O . ALA A 1 329 ? 3.926 0.365 12.617 1 98.62 329 ALA A O 1
ATOM 2429 N N . ALA A 1 330 ? 1.768 0.856 12.516 1 98.31 330 ALA A N 1
ATOM 2430 C CA . ALA A 1 330 ? 1.667 1.441 13.852 1 98.31 330 ALA A CA 1
ATOM 2431 C C . ALA A 1 330 ? 2.262 0.511 14.906 1 98.31 330 ALA A C 1
ATOM 2433 O O . ALA A 1 330 ? 2.926 0.965 15.836 1 98.31 330 ALA A O 1
ATOM 2434 N N . GLY A 1 331 ? 2.068 -0.721 14.734 1 96 331 GLY A N 1
ATOM 2435 C CA . GLY A 1 331 ? 2.504 -1.692 15.719 1 96 331 GLY A CA 1
ATOM 2436 C C . GLY A 1 331 ? 4.012 -1.726 15.906 1 96 331 GLY A C 1
ATOM 2437 O O . GLY A 1 331 ? 4.508 -2.201 16.922 1 96 331 GLY A O 1
ATOM 2438 N N . MET A 1 332 ? 4.77 -1.265 14.984 1 97.56 332 MET A N 1
ATOM 2439 C CA . MET A 1 332 ? 6.227 -1.258 15.047 1 97.56 332 MET A CA 1
ATOM 2440 C C . MET A 1 332 ? 6.719 -0.282 16.109 1 97.56 332 MET A C 1
ATOM 2442 O O . MET A 1 332 ? 7.887 -0.312 16.5 1 97.56 332 MET A O 1
ATOM 2446 N N . SER A 1 333 ? 5.82 0.549 16.625 1 95.75 333 SER A N 1
ATOM 2447 C CA . SER A 1 333 ? 6.168 1.481 17.703 1 95.75 333 SER A CA 1
ATOM 2448 C C . SER A 1 333 ? 6.637 0.743 18.953 1 95.75 333 SER A C 1
ATOM 2450 O O . SER A 1 333 ? 7.352 1.308 19.781 1 95.75 333 SER A O 1
ATOM 2452 N N . ARG A 1 334 ? 6.27 -0.484 19.125 1 94.25 334 ARG A N 1
ATOM 2453 C CA . ARG A 1 334 ? 6.586 -1.265 20.328 1 94.25 334 ARG A CA 1
ATOM 2454 C C . ARG A 1 334 ? 8.086 -1.483 20.453 1 94.25 334 ARG A C 1
ATOM 2456 O O . ARG A 1 334 ? 8.586 -1.799 21.531 1 94.25 334 ARG A O 1
ATOM 2463 N N . ARG A 1 335 ? 8.781 -1.242 19.391 1 91.75 335 ARG A N 1
ATOM 2464 C CA . ARG A 1 335 ? 10.227 -1.448 19.375 1 91.75 335 ARG A CA 1
ATOM 2465 C C . ARG A 1 335 ? 10.945 -0.288 20.047 1 91.75 335 ARG A C 1
ATOM 2467 O O . ARG A 1 335 ? 12.148 -0.368 20.312 1 91.75 335 ARG A O 1
ATOM 2474 N N . ARG A 1 336 ? 10.188 0.795 20.406 1 94.56 336 ARG A N 1
ATOM 2475 C CA . ARG A 1 336 ? 10.781 2.004 20.969 1 94.56 336 ARG A CA 1
ATOM 2476 C C . ARG A 1 336 ? 10.438 2.145 22.453 1 94.56 336 ARG A C 1
ATOM 2478 O O . ARG A 1 336 ? 9.422 1.623 22.906 1 94.56 336 ARG A O 1
ATOM 2485 N N . ALA A 1 337 ? 11.367 2.836 23.109 1 93.81 337 ALA A N 1
ATOM 2486 C CA . ALA A 1 337 ? 11.062 3.188 24.5 1 93.81 337 ALA A CA 1
ATOM 2487 C C . ALA A 1 337 ? 9.812 4.059 24.578 1 93.81 337 ALA A C 1
ATOM 2489 O O . ALA A 1 337 ? 9.547 4.871 23.688 1 93.81 337 ALA A O 1
ATOM 2490 N N . GLU A 1 338 ? 9.102 3.795 25.641 1 93.31 338 GLU A N 1
ATOM 2491 C CA . GLU A 1 338 ? 7.949 4.66 25.875 1 93.31 338 GLU A CA 1
ATOM 2492 C C . GLU A 1 338 ? 8.367 6.121 26 1 93.31 338 GLU A C 1
ATOM 2494 O O . GLU A 1 338 ? 9.383 6.434 26.625 1 93.31 338 GLU A O 1
ATOM 2499 N N . ALA A 1 339 ? 7.664 6.961 25.328 1 94.56 339 ALA A N 1
ATOM 2500 C CA . ALA A 1 339 ? 7.863 8.406 25.359 1 94.56 339 ALA A CA 1
ATOM 2501 C C . ALA A 1 339 ? 9.305 8.773 25.016 1 94.56 339 ALA A C 1
ATOM 2503 O O . ALA A 1 339 ? 9.914 9.609 25.688 1 94.56 339 ALA A O 1
ATOM 2504 N N . ILE A 1 340 ? 9.859 8.117 24.078 1 97.81 340 ILE A N 1
ATOM 2505 C CA . ILE A 1 340 ? 11.188 8.477 23.594 1 97.81 340 ILE A CA 1
ATOM 2506 C C . ILE A 1 340 ? 11.203 9.938 23.156 1 97.81 340 ILE A C 1
ATOM 2508 O O . ILE A 1 340 ? 10.289 10.391 22.469 1 97.81 340 ILE A O 1
ATOM 2512 N N . PRO A 1 341 ? 12.203 10.719 23.594 1 98.69 341 PRO A N 1
ATOM 2513 C CA . PRO A 1 341 ? 12.281 12.094 23.094 1 98.69 341 PRO A CA 1
ATOM 2514 C C . PRO A 1 341 ? 12.391 12.148 21.562 1 98.69 341 PRO A C 1
ATOM 2516 O O . PRO A 1 341 ? 13.07 11.312 20.953 1 98.69 341 PRO A O 1
ATOM 2519 N N . ALA A 1 342 ? 11.766 13.133 20.969 1 98.75 342 ALA A N 1
ATOM 2520 C CA . ALA A 1 342 ? 11.734 13.258 19.516 1 98.75 342 ALA A CA 1
ATOM 2521 C C . ALA A 1 342 ? 13.148 13.328 18.938 1 98.75 342 ALA A C 1
ATOM 2523 O O . ALA A 1 342 ? 13.438 12.703 17.906 1 98.75 342 ALA A O 1
ATOM 2524 N N . ALA A 1 343 ? 14.039 14.062 19.578 1 98.81 343 ALA A N 1
ATOM 2525 C CA . ALA A 1 343 ? 15.422 14.172 19.125 1 98.81 343 ALA A CA 1
ATOM 2526 C C . ALA A 1 343 ? 16.109 12.805 19.125 1 98.81 343 ALA A C 1
ATOM 2528 O O . ALA A 1 343 ? 16.875 12.492 18.203 1 98.81 343 ALA A O 1
ATOM 2529 N N . GLU A 1 344 ? 15.852 12.078 20.188 1 98.69 344 GLU A N 1
ATOM 2530 C CA . GLU A 1 344 ? 16.422 10.742 20.266 1 98.69 344 GLU A CA 1
ATOM 2531 C C . GLU A 1 344 ? 15.883 9.828 19.188 1 98.69 344 GLU A C 1
ATOM 2533 O O . GLU A 1 344 ? 16.609 9 18.625 1 98.69 344 GLU A O 1
ATOM 2538 N N . LEU A 1 345 ? 14.578 9.898 18.891 1 98.69 345 LEU A N 1
ATOM 2539 C CA . LEU A 1 345 ? 14.016 9.117 17.797 1 98.69 345 LEU A CA 1
ATOM 2540 C C . LEU A 1 345 ? 14.719 9.422 16.484 1 98.69 345 LEU A C 1
ATOM 2542 O O . LEU A 1 345 ? 15.039 8.508 15.727 1 98.69 345 LEU A O 1
ATOM 2546 N N . VAL A 1 346 ? 14.992 10.711 16.219 1 98.81 346 VAL A N 1
ATOM 2547 C CA . VAL A 1 346 ? 15.703 11.086 15 1 98.81 346 VAL A CA 1
ATOM 2548 C C . VAL A 1 346 ? 17.062 10.391 14.969 1 98.81 346 VAL A C 1
ATOM 2550 O O . VAL A 1 346 ? 17.453 9.812 13.945 1 98.81 346 VAL A O 1
ATOM 2553 N N . ARG A 1 347 ? 17.766 10.398 16.078 1 98.44 347 ARG A N 1
ATOM 2554 C CA . ARG A 1 347 ? 19.078 9.781 16.156 1 98.44 347 ARG A CA 1
ATOM 2555 C C . ARG A 1 347 ? 19.016 8.281 15.883 1 98.44 347 ARG A C 1
ATOM 2557 O O . ARG A 1 347 ? 19.844 7.734 15.156 1 98.44 347 ARG A O 1
ATOM 2564 N N . VAL A 1 348 ? 18.047 7.68 16.469 1 98.38 348 VAL A N 1
ATOM 2565 C CA . VAL A 1 348 ? 17.859 6.242 16.297 1 98.38 348 VAL A CA 1
ATOM 2566 C C . VAL A 1 348 ? 17.547 5.938 14.836 1 98.38 348 VAL A C 1
ATOM 2568 O O . VAL A 1 348 ? 18.109 4.996 14.258 1 98.38 348 VAL A O 1
ATOM 2571 N N . LEU A 1 349 ? 16.688 6.727 14.234 1 98.62 349 LEU A N 1
ATOM 2572 C CA . LEU A 1 349 ? 16.312 6.539 12.836 1 98.62 349 LEU A CA 1
ATOM 2573 C C . LEU A 1 349 ? 17.516 6.699 11.922 1 98.62 349 LEU A C 1
ATOM 2575 O O . LEU A 1 349 ? 17.672 5.953 10.953 1 98.62 349 LEU A O 1
ATOM 2579 N N . VAL A 1 350 ? 18.344 7.668 12.211 1 98.56 350 VAL A N 1
ATOM 2580 C CA . VAL A 1 350 ? 19.547 7.902 11.422 1 98.56 350 VAL A CA 1
ATOM 2581 C C . VAL A 1 350 ? 20.453 6.672 11.484 1 98.56 350 VAL A C 1
ATOM 2583 O O . VAL A 1 350 ? 20.906 6.176 10.445 1 98.56 350 VAL A O 1
ATOM 2586 N N . ALA A 1 351 ? 20.672 6.191 12.688 1 98 351 ALA A N 1
ATOM 2587 C CA . ALA A 1 351 ? 21.531 5.031 12.875 1 98 351 ALA A CA 1
ATOM 2588 C C . ALA A 1 351 ? 20.969 3.809 12.156 1 98 351 ALA A C 1
ATOM 2590 O O . ALA A 1 351 ? 21.719 3.078 11.492 1 98 351 ALA A O 1
ATOM 2591 N N . GLU A 1 352 ? 19.688 3.619 12.305 1 98.06 352 GLU A N 1
ATOM 2592 C CA . GLU A 1 352 ? 19.031 2.49 11.656 1 98.06 352 GLU A CA 1
ATOM 2593 C C . GLU A 1 352 ? 19.125 2.6 10.133 1 98.06 352 GLU A C 1
ATOM 2595 O O . GLU A 1 352 ? 19.312 1.595 9.445 1 98.06 352 GLU A O 1
ATOM 2600 N N . THR A 1 353 ? 18.906 3.818 9.648 1 98.5 353 THR A N 1
ATOM 2601 C CA . THR A 1 353 ? 18.969 4.039 8.203 1 98.5 353 THR A CA 1
ATOM 2602 C C . THR A 1 353 ? 20.359 3.734 7.664 1 98.5 353 THR A C 1
ATOM 2604 O O . THR A 1 353 ? 20.5 3.051 6.648 1 98.5 353 THR A O 1
ATOM 2607 N N . GLN A 1 354 ? 21.375 4.223 8.344 1 97.5 354 GLN A N 1
ATOM 2608 C CA . GLN A 1 354 ? 22.75 3.973 7.938 1 97.5 354 GLN A CA 1
ATOM 2609 C C . GLN A 1 354 ? 23.062 2.48 7.945 1 97.5 354 GLN A C 1
ATOM 2611 O O . GLN A 1 354 ? 23.703 1.972 7.023 1 97.5 354 GLN A O 1
ATOM 2616 N N . ALA A 1 355 ? 22.562 1.785 8.938 1 96.44 355 ALA A N 1
ATOM 2617 C CA . ALA A 1 355 ? 22.781 0.344 9.031 1 96.44 355 ALA A CA 1
ATOM 2618 C C . ALA A 1 355 ? 22.094 -0.389 7.883 1 96.44 355 ALA A C 1
ATOM 2620 O O . ALA A 1 355 ? 22.641 -1.354 7.34 1 96.44 355 ALA A O 1
ATOM 2621 N N . ALA A 1 356 ? 20.922 0.111 7.523 1 96.19 356 ALA A N 1
ATOM 2622 C CA . ALA A 1 356 ? 20.141 -0.54 6.477 1 96.19 356 ALA A CA 1
ATOM 2623 C C . ALA A 1 356 ? 20.766 -0.3 5.102 1 96.19 356 ALA A C 1
ATOM 2625 O O . ALA A 1 356 ? 20.594 -1.107 4.184 1 96.19 356 ALA A O 1
ATOM 2626 N N . LEU A 1 357 ? 21.469 0.81 4.949 1 94.44 357 LEU A N 1
ATOM 2627 C CA . LEU A 1 357 ? 22.062 1.165 3.666 1 94.44 357 LEU A CA 1
ATOM 2628 C C . LEU A 1 357 ? 23.469 0.575 3.533 1 94.44 357 LEU A C 1
ATOM 2630 O O . LEU A 1 357 ? 24.062 0.616 2.453 1 94.44 357 LEU A O 1
ATOM 2634 N N . ALA A 1 358 ? 24.125 0.115 4.574 1 88.12 358 ALA A N 1
ATOM 2635 C CA . ALA A 1 358 ? 25.484 -0.427 4.562 1 88.12 358 ALA A CA 1
ATOM 2636 C C . ALA A 1 358 ? 25.516 -1.819 3.939 1 88.12 358 ALA A C 1
ATOM 2638 O O . ALA A 1 358 ? 24.531 -2.559 4.012 1 88.12 358 ALA A O 1
ATOM 2639 N N . MET B 1 1 ? 32.094 -2.35 -2.004 1 41.5 1 MET B N 1
ATOM 2640 C CA . MET B 1 1 ? 31.766 -3.521 -2.812 1 41.5 1 MET B CA 1
ATOM 2641 C C . MET B 1 1 ? 30.25 -3.686 -2.951 1 41.5 1 MET B C 1
ATOM 2643 O O . MET B 1 1 ? 29.5 -3.389 -2.02 1 41.5 1 MET B O 1
ATOM 2647 N N . PRO B 1 2 ? 29.812 -3.764 -4.273 1 56.91 2 PRO B N 1
ATOM 2648 C CA . PRO B 1 2 ? 28.359 -3.854 -4.434 1 56.91 2 PRO B CA 1
ATOM 2649 C C . PRO B 1 2 ? 27.734 -4.949 -3.57 1 56.91 2 PRO B C 1
ATOM 2651 O O . PRO B 1 2 ? 28.359 -5.98 -3.328 1 56.91 2 PRO B O 1
ATOM 2654 N N . ARG B 1 3 ? 26.75 -4.543 -2.885 1 69.69 3 ARG B N 1
ATOM 2655 C CA . ARG B 1 3 ? 26.047 -5.504 -2.039 1 69.69 3 ARG B CA 1
ATOM 2656 C C . ARG B 1 3 ? 25.719 -6.773 -2.814 1 69.69 3 ARG B C 1
ATOM 2658 O O . ARG B 1 3 ? 25.203 -6.703 -3.93 1 69.69 3 ARG B O 1
ATOM 2665 N N . SER B 1 4 ? 26.141 -7.883 -2.348 1 84.31 4 SER B N 1
ATOM 2666 C CA . SER B 1 4 ? 25.859 -9.188 -2.934 1 84.31 4 SER B CA 1
ATOM 2667 C C . SER B 1 4 ? 24.359 -9.438 -3.037 1 84.31 4 SER B C 1
ATOM 2669 O O . SER B 1 4 ? 23.594 -9.031 -2.164 1 84.31 4 SER B O 1
ATOM 2671 N N . LEU B 1 5 ? 23.953 -10 -4.184 1 94.94 5 LEU B N 1
ATOM 2672 C CA . LEU B 1 5 ? 22.547 -10.375 -4.371 1 94.94 5 LEU B CA 1
ATOM 2673 C C . LEU B 1 5 ? 22.297 -11.797 -3.893 1 94.94 5 LEU B C 1
ATOM 2675 O O . LEU B 1 5 ? 21.188 -12.328 -4.051 1 94.94 5 LEU B O 1
ATOM 2679 N N . SER B 1 6 ? 23.375 -12.398 -3.295 1 94.69 6 SER B N 1
ATOM 2680 C CA . SER B 1 6 ? 23.188 -13.68 -2.623 1 94.69 6 SER B CA 1
ATOM 2681 C C . SER B 1 6 ? 22.562 -13.5 -1.244 1 94.69 6 SER B C 1
ATOM 2683 O O . SER B 1 6 ? 23.047 -12.688 -0.443 1 94.69 6 SER B O 1
ATOM 2685 N N . THR B 1 7 ? 21.453 -14.148 -1.005 1 95.88 7 THR B N 1
ATOM 2686 C CA . THR B 1 7 ? 20.766 -14.141 0.275 1 95.88 7 THR B CA 1
ATOM 2687 C C . THR B 1 7 ? 20.641 -15.555 0.836 1 95.88 7 THR B C 1
ATOM 2689 O O . THR B 1 7 ? 20.906 -16.531 0.131 1 95.88 7 THR B O 1
ATOM 2692 N N . PRO B 1 8 ? 20.25 -15.68 2.094 1 95.75 8 PRO B N 1
ATOM 2693 C CA . PRO B 1 8 ? 20.016 -17.031 2.611 1 95.75 8 PRO B CA 1
ATOM 2694 C C . PRO B 1 8 ? 18.984 -17.797 1.796 1 95.75 8 PRO B C 1
ATOM 2696 O O . PRO B 1 8 ? 19.125 -19.016 1.586 1 95.75 8 PRO B O 1
ATOM 2699 N N . LEU B 1 9 ? 18.016 -17.109 1.271 1 97.62 9 LEU B N 1
ATOM 2700 C CA . LEU B 1 9 ? 16.984 -17.75 0.452 1 97.62 9 LEU B CA 1
ATOM 2701 C C . LEU B 1 9 ? 17.578 -18.25 -0.859 1 97.62 9 LEU B C 1
ATOM 2703 O O . LEU B 1 9 ? 17.312 -19.375 -1.279 1 97.62 9 LEU B O 1
ATOM 2707 N N . THR B 1 10 ? 18.391 -17.375 -1.504 1 97.88 10 THR B N 1
ATOM 2708 C CA . THR B 1 10 ? 18.984 -17.781 -2.775 1 97.88 10 THR B CA 1
ATOM 2709 C C . THR B 1 10 ? 19.844 -19.016 -2.598 1 97.88 10 THR B C 1
ATOM 2711 O O . THR B 1 10 ? 19.844 -19.922 -3.439 1 97.88 10 THR B O 1
ATOM 2714 N N . ARG B 1 11 ? 20.531 -19.109 -1.477 1 97.31 11 ARG B N 1
ATOM 2715 C CA . ARG B 1 11 ? 21.359 -20.281 -1.184 1 97.31 11 ARG B CA 1
ATOM 2716 C C . ARG B 1 11 ? 20.5 -21.5 -0.91 1 97.31 11 ARG B C 1
ATOM 2718 O O . ARG B 1 11 ? 20.766 -22.594 -1.425 1 97.31 11 ARG B O 1
ATOM 2725 N N . LYS B 1 12 ? 19.484 -21.312 -0.19 1 96.88 12 LYS B N 1
ATOM 2726 C CA . LYS B 1 12 ? 18.578 -22.406 0.159 1 96.88 12 LYS B CA 1
ATOM 2727 C C . LYS B 1 12 ? 17.891 -22.969 -1.081 1 96.88 12 LYS B C 1
ATOM 2729 O O . LYS B 1 12 ? 17.75 -24.188 -1.215 1 96.88 12 LYS B O 1
ATOM 2734 N N . PHE B 1 13 ? 17.469 -22.062 -1.961 1 97.06 13 PHE B N 1
ATOM 2735 C CA . PHE B 1 13 ? 16.703 -22.469 -3.135 1 97.06 13 PHE B CA 1
ATOM 2736 C C . PHE B 1 13 ? 17.641 -22.859 -4.281 1 97.06 13 PHE B C 1
ATOM 2738 O O . PHE B 1 13 ? 17.203 -23.422 -5.277 1 97.06 13 PHE B O 1
ATOM 2745 N N . GLY B 1 14 ? 18.953 -22.547 -4.152 1 96.81 14 GLY B N 1
ATOM 2746 C CA . GLY B 1 14 ? 19.922 -22.875 -5.191 1 96.81 14 GLY B CA 1
ATOM 2747 C C . GLY B 1 14 ? 19.797 -21.984 -6.414 1 96.81 14 GLY B C 1
ATOM 2748 O O . GLY B 1 14 ? 19.875 -22.453 -7.547 1 96.81 14 GLY B O 1
ATOM 2749 N N . ILE B 1 15 ? 19.547 -20.703 -6.195 1 97.62 15 ILE B N 1
ATOM 2750 C CA . ILE B 1 15 ? 19.406 -19.766 -7.305 1 97.62 15 ILE B CA 1
ATOM 2751 C C . ILE B 1 15 ? 20.453 -18.672 -7.172 1 97.62 15 ILE B C 1
ATOM 2753 O O . ILE B 1 15 ? 21.031 -18.469 -6.098 1 97.62 15 ILE B O 1
ATOM 2757 N N . ASP B 1 16 ? 20.688 -17.906 -8.266 1 98.12 16 ASP B N 1
ATOM 2758 C CA . ASP B 1 16 ? 21.766 -16.922 -8.32 1 98.12 16 ASP B CA 1
ATOM 2759 C C . ASP B 1 16 ? 21.281 -15.562 -7.812 1 98.12 16 ASP B C 1
ATOM 2761 O O . ASP B 1 16 ? 22.047 -14.812 -7.203 1 98.12 16 ASP B O 1
ATOM 2765 N N . PHE B 1 17 ? 20.031 -15.242 -8.156 1 98.69 17 PHE B N 1
ATOM 2766 C CA . PHE B 1 17 ? 19.531 -13.906 -7.887 1 98.69 17 PHE B CA 1
ATOM 2767 C C . PHE B 1 17 ? 18.219 -13.969 -7.125 1 98.69 17 PHE B C 1
ATOM 2769 O O . PHE B 1 17 ? 17.438 -14.922 -7.281 1 98.69 17 PHE B O 1
ATOM 2776 N N . PRO B 1 18 ? 17.906 -13.039 -6.262 1 98.69 18 PRO B N 1
ATOM 2777 C CA . PRO B 1 18 ? 16.688 -13.008 -5.449 1 98.69 18 PRO B CA 1
ATOM 2778 C C . PRO B 1 18 ? 15.477 -12.508 -6.227 1 98.69 18 PRO B C 1
ATOM 2780 O O . PRO B 1 18 ? 14.797 -11.586 -5.781 1 98.69 18 PRO B O 1
ATOM 2783 N N . ILE B 1 19 ? 15.18 -13.125 -7.348 1 98.88 19 ILE B N 1
ATOM 2784 C CA . ILE B 1 19 ? 14.102 -12.734 -8.25 1 98.88 19 ILE B CA 1
ATOM 2785 C C . ILE B 1 19 ? 13.18 -13.922 -8.492 1 98.88 19 ILE B C 1
ATOM 2787 O O . ILE B 1 19 ? 13.625 -14.992 -8.914 1 98.88 19 ILE B O 1
ATOM 2791 N N . VAL B 1 20 ? 11.93 -13.711 -8.148 1 98.88 20 VAL B N 1
ATOM 2792 C CA . VAL B 1 20 ? 10.898 -14.719 -8.383 1 98.88 20 VAL B CA 1
ATOM 2793 C C . VAL B 1 20 ? 9.891 -14.203 -9.406 1 98.88 20 VAL B C 1
ATOM 2795 O O . VAL B 1 20 ? 9.281 -13.148 -9.211 1 98.88 20 VAL B O 1
ATOM 2798 N N . GLN B 1 21 ? 9.789 -14.867 -10.531 1 98.81 21 GLN B N 1
ATOM 2799 C CA . GLN B 1 21 ? 8.656 -14.641 -11.414 1 98.81 21 GLN B CA 1
ATOM 2800 C C . GLN B 1 21 ? 7.367 -15.195 -10.812 1 98.81 21 GLN B C 1
ATOM 2802 O O . GLN B 1 21 ? 7.297 -16.375 -10.469 1 98.81 21 GLN B O 1
ATOM 2807 N N . GLY B 1 22 ? 6.414 -14.32 -10.555 1 98.19 22 GLY B N 1
ATOM 2808 C CA . GLY B 1 22 ? 5.188 -14.727 -9.883 1 98.19 22 GLY B CA 1
ATOM 2809 C C . GLY B 1 22 ? 4.383 -15.742 -10.68 1 98.19 22 GLY B C 1
ATOM 2810 O O . GLY B 1 22 ? 4.391 -15.719 -11.914 1 98.19 22 GLY B O 1
ATOM 2811 N N . PRO B 1 23 ? 3.748 -16.688 -9.945 1 98.19 23 PRO B N 1
ATOM 2812 C CA . PRO B 1 23 ? 2.809 -17.578 -10.625 1 98.19 23 PRO B CA 1
ATOM 2813 C C . PRO B 1 23 ? 1.555 -16.859 -11.117 1 98.19 23 PRO B C 1
ATOM 2815 O O . PRO B 1 23 ? 0.728 -16.438 -10.305 1 98.19 23 PRO B O 1
ATOM 2818 N N . MET B 1 24 ? 1.419 -16.766 -12.398 1 96.81 24 MET B N 1
ATOM 2819 C CA . MET B 1 24 ? 0.329 -16.016 -13 1 96.81 24 MET B CA 1
ATOM 2820 C C . MET B 1 24 ? -0.581 -16.922 -13.82 1 96.81 24 MET B C 1
ATOM 2822 O O . MET B 1 24 ? -0.235 -17.312 -14.938 1 96.81 24 MET B O 1
ATOM 2826 N N . ASN B 1 25 ? -1.718 -17.188 -13.25 1 89.44 25 ASN B N 1
ATOM 2827 C CA . ASN B 1 25 ? -2.658 -18.047 -13.953 1 89.44 25 ASN B CA 1
ATOM 2828 C C . ASN B 1 25 ? -2.979 -17.5 -15.344 1 89.44 25 ASN B C 1
ATOM 2830 O O . ASN B 1 25 ? -3.455 -16.375 -15.484 1 89.44 25 ASN B O 1
ATOM 2834 N N . GLY B 1 26 ? -2.697 -18.234 -16.281 1 88.19 26 GLY B N 1
ATOM 2835 C CA . GLY B 1 26 ? -2.91 -17.812 -17.672 1 88.19 26 GLY B CA 1
ATOM 2836 C C . GLY B 1 26 ? -1.785 -16.953 -18.203 1 88.19 26 GLY B C 1
ATOM 2837 O O . GLY B 1 26 ? -1.802 -16.562 -19.375 1 88.19 26 GLY B O 1
ATOM 2838 N N . GLY B 1 27 ? -0.806 -16.719 -17.344 1 92.81 27 GLY B N 1
ATOM 2839 C CA . GLY B 1 27 ? 0.235 -15.789 -17.75 1 92.81 27 GLY B CA 1
ATOM 2840 C C . GLY B 1 27 ? 1.625 -16.391 -17.719 1 92.81 27 GLY B C 1
ATOM 2841 O O . GLY B 1 27 ? 2.578 -15.805 -18.234 1 92.81 27 GLY B O 1
ATOM 2842 N N . SER B 1 28 ? 1.794 -17.562 -17.172 1 93.88 28 SER B N 1
ATOM 2843 C CA . SER B 1 28 ? 3.098 -18.203 -17.047 1 93.88 28 SER B CA 1
ATOM 2844 C C . SER B 1 28 ? 3.182 -19.453 -17.906 1 93.88 28 SER B C 1
ATOM 2846 O O . SER B 1 28 ? 2.432 -20.406 -17.703 1 93.88 28 SER B O 1
ATOM 2848 N N . THR B 1 29 ? 4.055 -19.5 -18.875 1 97.44 29 THR B N 1
ATOM 2849 C CA . THR B 1 29 ? 4.289 -20.688 -19.719 1 97.44 29 THR B CA 1
ATOM 2850 C C . THR B 1 29 ? 5.523 -21.438 -19.234 1 97.44 29 THR B C 1
ATOM 2852 O O . THR B 1 29 ? 6.363 -20.891 -18.531 1 97.44 29 THR B O 1
ATOM 2855 N N . PRO B 1 30 ? 5.562 -22.75 -19.594 1 98.62 30 PRO B N 1
ATOM 2856 C CA . PRO B 1 30 ? 6.793 -23.484 -19.297 1 98.62 30 PRO B CA 1
ATOM 2857 C C . PRO B 1 30 ? 8.039 -22.781 -19.828 1 98.62 30 PRO B C 1
ATOM 2859 O O . PRO B 1 30 ? 9.078 -22.781 -19.172 1 98.62 30 PRO B O 1
ATOM 2862 N N . GLU B 1 31 ? 7.93 -22.156 -21.016 1 98.69 31 GLU B N 1
ATOM 2863 C CA . GLU B 1 31 ? 9.055 -21.438 -21.609 1 98.69 31 GLU B CA 1
ATOM 2864 C C . GLU B 1 31 ? 9.484 -20.266 -20.75 1 98.69 31 GLU B C 1
ATOM 2866 O O . GLU B 1 31 ? 10.68 -20.047 -20.547 1 98.69 31 GLU B O 1
ATOM 2871 N N . MET B 1 32 ? 8.516 -19.5 -20.188 1 98.75 32 MET B N 1
ATOM 2872 C CA . MET B 1 32 ? 8.828 -18.375 -19.297 1 98.75 32 MET B CA 1
ATOM 2873 C C . MET B 1 32 ? 9.508 -18.875 -18.031 1 98.75 32 MET B C 1
ATOM 2875 O O . MET B 1 32 ? 10.523 -18.328 -17.609 1 98.75 32 MET B O 1
ATOM 2879 N N . VAL B 1 33 ? 8.898 -19.891 -17.453 1 98.88 33 VAL B N 1
ATOM 2880 C CA . VAL B 1 33 ? 9.391 -20.453 -16.188 1 98.88 33 VAL B CA 1
ATOM 2881 C C . VAL B 1 33 ? 10.844 -20.906 -16.359 1 98.88 33 VAL B C 1
ATOM 2883 O O . VAL B 1 33 ? 11.703 -20.531 -15.555 1 98.88 33 VAL B O 1
ATOM 2886 N N . ALA B 1 34 ? 11.086 -21.641 -17.406 1 98.88 34 ALA B N 1
ATOM 2887 C CA . ALA B 1 34 ? 12.43 -22.141 -17.672 1 98.88 34 ALA B CA 1
ATOM 2888 C C . ALA B 1 34 ? 13.398 -21 -17.938 1 98.88 34 ALA B C 1
ATOM 2890 O O . ALA B 1 34 ? 14.547 -21.016 -17.484 1 98.88 34 ALA B O 1
ATOM 2891 N N . ALA B 1 35 ? 12.945 -19.984 -18.719 1 98.88 35 ALA B N 1
ATOM 2892 C CA . ALA B 1 35 ? 13.797 -18.844 -19.062 1 98.88 35 ALA B CA 1
ATOM 2893 C C . ALA B 1 35 ? 14.234 -18.094 -17.812 1 98.88 35 ALA B C 1
ATOM 2895 O O . ALA B 1 35 ? 15.406 -17.719 -17.688 1 98.88 35 ALA B O 1
ATOM 2896 N N . VAL B 1 36 ? 13.359 -17.875 -16.891 1 98.88 36 VAL B N 1
ATOM 2897 C CA . VAL B 1 36 ? 13.656 -17.172 -15.648 1 98.88 36 VAL B CA 1
ATOM 2898 C C . VAL B 1 36 ? 14.609 -18 -14.789 1 98.88 36 VAL B C 1
ATOM 2900 O O . VAL B 1 36 ? 15.602 -17.469 -14.273 1 98.88 36 VAL B O 1
ATOM 2903 N N . SER B 1 37 ? 14.328 -19.312 -14.664 1 98.88 37 SER B N 1
ATOM 2904 C CA . SER B 1 37 ? 15.18 -20.203 -13.883 1 98.88 37 SER B CA 1
ATOM 2905 C C . SER B 1 37 ? 16.594 -20.266 -14.461 1 98.88 37 SER B C 1
ATOM 2907 O O . SER B 1 37 ? 17.578 -20.156 -13.727 1 98.88 37 SER B O 1
ATOM 2909 N N . ASN B 1 38 ? 16.656 -20.375 -15.781 1 98.88 38 ASN B N 1
ATOM 2910 C CA . ASN B 1 38 ? 17.953 -20.438 -16.453 1 98.88 38 ASN B CA 1
ATOM 2911 C C . ASN B 1 38 ? 18.734 -19.141 -16.25 1 98.88 38 ASN B C 1
ATOM 2913 O O . ASN B 1 38 ? 19.969 -19.156 -16.234 1 98.88 38 ASN B O 1
ATOM 2917 N N . ALA B 1 39 ? 18.016 -18.047 -16.125 1 98.81 39 ALA B N 1
ATOM 2918 C CA . ALA B 1 39 ? 18.656 -16.734 -15.984 1 98.81 39 ALA B CA 1
ATOM 2919 C C . ALA B 1 39 ? 19.094 -16.484 -14.547 1 98.81 39 ALA B C 1
ATOM 2921 O O . ALA B 1 39 ? 19.734 -15.477 -14.258 1 98.81 39 ALA B O 1
ATOM 2922 N N . GLY B 1 40 ? 18.797 -17.391 -13.656 1 98.69 40 GLY B N 1
ATOM 2923 C CA . GLY B 1 40 ? 19.344 -17.312 -12.312 1 98.69 40 GLY B CA 1
ATOM 2924 C C . GLY B 1 40 ? 18.297 -17 -11.258 1 98.69 40 GLY B C 1
ATOM 2925 O O . GLY B 1 40 ? 18.594 -16.953 -10.062 1 98.69 40 GLY B O 1
ATOM 2926 N N . GLY B 1 41 ? 17.016 -16.719 -11.672 1 98.62 41 GLY B N 1
ATOM 2927 C CA . GLY B 1 41 ? 15.906 -16.562 -10.75 1 98.62 41 GLY B CA 1
ATOM 2928 C C . GLY B 1 41 ? 15.102 -17.844 -10.57 1 98.62 41 GLY B C 1
ATOM 2929 O O . GLY B 1 41 ? 15.602 -18.938 -10.852 1 98.62 41 GLY B O 1
ATOM 2930 N N . ILE B 1 42 ? 13.922 -17.719 -10.055 1 98.38 42 ILE B N 1
ATOM 2931 C CA . ILE B 1 42 ? 12.984 -18.844 -9.984 1 98.38 42 ILE B CA 1
ATOM 2932 C C . ILE B 1 42 ? 11.75 -18.531 -10.836 1 98.38 42 ILE B C 1
ATOM 2934 O O . ILE B 1 42 ? 11.047 -17.547 -10.594 1 98.38 42 ILE B O 1
ATOM 2938 N N . GLY B 1 43 ? 11.562 -19.312 -11.852 1 98.75 43 GLY B N 1
ATOM 2939 C CA . GLY B 1 43 ? 10.289 -19.266 -12.555 1 98.75 43 GLY B CA 1
ATOM 2940 C C . GLY B 1 43 ? 9.188 -20.031 -11.859 1 98.75 43 GLY B C 1
ATOM 2941 O O . GLY B 1 43 ? 9.445 -21.078 -11.258 1 98.75 43 GLY B O 1
ATOM 2942 N N . ALA B 1 44 ? 7.961 -19.547 -11.953 1 98.81 44 ALA B N 1
ATOM 2943 C CA . ALA B 1 44 ? 6.852 -20.203 -11.266 1 98.81 44 ALA B CA 1
ATOM 2944 C C . ALA B 1 44 ? 5.699 -20.484 -12.227 1 98.81 44 ALA B C 1
ATOM 2946 O O . ALA B 1 44 ? 5.227 -19.578 -12.922 1 98.81 44 ALA B O 1
ATOM 2947 N N . LEU B 1 45 ? 5.301 -21.703 -12.242 1 98.69 45 LEU B N 1
ATOM 2948 C CA . LEU B 1 45 ? 4.125 -22.125 -12.992 1 98.69 45 LEU B CA 1
ATOM 2949 C C . LEU B 1 45 ? 2.863 -22 -12.148 1 98.69 45 LEU B C 1
ATOM 2951 O O . LEU B 1 45 ? 2.809 -22.5 -11.023 1 98.69 45 LEU B O 1
ATOM 2955 N N . ALA B 1 46 ? 1.926 -21.266 -12.641 1 98.12 46 ALA B N 1
ATOM 2956 C CA . ALA B 1 46 ? 0.612 -21.25 -12 1 98.12 46 ALA B CA 1
ATOM 2957 C C . ALA B 1 46 ? -0.228 -22.453 -12.43 1 98.12 46 ALA B C 1
ATOM 2959 O O . ALA B 1 46 ? -0.645 -22.531 -13.586 1 98.12 46 ALA B O 1
ATOM 2960 N N . ALA B 1 47 ? -0.554 -23.328 -11.508 1 98 47 ALA B N 1
ATOM 2961 C CA . ALA B 1 47 ? -1.169 -24.594 -11.883 1 98 47 ALA B CA 1
ATOM 2962 C C . ALA B 1 47 ? -2.564 -24.734 -11.281 1 98 47 ALA B C 1
ATOM 2964 O O . ALA B 1 47 ? -3.174 -25.812 -11.344 1 98 47 ALA B O 1
ATOM 2965 N N . ALA B 1 48 ? -3.055 -23.656 -10.711 1 95 48 ALA B N 1
ATOM 2966 C CA . ALA B 1 48 ? -4.305 -23.719 -9.961 1 95 48 ALA B CA 1
ATOM 2967 C C . ALA B 1 48 ? -5.441 -24.25 -10.836 1 95 48 ALA B C 1
ATOM 2969 O O . ALA B 1 48 ? -6.344 -24.922 -10.344 1 95 48 ALA B O 1
ATOM 2970 N N . ASN B 1 49 ? -5.395 -23.938 -12.109 1 94.44 49 ASN B N 1
ATOM 2971 C CA . ASN B 1 49 ? -6.516 -24.281 -12.977 1 94.44 49 ASN B CA 1
ATOM 2972 C C . ASN B 1 49 ? -6.215 -25.531 -13.797 1 94.44 49 ASN B C 1
ATOM 2974 O O . ASN B 1 49 ? -6.953 -25.859 -14.734 1 94.44 49 ASN B O 1
ATOM 2978 N N . PHE B 1 50 ? -5.164 -26.25 -13.492 1 97.31 50 PHE B N 1
ATOM 2979 C CA . PHE B 1 50 ? -4.773 -27.422 -14.273 1 97.31 50 PHE B CA 1
ATOM 2980 C C . PHE B 1 50 ? -5.281 -28.703 -13.617 1 97.31 50 PHE B C 1
ATOM 2982 O O . PHE B 1 50 ? -5.234 -28.844 -12.391 1 97.31 50 PHE B O 1
ATOM 2989 N N . ASP B 1 51 ? -5.77 -29.578 -14.43 1 97.06 51 ASP B N 1
ATOM 2990 C CA . ASP B 1 51 ? -5.953 -30.938 -13.945 1 97.06 51 ASP B CA 1
ATOM 2991 C C . ASP B 1 51 ? -4.617 -31.656 -13.82 1 97.06 51 ASP B C 1
ATOM 2993 O O . ASP B 1 51 ? -3.574 -31.125 -14.203 1 97.06 51 ASP B O 1
ATOM 2997 N N . VAL B 1 52 ? -4.652 -32.844 -13.328 1 98 52 VAL B N 1
ATOM 2998 C CA . VAL B 1 52 ? -3.453 -33.594 -13 1 98 52 VAL B CA 1
ATOM 2999 C C . VAL B 1 52 ? -2.635 -33.844 -14.266 1 98 52 VAL B C 1
ATOM 3001 O O . VAL B 1 52 ? -1.411 -33.688 -14.266 1 98 52 VAL B O 1
ATOM 3004 N N . GLN B 1 53 ? -3.287 -34.219 -15.352 1 98.31 53 GLN B N 1
ATOM 3005 C CA . GLN B 1 53 ? -2.586 -34.531 -16.594 1 98.31 53 GLN B CA 1
ATOM 3006 C C . GLN B 1 53 ? -1.895 -33.281 -17.156 1 98.31 53 GLN B C 1
ATOM 3008 O O . GLN B 1 53 ? -0.752 -33.344 -17.609 1 98.31 53 GLN B O 1
ATOM 3013 N N . THR B 1 54 ? -2.578 -32.188 -17.125 1 98.19 54 THR B N 1
ATOM 3014 C CA . THR B 1 54 ? -1.995 -30.938 -17.594 1 98.19 54 THR B CA 1
ATOM 3015 C C . THR B 1 54 ? -0.806 -30.547 -16.719 1 98.19 54 THR B C 1
ATOM 3017 O O . THR B 1 54 ? 0.213 -30.078 -17.234 1 98.19 54 THR B O 1
ATOM 3020 N N . MET B 1 55 ? -0.896 -30.719 -15.398 1 98.44 55 MET B N 1
ATOM 3021 C CA . MET B 1 55 ? 0.222 -30.438 -14.5 1 98.44 55 MET B CA 1
ATOM 3022 C C . MET B 1 55 ? 1.449 -31.266 -14.891 1 98.44 55 MET B C 1
ATOM 3024 O O . MET B 1 55 ? 2.553 -30.719 -14.984 1 98.44 55 MET B O 1
ATOM 3028 N N . ARG B 1 56 ? 1.225 -32.531 -15.164 1 98.44 56 ARG B N 1
ATOM 3029 C CA . ARG B 1 56 ? 2.314 -33.438 -15.555 1 98.44 56 ARG B CA 1
ATOM 3030 C C . ARG B 1 56 ? 2.965 -32.969 -16.844 1 98.44 56 ARG B C 1
ATOM 3032 O O . ARG B 1 56 ? 4.191 -32.906 -16.938 1 98.44 56 ARG B O 1
ATOM 3039 N N . THR B 1 57 ? 2.1 -32.656 -17.797 1 98.56 57 THR B N 1
ATOM 3040 C CA . THR B 1 57 ? 2.58 -32.219 -19.109 1 98.56 57 THR B CA 1
ATOM 3041 C C . THR B 1 57 ? 3.406 -30.938 -18.984 1 98.56 57 THR B C 1
ATOM 3043 O O . THR B 1 57 ? 4.504 -30.844 -19.547 1 98.56 57 THR B O 1
ATOM 3046 N N . LYS B 1 58 ? 2.928 -29.953 -18.25 1 98.56 58 LYS B N 1
ATOM 3047 C CA . LYS B 1 58 ? 3.596 -28.672 -18.125 1 98.56 58 LYS B CA 1
ATOM 3048 C C . LYS B 1 58 ? 4.891 -28.797 -17.328 1 98.56 58 LYS B C 1
ATOM 3050 O O . LYS B 1 58 ? 5.906 -28.203 -17.672 1 98.56 58 LYS B O 1
ATOM 3055 N N . VAL B 1 59 ? 4.914 -29.562 -16.25 1 98.69 59 VAL B N 1
ATOM 3056 C CA . VAL B 1 59 ? 6.105 -29.75 -15.43 1 98.69 59 VAL B CA 1
ATOM 3057 C C . VAL B 1 59 ? 7.18 -30.469 -16.234 1 98.69 59 VAL B C 1
ATOM 3059 O O . VAL B 1 59 ? 8.359 -30.109 -16.188 1 98.69 59 VAL B O 1
ATOM 3062 N N . ASN B 1 60 ? 6.75 -31.469 -17.031 1 98.5 60 ASN B N 1
ATOM 3063 C CA . ASN B 1 60 ? 7.699 -32.188 -17.891 1 98.5 60 ASN B CA 1
ATOM 3064 C C . ASN B 1 60 ? 8.281 -31.25 -18.953 1 98.5 60 ASN B C 1
ATOM 3066 O O . ASN B 1 60 ? 9.461 -31.344 -19.297 1 98.5 60 ASN B O 1
ATOM 3070 N N . ALA B 1 61 ? 7.438 -30.391 -19.484 1 98.75 61 ALA B N 1
ATOM 3071 C CA . ALA B 1 61 ? 7.918 -29.406 -20.453 1 98.75 61 ALA B CA 1
ATOM 3072 C C . ALA B 1 61 ? 8.977 -28.5 -19.828 1 98.75 61 ALA B C 1
ATOM 3074 O O . ALA B 1 61 ? 9.992 -28.203 -20.453 1 98.75 61 ALA B O 1
ATOM 3075 N N . ILE B 1 62 ? 8.789 -28.047 -18.625 1 98.88 62 ILE B N 1
ATOM 3076 C CA . ILE B 1 62 ? 9.758 -27.203 -17.938 1 98.88 62 ILE B CA 1
ATOM 3077 C C . ILE B 1 62 ? 11.07 -27.969 -17.75 1 98.88 62 ILE B C 1
ATOM 3079 O O . ILE B 1 62 ? 12.148 -27.438 -18.047 1 98.88 62 ILE B O 1
ATOM 3083 N N . ARG B 1 63 ? 10.984 -29.219 -17.359 1 98.62 63 ARG B N 1
ATOM 3084 C CA . ARG B 1 63 ? 12.164 -30.031 -17.078 1 98.62 63 ARG B CA 1
ATOM 3085 C C . ARG B 1 63 ? 12.961 -30.297 -18.344 1 98.62 63 ARG B C 1
ATOM 3087 O O . ARG B 1 63 ? 14.18 -30.5 -18.297 1 98.62 63 ARG B O 1
ATOM 3094 N N . SER B 1 64 ? 12.273 -30.297 -19.453 1 98.69 64 SER B N 1
ATOM 3095 C CA . SER B 1 64 ? 12.969 -30.469 -20.734 1 98.69 64 SER B CA 1
ATOM 3096 C C . SER B 1 64 ? 13.734 -29.203 -21.109 1 98.69 64 SER B C 1
ATOM 3098 O O . SER B 1 64 ? 14.633 -29.25 -21.953 1 98.69 64 SER B O 1
ATOM 3100 N N . LEU B 1 65 ? 13.398 -28.078 -20.484 1 98.75 65 LEU B N 1
ATOM 3101 C CA . LEU B 1 65 ? 13.969 -26.797 -20.891 1 98.75 65 LEU B CA 1
ATOM 3102 C C . LEU B 1 65 ? 14.977 -26.297 -19.859 1 98.75 65 LEU B C 1
ATOM 3104 O O . LEU B 1 65 ? 15.75 -25.375 -20.141 1 98.75 65 LEU B O 1
ATOM 3108 N N . THR B 1 66 ? 15 -26.922 -18.656 1 98.56 66 THR B N 1
ATOM 3109 C CA . THR B 1 66 ? 15.914 -26.453 -17.625 1 98.56 66 THR B CA 1
ATOM 3110 C C . THR B 1 66 ? 16.188 -27.547 -16.594 1 98.56 66 THR B C 1
ATOM 3112 O O . THR B 1 66 ? 15.328 -28.406 -16.359 1 98.56 66 THR B O 1
ATOM 3115 N N . THR B 1 67 ? 17.328 -27.516 -15.984 1 98.19 67 THR B N 1
ATOM 3116 C CA . THR B 1 67 ? 17.672 -28.375 -14.859 1 98.19 67 THR B CA 1
ATOM 3117 C C . THR B 1 67 ? 17.688 -27.578 -13.555 1 98.19 67 THR B C 1
ATOM 3119 O O . THR B 1 67 ? 18 -28.125 -12.5 1 98.19 67 THR B O 1
ATOM 3122 N N . LYS B 1 68 ? 17.391 -26.25 -13.68 1 98.5 68 LYS B N 1
ATOM 3123 C CA . LYS B 1 68 ? 17.406 -25.359 -12.523 1 98.5 68 LYS B CA 1
ATOM 3124 C C . LYS B 1 68 ? 16.109 -25.469 -11.734 1 98.5 68 LYS B C 1
ATOM 3126 O O . LYS B 1 68 ? 15.094 -25.969 -12.25 1 98.5 68 LYS B O 1
ATOM 3131 N N . PRO B 1 69 ? 16.172 -25.031 -10.5 1 98.5 69 PRO B N 1
ATOM 3132 C CA . PRO B 1 69 ? 14.938 -25.062 -9.703 1 98.5 69 PRO B CA 1
ATOM 3133 C C . PRO B 1 69 ? 13.836 -24.172 -10.281 1 98.5 69 PRO B C 1
ATOM 3135 O O . PRO B 1 69 ? 14.117 -23.109 -10.828 1 98.5 69 PRO B O 1
ATOM 3138 N N . PHE B 1 70 ? 12.617 -24.609 -10.172 1 98.75 70 PHE B N 1
ATOM 3139 C CA . PHE B 1 70 ? 11.414 -23.859 -10.523 1 98.75 70 PHE B CA 1
ATOM 3140 C C . PHE B 1 70 ? 10.305 -24.109 -9.508 1 98.75 70 PHE B C 1
ATOM 3142 O O . PHE B 1 70 ? 10.438 -24.969 -8.641 1 98.75 70 PHE B O 1
ATOM 3149 N N . CYS B 1 71 ? 9.273 -23.281 -9.594 1 98.81 71 CYS B N 1
ATOM 3150 C CA . CYS B 1 71 ? 8.172 -23.328 -8.641 1 98.81 71 CYS B CA 1
ATOM 3151 C C . CYS B 1 71 ? 6.863 -23.703 -9.336 1 98.81 71 CYS B C 1
ATOM 3153 O O . CYS B 1 71 ? 6.652 -23.359 -10.492 1 98.81 71 CYS B O 1
ATOM 3155 N N . VAL B 1 72 ? 6.066 -24.516 -8.68 1 98.88 72 VAL B N 1
ATOM 3156 C CA . VAL B 1 72 ? 4.688 -24.766 -9.094 1 98.88 72 VAL B CA 1
ATOM 3157 C C . VAL B 1 72 ? 3.732 -24.281 -8 1 98.88 72 VAL B C 1
ATOM 3159 O O . VAL B 1 72 ? 3.883 -24.625 -6.832 1 98.88 72 VAL B O 1
ATOM 3162 N N . ASN B 1 73 ? 2.801 -23.484 -8.414 1 98.81 73 ASN B N 1
ATOM 3163 C CA . ASN B 1 73 ? 1.873 -22.875 -7.461 1 98.81 73 ASN B CA 1
ATOM 3164 C C . ASN B 1 73 ? 0.481 -23.484 -7.566 1 98.81 73 ASN B C 1
ATOM 3166 O O . ASN B 1 73 ? -0.008 -23.75 -8.672 1 98.81 73 ASN B O 1
ATOM 3170 N N . LEU B 1 74 ? -0.158 -23.719 -6.438 1 98.56 74 LEU B N 1
ATOM 3171 C CA . LEU B 1 74 ? -1.547 -24.156 -6.355 1 98.56 74 LEU B CA 1
ATOM 3172 C C . LEU B 1 74 ? -2.352 -23.25 -5.43 1 98.56 74 LEU B C 1
ATOM 3174 O O . LEU B 1 74 ? -1.781 -22.547 -4.586 1 98.56 74 LEU B O 1
ATOM 3178 N N . PHE B 1 75 ? -3.637 -23.203 -5.629 1 98.12 75 PHE B N 1
ATOM 3179 C CA . PHE B 1 75 ? -4.578 -22.594 -4.688 1 98.12 75 PHE B CA 1
ATOM 3180 C C . PHE B 1 75 ? -5.086 -23.641 -3.697 1 98.12 75 PHE B C 1
ATOM 3182 O O . PHE B 1 75 ? -5.512 -24.734 -4.094 1 98.12 75 PHE B O 1
ATOM 3189 N N . VAL B 1 76 ? -4.953 -23.312 -2.459 1 98.12 76 VAL B N 1
ATOM 3190 C CA . VAL B 1 76 ? -5.57 -24.172 -1.449 1 98.12 76 VAL B CA 1
ATOM 3191 C C . VAL B 1 76 ? -7.07 -23.891 -1.381 1 98.12 76 VAL B C 1
ATOM 3193 O O . VAL B 1 76 ? -7.492 -22.875 -0.835 1 98.12 76 VAL B O 1
ATOM 3196 N N . LEU B 1 77 ? -7.859 -24.828 -1.862 1 95.75 77 LEU B N 1
ATOM 3197 C CA . LEU B 1 77 ? -9.289 -24.594 -1.996 1 95.75 77 LEU B CA 1
ATOM 3198 C C . LEU B 1 77 ? -10.094 -25.75 -1.402 1 95.75 77 LEU B C 1
ATOM 3200 O O . LEU B 1 77 ? -9.695 -26.906 -1.521 1 95.75 77 LEU B O 1
ATOM 3204 N N . GLU B 1 78 ? -11.156 -25.375 -0.825 1 92 78 GLU B N 1
ATOM 3205 C CA . GLU B 1 78 ? -12.188 -26.359 -0.542 1 92 78 GLU B CA 1
ATOM 3206 C C . GLU B 1 78 ? -13.117 -26.547 -1.737 1 92 78 GLU B C 1
ATOM 3208 O O . GLU B 1 78 ? -13.266 -25.641 -2.561 1 92 78 GLU B O 1
ATOM 3213 N N . THR B 1 79 ? -13.711 -27.734 -1.777 1 92.88 79 THR B N 1
ATOM 3214 C CA . THR B 1 79 ? -14.703 -27.953 -2.828 1 92.88 79 THR B CA 1
ATOM 3215 C C . THR B 1 79 ? -15.922 -27.062 -2.613 1 92.88 79 THR B C 1
ATOM 3217 O O . THR B 1 79 ? -16.562 -27.125 -1.563 1 92.88 79 THR B O 1
ATOM 3220 N N . PRO B 1 80 ? -16.219 -26.297 -3.641 1 94.44 80 PRO B N 1
ATOM 3221 C CA . PRO B 1 80 ? -17.359 -25.391 -3.455 1 94.44 80 PRO B CA 1
ATOM 3222 C C . PRO B 1 80 ? -18.703 -26.109 -3.5 1 94.44 80 PRO B C 1
ATOM 3224 O O . PRO B 1 80 ? -18.828 -27.141 -4.168 1 94.44 80 PRO B O 1
ATOM 3227 N N . ALA B 1 81 ? -19.641 -25.609 -2.789 1 93.06 81 ALA B N 1
ATOM 3228 C CA . ALA B 1 81 ? -21 -26.156 -2.781 1 93.06 81 ALA B CA 1
ATOM 3229 C C . ALA B 1 81 ? -22.031 -25.031 -2.828 1 93.06 81 ALA B C 1
ATOM 3231 O O . ALA B 1 81 ? -22.812 -24.859 -1.887 1 93.06 81 ALA B O 1
ATOM 3232 N N . PRO B 1 82 ? -22.109 -24.344 -3.957 1 95.31 82 PRO B N 1
ATOM 3233 C CA . PRO B 1 82 ? -23.109 -23.281 -4.051 1 95.31 82 PRO B CA 1
ATOM 3234 C C . PRO B 1 82 ? -24.531 -23.812 -4.141 1 95.31 82 PRO B C 1
ATOM 3236 O O . PRO B 1 82 ? -24.75 -24.922 -4.625 1 95.31 82 PRO B O 1
ATOM 3239 N N . THR B 1 83 ? -25.531 -23 -3.758 1 95.44 83 THR B N 1
ATOM 3240 C CA . THR B 1 83 ? -26.953 -23.359 -3.887 1 95.44 83 THR B CA 1
ATOM 3241 C C . THR B 1 83 ? -27.453 -23.078 -5.297 1 95.44 83 THR B C 1
ATOM 3243 O O . THR B 1 83 ? -26.922 -22.203 -5.988 1 95.44 83 THR B O 1
ATOM 3246 N N . PRO B 1 84 ? -28.484 -23.797 -5.602 1 94.75 84 PRO B N 1
ATOM 3247 C CA . PRO B 1 84 ? -29.078 -23.516 -6.91 1 94.75 84 PRO B CA 1
ATOM 3248 C C . PRO B 1 84 ? -29.531 -22.062 -7.047 1 94.75 84 PRO B C 1
ATOM 3250 O O . PRO B 1 84 ? -29.438 -21.484 -8.133 1 94.75 84 PRO B O 1
ATOM 3253 N N . GLY B 1 85 ? -30.031 -21.547 -6.027 1 95.88 85 GLY B N 1
ATOM 3254 C CA . GLY B 1 85 ? -30.453 -20.156 -6.043 1 95.88 85 GLY B CA 1
ATOM 3255 C C . GLY B 1 85 ? -29.312 -19.188 -6.289 1 95.88 85 GLY B C 1
ATOM 3256 O O . GLY B 1 85 ? -29.469 -18.234 -7.051 1 95.88 85 GLY B O 1
ATOM 3257 N N . GLU B 1 86 ? -28.172 -19.438 -5.672 1 95.81 86 GLU B N 1
ATOM 3258 C CA . GLU B 1 86 ? -26.984 -18.625 -5.871 1 95.81 86 GLU B CA 1
ATOM 3259 C C . GLU B 1 86 ? -26.531 -18.641 -7.328 1 95.81 86 GLU B C 1
ATOM 3261 O O . GLU B 1 86 ? -26.156 -17.609 -7.891 1 95.81 86 GLU B O 1
ATOM 3266 N N . ILE B 1 87 ? -26.609 -19.812 -7.875 1 96.62 87 ILE B N 1
ATOM 3267 C CA . ILE B 1 87 ? -26.188 -19.984 -9.258 1 96.62 87 ILE B CA 1
ATOM 3268 C C . ILE B 1 87 ? -27.156 -19.281 -10.195 1 96.62 87 ILE B C 1
ATOM 3270 O O . ILE B 1 87 ? -26.734 -18.547 -11.094 1 96.62 87 ILE B O 1
ATOM 3274 N N . ARG B 1 88 ? -28.391 -19.469 -9.953 1 95.81 88 ARG B N 1
ATOM 3275 C CA . ARG B 1 88 ? -29.406 -18.844 -10.789 1 95.81 88 ARG B CA 1
ATOM 3276 C C . ARG B 1 88 ? -29.281 -17.328 -10.758 1 95.81 88 ARG B C 1
ATOM 3278 O O . ARG B 1 88 ? -29.297 -16.672 -11.805 1 95.81 88 ARG B O 1
ATOM 3285 N N . ASP B 1 89 ? -29.141 -16.812 -9.625 1 96.94 89 ASP B N 1
ATOM 3286 C CA . ASP B 1 89 ? -29.031 -15.359 -9.469 1 96.94 89 ASP B CA 1
ATOM 3287 C C . ASP B 1 89 ? -27.781 -14.828 -10.172 1 96.94 89 ASP B C 1
ATOM 3289 O O . ASP B 1 89 ? -27.828 -13.781 -10.82 1 96.94 89 ASP B O 1
ATOM 3293 N N . ALA B 1 90 ? -26.703 -15.539 -9.977 1 97.12 90 ALA B N 1
ATOM 3294 C CA . ALA B 1 90 ? -25.453 -15.125 -10.602 1 97.12 90 ALA B CA 1
ATOM 3295 C C . ALA B 1 90 ? -25.562 -15.141 -12.125 1 97.12 90 ALA B C 1
ATOM 3297 O O . ALA B 1 90 ? -25.125 -14.203 -12.797 1 97.12 90 ALA B O 1
ATOM 3298 N N . LEU B 1 91 ? -26.141 -16.141 -12.648 1 96.62 91 LEU B N 1
ATOM 3299 C CA . LEU B 1 91 ? -26.281 -16.266 -14.094 1 96.62 91 LEU B CA 1
ATOM 3300 C C . LEU B 1 91 ? -27.203 -15.188 -14.648 1 96.62 91 LEU B C 1
ATOM 3302 O O . LEU B 1 91 ? -26.953 -14.648 -15.727 1 96.62 91 LEU B O 1
ATOM 3306 N N . ASP B 1 92 ? -28.234 -14.906 -13.898 1 96.56 92 ASP B N 1
ATOM 3307 C CA . ASP B 1 92 ? -29.141 -13.836 -14.305 1 96.56 92 ASP B CA 1
ATOM 3308 C C . ASP B 1 92 ? -28.406 -12.5 -14.414 1 96.56 92 ASP B C 1
ATOM 3310 O O . ASP B 1 92 ? -28.641 -11.742 -15.352 1 96.56 92 ASP B O 1
ATOM 3314 N N . ARG B 1 93 ? -27.562 -12.219 -13.5 1 97 93 ARG B N 1
ATOM 3315 C CA . ARG B 1 93 ? -26.828 -10.969 -13.469 1 97 93 ARG B CA 1
ATOM 3316 C C . ARG B 1 93 ? -25.828 -10.883 -14.617 1 97 93 ARG B C 1
ATOM 3318 O O . ARG B 1 93 ? -25.516 -9.797 -15.102 1 97 93 ARG B O 1
ATOM 3325 N N . LEU B 1 94 ? -25.328 -12.031 -15.094 1 97.69 94 LEU B N 1
ATOM 3326 C CA . LEU B 1 94 ? -24.297 -12.078 -16.141 1 97.69 94 LEU B CA 1
ATOM 3327 C C . LEU B 1 94 ? -24.938 -12.07 -17.516 1 97.69 94 LEU B C 1
ATOM 3329 O O . LEU B 1 94 ? -24.25 -11.812 -18.516 1 97.69 94 LEU B O 1
ATOM 3333 N N . GLN B 1 95 ? -26.234 -12.328 -17.609 1 96.69 95 GLN B N 1
ATOM 3334 C CA . GLN B 1 95 ? -26.922 -12.57 -18.875 1 96.69 95 GLN B CA 1
ATOM 3335 C C . GLN B 1 95 ? -26.797 -11.375 -19.797 1 96.69 95 GLN B C 1
ATOM 3337 O O . GLN B 1 95 ? -26.578 -11.531 -21 1 96.69 95 GLN B O 1
ATOM 3342 N N . PRO B 1 96 ? -26.969 -10.125 -19.281 1 97 96 PRO B N 1
ATOM 3343 C CA . PRO B 1 96 ? -26.859 -8.984 -20.203 1 97 96 PRO B CA 1
ATOM 3344 C C . PRO B 1 96 ? -25.5 -8.914 -20.891 1 97 96 PRO B C 1
ATOM 3346 O O . PRO B 1 96 ? -25.422 -8.594 -22.078 1 97 96 PRO B O 1
ATOM 3349 N N . ILE B 1 97 ? -24.438 -9.188 -20.203 1 97.62 97 ILE B N 1
ATOM 3350 C CA . ILE B 1 97 ? -23.094 -9.148 -20.766 1 97.62 97 ILE B CA 1
ATOM 3351 C C . ILE B 1 97 ? -22.906 -10.32 -21.734 1 97.62 97 ILE B C 1
ATOM 3353 O O . ILE B 1 97 ? -22.312 -10.156 -22.797 1 97.62 97 ILE B O 1
ATOM 3357 N N . ARG B 1 98 ? -23.406 -11.539 -21.359 1 97.5 98 ARG B N 1
ATOM 3358 C CA . ARG B 1 98 ? -23.359 -12.703 -22.234 1 97.5 98 ARG B CA 1
ATOM 3359 C C . ARG B 1 98 ? -24.047 -12.414 -23.562 1 97.5 98 ARG B C 1
ATOM 3361 O O . ARG B 1 98 ? -23.516 -12.727 -24.625 1 97.5 98 ARG B O 1
ATOM 3368 N N . ALA B 1 99 ? -25.172 -11.766 -23.453 1 97.12 99 ALA B N 1
ATOM 3369 C CA . ALA B 1 99 ? -25.938 -11.422 -24.656 1 97.12 99 ALA B CA 1
ATOM 3370 C C . ALA B 1 99 ? -25.156 -10.453 -25.547 1 97.12 99 ALA B C 1
ATOM 3372 O O . ALA B 1 99 ? -25.156 -10.586 -26.766 1 97.12 99 ALA B O 1
ATOM 3373 N N . GLU B 1 100 ? -24.562 -9.539 -24.906 1 97.12 100 GLU B N 1
ATOM 3374 C CA . GLU B 1 100 ? -23.766 -8.555 -25.641 1 97.12 100 GLU B CA 1
ATOM 3375 C C . GLU B 1 100 ? -22.609 -9.227 -26.391 1 97.12 100 GLU B C 1
ATOM 3377 O O . GLU B 1 100 ? -22.203 -8.766 -27.453 1 97.12 100 GLU B O 1
ATOM 3382 N N . LEU B 1 101 ? -22.047 -10.281 -25.875 1 97.56 101 LEU B N 1
ATOM 3383 C CA . LEU B 1 101 ? -20.922 -10.992 -26.469 1 97.56 101 LEU B CA 1
ATOM 3384 C C . LEU B 1 101 ? -21.406 -12.086 -27.422 1 97.56 101 LEU B C 1
ATOM 3386 O O . LEU B 1 101 ? -20.594 -12.844 -27.953 1 97.56 101 LEU B O 1
ATOM 3390 N N . GLY B 1 102 ? -22.734 -12.242 -27.516 1 96.5 102 GLY B N 1
ATOM 3391 C CA . GLY B 1 102 ? -23.297 -13.234 -28.422 1 96.5 102 GLY B CA 1
ATOM 3392 C C . GLY B 1 102 ? -23.297 -14.633 -27.828 1 96.5 102 GLY B C 1
ATOM 3393 O O . GLY B 1 102 ? -23.359 -15.617 -28.578 1 96.5 102 GLY B O 1
ATOM 3394 N N . LEU B 1 103 ? -23.203 -14.781 -26.484 1 96.69 103 LEU B N 1
ATOM 3395 C CA . LEU B 1 103 ? -23.188 -16.078 -25.828 1 96.69 103 LEU B CA 1
ATOM 3396 C C . LEU B 1 103 ? -24.609 -16.562 -25.531 1 96.69 103 LEU B C 1
ATOM 3398 O O . LEU B 1 103 ? -25.484 -15.75 -25.188 1 96.69 103 LEU B O 1
ATOM 3402 N N . PRO B 1 104 ? -24.828 -17.812 -25.656 1 92.75 104 PRO B N 1
ATOM 3403 C CA . PRO B 1 104 ? -26.125 -18.344 -25.203 1 92.75 104 PRO B CA 1
ATOM 3404 C C . PRO B 1 104 ? -26.297 -18.297 -23.688 1 92.75 104 PRO B C 1
ATOM 3406 O O . PRO B 1 104 ? -25.328 -18.078 -22.969 1 92.75 104 PRO B O 1
ATOM 3409 N N . PRO B 1 105 ? -27.531 -18.406 -23.281 1 89.5 105 PRO B N 1
ATOM 3410 C CA . PRO B 1 105 ? -27.719 -18.5 -21.828 1 89.5 105 PRO B CA 1
ATOM 3411 C C . PRO B 1 105 ? -26.828 -19.562 -21.188 1 89.5 105 PRO B C 1
ATOM 3413 O O . PRO B 1 105 ? -26.656 -20.656 -21.75 1 89.5 105 PRO B O 1
ATOM 3416 N N . ALA B 1 106 ? -26.234 -19.125 -20.125 1 86.38 106 ALA B N 1
ATOM 3417 C CA . ALA B 1 106 ? -25.266 -20 -19.484 1 86.38 106 ALA B CA 1
ATOM 3418 C C . ALA B 1 106 ? -25.969 -21.094 -18.688 1 86.38 106 ALA B C 1
ATOM 3420 O O . ALA B 1 106 ? -27.094 -20.906 -18.219 1 86.38 106 ALA B O 1
ATOM 3421 N N . ALA B 1 107 ? -25.328 -22.203 -18.656 1 86.81 107 ALA B N 1
ATOM 3422 C CA . ALA B 1 107 ? -25.703 -23.281 -17.734 1 86.81 107 ALA B CA 1
ATOM 3423 C C . ALA B 1 107 ? -24.688 -23.422 -16.609 1 86.81 107 ALA B C 1
ATOM 3425 O O . ALA B 1 107 ? -23.531 -23 -16.75 1 86.81 107 ALA B O 1
ATOM 3426 N N . ALA B 1 108 ? -25.188 -23.938 -15.477 1 89 108 ALA B N 1
ATOM 3427 C CA . ALA B 1 108 ? -24.281 -24.219 -14.375 1 89 108 ALA B CA 1
ATOM 3428 C C . ALA B 1 108 ? -23.234 -25.25 -14.781 1 89 108 ALA B C 1
ATOM 3430 O O . ALA B 1 108 ? -23.562 -26.266 -15.383 1 89 108 ALA B O 1
ATOM 3431 N N . PRO B 1 109 ? -22 -24.875 -14.492 1 89.94 109 PRO B N 1
ATOM 3432 C CA . PRO B 1 109 ? -20.984 -25.875 -14.805 1 89.94 109 PRO B CA 1
ATOM 3433 C C . PRO B 1 109 ? -21.062 -27.109 -13.898 1 89.94 109 PRO B C 1
ATOM 3435 O O . PRO B 1 109 ? -21.641 -27.031 -12.812 1 89.94 109 PRO B O 1
ATOM 3438 N N . GLU B 1 110 ? -20.531 -28.203 -14.414 1 87.88 110 GLU B N 1
ATOM 3439 C CA . GLU B 1 110 ? -20.516 -29.438 -13.641 1 87.88 110 GLU B CA 1
ATOM 3440 C C . GLU B 1 110 ? -19.562 -29.328 -12.453 1 87.88 110 GLU B C 1
ATOM 3442 O O . GLU B 1 110 ? -19.797 -29.938 -11.406 1 87.88 110 GLU B O 1
ATOM 3447 N N . ARG B 1 111 ? -18.5 -28.703 -12.68 1 92.31 111 ARG B N 1
ATOM 3448 C CA . ARG B 1 111 ? -17.484 -28.453 -11.656 1 92.31 111 ARG B CA 1
ATOM 3449 C C . ARG B 1 111 ? -17.031 -27 -11.688 1 92.31 111 ARG B C 1
ATOM 3451 O O . ARG B 1 111 ? -17.016 -26.375 -12.75 1 92.31 111 ARG B O 1
ATOM 3458 N N . TYR B 1 112 ? -16.703 -26.531 -10.539 1 94.94 112 TYR B N 1
ATOM 3459 C CA . TYR B 1 112 ? -16.359 -25.109 -10.438 1 94.94 112 TYR B CA 1
ATOM 3460 C C . TYR B 1 112 ? -14.852 -24.922 -10.344 1 94.94 112 TYR B C 1
ATOM 3462 O O . TYR B 1 112 ? -14.336 -23.844 -10.609 1 94.94 112 TYR B O 1
ATOM 3470 N N . CYS B 1 113 ? -14.133 -25.875 -9.938 1 95.19 113 CYS B N 1
ATOM 3471 C CA . CYS B 1 113 ? -12.68 -25.844 -9.844 1 95.19 113 CYS B CA 1
ATOM 3472 C C . CYS B 1 113 ? -12.102 -27.266 -9.836 1 95.19 113 CYS B C 1
ATOM 3474 O O . CYS B 1 113 ? -12.852 -28.234 -9.781 1 95.19 113 CYS B O 1
ATOM 3476 N N . GLU B 1 114 ? -10.812 -27.391 -10.039 1 95.44 114 GLU B N 1
ATOM 3477 C CA . GLU B 1 114 ? -10.125 -28.672 -9.859 1 95.44 114 GLU B CA 1
ATOM 3478 C C . GLU B 1 114 ? -10.125 -29.094 -8.398 1 95.44 114 GLU B C 1
ATOM 3480 O O . GLU B 1 114 ? -10.234 -28.266 -7.5 1 95.44 114 GLU B O 1
ATOM 3485 N N . GLU B 1 115 ? -10.07 -30.391 -8.242 1 95.94 115 GLU B N 1
ATOM 3486 C CA . GLU B 1 115 ? -9.977 -30.906 -6.879 1 95.94 115 GLU B CA 1
ATOM 3487 C C . GLU B 1 115 ? -8.578 -30.688 -6.301 1 95.94 115 GLU B C 1
ATOM 3489 O O . GLU B 1 115 ? -7.609 -31.312 -6.754 1 95.94 115 GLU B O 1
ATOM 3494 N N . PHE B 1 116 ? -8.516 -29.953 -5.23 1 97.69 116 PHE B N 1
ATOM 3495 C CA . PHE B 1 116 ? -7.23 -29.531 -4.68 1 97.69 116 PHE B CA 1
ATOM 3496 C C . PHE B 1 116 ? -6.422 -30.734 -4.215 1 97.69 116 PHE B C 1
ATOM 3498 O O . PHE B 1 116 ? -5.211 -30.797 -4.445 1 97.69 116 PHE B O 1
ATOM 3505 N N . ARG B 1 117 ? -7.02 -31.594 -3.578 1 97.19 117 ARG B N 1
ATOM 3506 C CA . ARG B 1 117 ? -6.305 -32.75 -3.031 1 97.19 117 ARG B CA 1
ATOM 3507 C C . ARG B 1 117 ? -5.668 -33.562 -4.141 1 97.19 117 ARG B C 1
ATOM 3509 O O . ARG B 1 117 ? -4.559 -34.094 -3.98 1 97.19 117 ARG B O 1
ATOM 3516 N N . GLU B 1 118 ? -6.359 -33.719 -5.227 1 97.88 118 GLU B N 1
ATOM 3517 C CA . GLU B 1 118 ? -5.801 -34.406 -6.375 1 97.88 118 GLU B CA 1
ATOM 3518 C C . GLU B 1 118 ? -4.609 -33.656 -6.957 1 97.88 118 GLU B C 1
ATOM 3520 O O . GLU B 1 118 ? -3.604 -34.281 -7.332 1 97.88 118 GLU B O 1
ATOM 3525 N N . GLN B 1 119 ? -4.738 -32.375 -7.008 1 98.5 119 GLN B N 1
ATOM 3526 C CA . GLN B 1 119 ? -3.643 -31.547 -7.5 1 98.5 119 GLN B CA 1
ATOM 3527 C C . GLN B 1 119 ? -2.424 -31.656 -6.586 1 98.5 119 GLN B C 1
ATOM 3529 O O . GLN B 1 119 ? -1.292 -31.75 -7.062 1 98.5 119 GLN B O 1
ATOM 3534 N N . LEU B 1 120 ? -2.707 -31.594 -5.301 1 98.62 120 LEU B N 1
ATOM 3535 C CA . LEU B 1 120 ? -1.621 -31.688 -4.332 1 98.62 120 LEU B CA 1
ATOM 3536 C C . LEU B 1 120 ? -0.889 -33.031 -4.453 1 98.62 120 LEU B C 1
ATOM 3538 O O . LEU B 1 120 ? 0.344 -33.062 -4.445 1 98.62 120 LEU B O 1
ATOM 3542 N N . ASP B 1 121 ? -1.649 -34.094 -4.57 1 98.56 121 ASP B N 1
ATOM 3543 C CA . ASP B 1 121 ? -1.048 -35.438 -4.742 1 98.56 121 ASP B CA 1
ATOM 3544 C C . ASP B 1 121 ? -0.196 -35.469 -6.008 1 98.56 121 ASP B C 1
ATOM 3546 O O . ASP B 1 121 ? 0.896 -36.062 -6.004 1 98.56 121 ASP B O 1
ATOM 3550 N N . ALA B 1 122 ? -0.707 -34.906 -7.066 1 98.62 122 ALA B N 1
ATOM 3551 C CA . ALA B 1 122 ? 0.044 -34.844 -8.32 1 98.62 122 ALA B CA 1
ATOM 3552 C C . ALA B 1 122 ? 1.331 -34.031 -8.148 1 98.62 122 ALA B C 1
ATOM 3554 O O . ALA B 1 122 ? 2.381 -34.406 -8.664 1 98.62 122 ALA B O 1
ATOM 3555 N N . LEU B 1 123 ? 1.237 -32.938 -7.477 1 98.69 123 LEU B N 1
ATOM 3556 C CA . LEU B 1 123 ? 2.395 -32.094 -7.238 1 98.69 123 LEU B CA 1
ATOM 3557 C C . LEU B 1 123 ? 3.479 -32.844 -6.477 1 98.69 123 LEU B C 1
ATOM 3559 O O . LEU B 1 123 ? 4.664 -32.719 -6.801 1 98.69 123 LEU B O 1
ATOM 3563 N N . ILE B 1 124 ? 3.094 -33.594 -5.434 1 98.62 124 ILE B N 1
ATOM 3564 C CA . ILE B 1 124 ? 4.016 -34.375 -4.629 1 98.62 124 ILE B CA 1
ATOM 3565 C C . ILE B 1 124 ? 4.664 -35.438 -5.5 1 98.62 124 ILE B C 1
ATOM 3567 O O . ILE B 1 124 ? 5.883 -35.625 -5.457 1 98.62 124 ILE B O 1
ATOM 3571 N N . ALA B 1 125 ? 3.848 -36.094 -6.32 1 98.5 125 ALA B N 1
ATOM 3572 C CA . ALA B 1 125 ? 4.352 -37.125 -7.199 1 98.5 125 ALA B CA 1
ATOM 3573 C C . ALA B 1 125 ? 5.332 -36.562 -8.227 1 98.5 125 ALA B C 1
ATOM 3575 O O . ALA B 1 125 ? 6.289 -37.25 -8.609 1 98.5 125 ALA B O 1
ATOM 3576 N N . LEU B 1 126 ? 5.117 -35.375 -8.641 1 98.44 126 LEU B N 1
ATOM 3577 C CA . LEU B 1 126 ? 5.934 -34.719 -9.656 1 98.44 126 LEU B CA 1
ATOM 3578 C C . LEU B 1 126 ? 7.242 -34.219 -9.055 1 98.44 126 LEU B C 1
ATOM 3580 O O . LEU B 1 126 ? 8.172 -33.844 -9.789 1 98.44 126 LEU B O 1
ATOM 3584 N N . LYS B 1 127 ? 7.359 -34.156 -7.746 1 98.19 127 LYS B N 1
ATOM 3585 C CA . LYS B 1 127 ? 8.562 -33.75 -7.031 1 98.19 127 LYS B CA 1
ATOM 3586 C C . LYS B 1 127 ? 9.055 -32.375 -7.527 1 98.19 127 LYS B C 1
ATOM 3588 O O . LYS B 1 127 ? 10.234 -32.219 -7.875 1 98.19 127 LYS B O 1
ATOM 3593 N N . ALA B 1 128 ? 8.148 -31.438 -7.602 1 96.81 128 ALA B N 1
ATOM 3594 C CA . ALA B 1 128 ? 8.57 -30.078 -7.945 1 96.81 128 ALA B CA 1
ATOM 3595 C C . ALA B 1 128 ? 9.617 -29.562 -6.957 1 96.81 128 ALA B C 1
ATOM 3597 O O . ALA B 1 128 ? 9.492 -29.781 -5.746 1 96.81 128 ALA B O 1
ATOM 3598 N N . PRO B 1 129 ? 10.672 -28.891 -7.465 1 98.25 129 PRO B N 1
ATOM 3599 C CA . PRO B 1 129 ? 11.695 -28.406 -6.527 1 98.25 129 PRO B CA 1
ATOM 3600 C C . PRO B 1 129 ? 11.125 -27.469 -5.473 1 98.25 129 PRO B C 1
ATOM 3602 O O . PRO B 1 129 ? 11.523 -27.531 -4.305 1 98.25 129 PRO B O 1
ATOM 3605 N N . VAL B 1 130 ? 10.25 -26.562 -5.906 1 98.81 130 VAL B N 1
ATOM 3606 C CA . VAL B 1 130 ? 9.578 -25.641 -5.008 1 98.81 130 VAL B CA 1
ATOM 3607 C C . VAL B 1 130 ? 8.07 -25.672 -5.262 1 98.81 130 VAL B C 1
ATOM 3609 O O . VAL B 1 130 ? 7.629 -25.719 -6.41 1 98.81 130 VAL B O 1
ATOM 3612 N N . ALA B 1 131 ? 7.305 -25.703 -4.207 1 98.88 131 ALA B N 1
ATOM 3613 C CA . ALA B 1 131 ? 5.852 -25.609 -4.25 1 98.88 131 ALA B CA 1
ATOM 3614 C C . ALA B 1 131 ? 5.359 -24.375 -3.5 1 98.88 131 ALA B C 1
ATOM 3616 O O . ALA B 1 131 ? 5.789 -24.109 -2.373 1 98.88 131 ALA B O 1
ATOM 3617 N N . SER B 1 132 ? 4.586 -23.594 -4.137 1 98.81 132 SER B N 1
ATOM 3618 C CA . SER B 1 132 ? 3.99 -22.453 -3.453 1 98.81 132 SER B CA 1
ATOM 3619 C C . SER B 1 132 ? 2.471 -22.562 -3.418 1 98.81 132 SER B C 1
ATOM 3621 O O . SER B 1 132 ? 1.873 -23.266 -4.238 1 98.81 132 SER B O 1
ATOM 3623 N N . PHE B 1 133 ? 1.896 -21.906 -2.439 1 98.81 133 PHE B N 1
ATOM 3624 C CA . PHE B 1 133 ? 0.46 -22.016 -2.209 1 98.81 133 PHE B CA 1
ATOM 3625 C C . PHE B 1 133 ? -0.149 -20.656 -1.891 1 98.81 133 PHE B C 1
ATOM 3627 O O . PHE B 1 133 ? 0.488 -19.828 -1.246 1 98.81 133 PHE B O 1
ATOM 3634 N N . THR B 1 134 ? -1.362 -20.453 -2.367 1 97.88 134 THR B N 1
ATOM 3635 C CA . THR B 1 134 ? -2.145 -19.234 -2.156 1 97.88 134 THR B CA 1
ATOM 3636 C C . THR B 1 134 ? -3.578 -19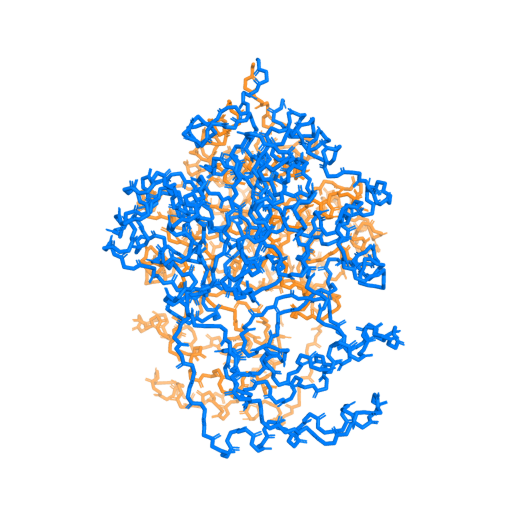.578 -1.766 1 97.88 134 THR B C 1
ATOM 3638 O O . THR B 1 134 ? -4.031 -20.703 -1.969 1 97.88 134 THR B O 1
ATOM 3641 N N . PHE B 1 135 ? -4.375 -18.688 -1.081 1 97 135 PHE B N 1
ATOM 3642 C CA . PHE B 1 135 ? -5.797 -18.688 -0.769 1 97 135 PHE B CA 1
ATOM 3643 C C . PHE B 1 135 ? -6.066 -19.422 0.54 1 97 135 PHE B C 1
ATOM 3645 O O . PHE B 1 135 ? -7.156 -19.312 1.106 1 97 135 PHE B O 1
ATOM 3652 N N . GLY B 1 136 ? -5.105 -20.125 1.031 1 97.31 136 GLY B N 1
ATOM 3653 C CA . GLY B 1 136 ? -5.301 -20.891 2.254 1 97.31 136 GLY B CA 1
ATOM 3654 C C . GLY B 1 136 ? -4.004 -21.406 2.846 1 97.31 136 GLY B C 1
ATOM 3655 O O . GLY B 1 136 ? -2.918 -21.047 2.393 1 97.31 136 GLY B O 1
ATOM 3656 N N . LEU B 1 137 ? -4.188 -22.297 3.846 1 98.31 137 LEU B N 1
ATOM 3657 C CA . LEU B 1 137 ? -3.064 -22.844 4.594 1 98.31 137 LEU B CA 1
ATOM 3658 C C . LEU B 1 137 ? -2.979 -24.359 4.41 1 98.31 137 LEU B C 1
ATOM 3660 O O . LEU B 1 137 ? -3.965 -25.062 4.609 1 98.31 137 LEU B O 1
ATOM 3664 N N . LEU B 1 138 ? -1.895 -24.766 3.953 1 98.19 138 LEU B N 1
ATOM 3665 C CA . LEU B 1 138 ? -1.657 -26.203 3.922 1 98.19 138 LEU B CA 1
ATOM 3666 C C . LEU B 1 138 ? -1.375 -26.75 5.32 1 98.19 138 LEU B C 1
ATOM 3668 O O . LEU B 1 138 ? -0.652 -26.109 6.098 1 98.19 138 LEU B O 1
ATOM 3672 N N . ASP B 1 139 ? -1.889 -27.891 5.668 1 97.75 139 ASP B N 1
ATOM 3673 C CA . ASP B 1 139 ? -1.634 -28.484 6.98 1 97.75 139 ASP B CA 1
ATOM 3674 C C . ASP B 1 139 ? -0.209 -29.031 7.07 1 97.75 139 ASP B C 1
ATOM 3676 O O . ASP B 1 139 ? 0.426 -29.297 6.051 1 97.75 139 ASP B O 1
ATOM 3680 N N . ALA B 1 140 ? 0.274 -29.203 8.273 1 98.62 140 ALA B N 1
ATOM 3681 C CA . ALA B 1 140 ? 1.649 -29.625 8.539 1 98.62 140 ALA B CA 1
ATOM 3682 C C . ALA B 1 140 ? 1.949 -30.969 7.902 1 98.62 140 ALA B C 1
ATOM 3684 O O . ALA B 1 140 ? 3.047 -31.203 7.383 1 98.62 140 ALA B O 1
ATOM 3685 N N . ALA B 1 141 ? 1.012 -31.875 7.934 1 98.62 141 ALA B N 1
ATOM 3686 C CA . ALA B 1 141 ? 1.207 -33.219 7.371 1 98.62 141 ALA B CA 1
ATOM 3687 C C . ALA B 1 141 ? 1.45 -33.156 5.867 1 98.62 141 ALA B C 1
ATOM 3689 O O . ALA B 1 141 ? 2.285 -33.875 5.332 1 98.62 141 ALA B O 1
ATOM 3690 N N . SER B 1 142 ? 0.67 -32.312 5.195 1 98.69 142 SER B N 1
ATOM 3691 C CA . SER B 1 142 ? 0.84 -32.125 3.758 1 98.69 142 SER B CA 1
ATOM 3692 C C . SER B 1 142 ? 2.201 -31.516 3.436 1 98.69 142 SER B C 1
ATOM 3694 O O . SER B 1 142 ? 2.832 -31.891 2.443 1 98.69 142 SER B O 1
ATOM 3696 N N . ILE B 1 143 ? 2.676 -30.609 4.223 1 98.81 143 ILE B N 1
ATOM 3697 C CA . ILE B 1 143 ? 3.979 -29.984 4.016 1 98.81 143 ILE B CA 1
ATOM 3698 C C . ILE B 1 143 ? 5.082 -31.016 4.223 1 98.81 143 ILE B C 1
ATOM 3700 O O . ILE B 1 143 ? 6.051 -31.062 3.461 1 98.81 143 ILE B O 1
ATOM 3704 N N . GLU B 1 144 ? 4.91 -31.859 5.219 1 98.69 144 GLU B N 1
ATOM 3705 C CA . GLU B 1 144 ? 5.871 -32.938 5.445 1 98.69 144 GLU B CA 1
ATOM 3706 C C . GLU B 1 144 ? 5.953 -33.875 4.238 1 98.69 144 GLU B C 1
ATOM 3708 O O . GLU B 1 144 ? 7.039 -34.344 3.881 1 98.69 144 GLU B O 1
ATOM 3713 N N . ARG B 1 145 ? 4.805 -34.188 3.66 1 98.75 145 ARG B N 1
ATOM 3714 C CA . ARG B 1 145 ? 4.789 -35.031 2.463 1 98.75 145 ARG B CA 1
ATOM 3715 C C . ARG B 1 145 ? 5.555 -34.344 1.322 1 98.75 145 ARG B C 1
ATOM 3717 O O . ARG B 1 145 ? 6.258 -35.031 0.566 1 98.75 145 ARG B O 1
ATOM 3724 N N . LEU B 1 146 ? 5.41 -33.031 1.168 1 98.88 146 LEU B N 1
ATOM 3725 C CA . LEU B 1 146 ? 6.148 -32.281 0.158 1 98.88 146 LEU B CA 1
ATOM 3726 C C . LEU B 1 146 ? 7.645 -32.344 0.441 1 98.88 146 LEU B C 1
ATOM 3728 O O . LEU B 1 146 ? 8.445 -32.562 -0.467 1 98.88 146 LEU B O 1
ATOM 3732 N N . HIS B 1 147 ? 8.039 -32.188 1.681 1 98.81 147 HIS B N 1
ATOM 3733 C CA . HIS B 1 147 ? 9.445 -32.25 2.08 1 98.81 147 HIS B CA 1
ATOM 3734 C C . HIS B 1 147 ? 10.039 -33.625 1.779 1 98.81 147 HIS B C 1
ATOM 3736 O O . HIS B 1 147 ? 11.156 -33.719 1.279 1 98.81 147 HIS B O 1
ATOM 3742 N N . ALA B 1 148 ? 9.25 -34.594 2.127 1 98.69 148 ALA B N 1
ATOM 3743 C CA . ALA B 1 148 ? 9.703 -35.938 1.887 1 98.69 148 ALA B CA 1
ATOM 3744 C C . ALA B 1 148 ? 9.938 -36.188 0.4 1 98.69 148 ALA B C 1
ATOM 3746 O O . ALA B 1 148 ? 10.812 -37 0.026 1 98.69 148 ALA B O 1
ATOM 3747 N N . ALA B 1 149 ? 9.164 -35.531 -0.421 1 98.56 149 ALA B N 1
ATOM 3748 C CA . ALA B 1 149 ? 9.305 -35.656 -1.87 1 98.56 149 ALA B CA 1
ATOM 3749 C C . ALA B 1 149 ? 10.43 -34.75 -2.387 1 98.56 149 ALA B C 1
ATOM 3751 O O . ALA B 1 149 ? 10.758 -34.781 -3.576 1 98.56 149 ALA B O 1
ATOM 3752 N N . GLY B 1 150 ? 11.031 -33.906 -1.524 1 98.38 150 GLY B N 1
ATOM 3753 C CA . GLY B 1 150 ? 12.172 -33.094 -1.896 1 98.38 150 GLY B CA 1
ATOM 3754 C C . GLY B 1 150 ? 11.781 -31.672 -2.246 1 98.38 150 GLY B C 1
ATOM 3755 O O . GLY B 1 150 ? 12.617 -30.891 -2.709 1 98.38 150 GLY B O 1
ATOM 3756 N N . SER B 1 151 ? 10.547 -31.266 -2.02 1 98.75 151 SER B N 1
ATOM 3757 C CA . SER B 1 151 ? 10.07 -29.938 -2.381 1 98.75 151 SER B CA 1
ATOM 3758 C C . SER B 1 151 ? 10.234 -28.969 -1.221 1 98.75 151 SER B C 1
ATOM 3760 O O . SER B 1 151 ? 10.016 -29.328 -0.063 1 98.75 151 SER B O 1
ATOM 3762 N N . LEU B 1 152 ? 10.672 -27.734 -1.521 1 98.81 152 LEU B N 1
ATOM 3763 C CA . LEU B 1 152 ? 10.547 -26.609 -0.585 1 98.81 152 LEU B CA 1
ATOM 3764 C C . LEU B 1 152 ? 9.188 -25.938 -0.718 1 98.81 152 LEU B C 1
ATOM 3766 O O . LEU B 1 152 ? 8.594 -25.938 -1.797 1 98.81 152 LEU B O 1
ATOM 3770 N N . VAL B 1 153 ? 8.688 -25.344 0.384 1 98.88 153 VAL B N 1
ATOM 3771 C CA . VAL B 1 153 ? 7.316 -24.859 0.398 1 98.88 153 VAL B CA 1
ATOM 3772 C C . VAL B 1 153 ? 7.309 -23.359 0.667 1 98.88 153 VAL B C 1
ATOM 3774 O O . VAL B 1 153 ? 7.918 -22.891 1.634 1 98.88 153 VAL B O 1
ATOM 3777 N N . ILE B 1 154 ? 6.688 -22.594 -0.218 1 98.94 154 ILE B N 1
ATOM 3778 C CA . ILE B 1 154 ? 6.43 -21.172 -0.029 1 98.94 154 ILE B CA 1
ATOM 3779 C C . ILE B 1 154 ? 4.953 -20.938 0.282 1 98.94 154 ILE B C 1
ATOM 3781 O O . ILE B 1 154 ? 4.078 -21.422 -0.448 1 98.94 154 ILE B O 1
ATOM 3785 N N . GLY B 1 155 ? 4.637 -20.25 1.385 1 98.88 155 GLY B N 1
ATOM 3786 C CA . GLY B 1 155 ? 3.277 -19.859 1.709 1 98.88 155 GLY B CA 1
ATOM 3787 C C . GLY B 1 155 ? 3.025 -18.375 1.493 1 98.88 155 GLY B C 1
ATOM 3788 O O . GLY B 1 155 ? 3.814 -17.531 1.931 1 98.88 155 GLY B O 1
ATOM 3789 N N . THR B 1 156 ? 1.961 -18.031 0.848 1 98.88 156 THR B N 1
ATOM 3790 C CA . THR B 1 156 ? 1.588 -16.641 0.63 1 98.88 156 THR B CA 1
ATOM 3791 C C . THR B 1 156 ? 0.877 -16.078 1.855 1 98.88 156 THR B C 1
ATOM 3793 O O . THR B 1 156 ? -0.005 -16.719 2.424 1 98.88 156 THR B O 1
ATOM 3796 N N . ALA B 1 157 ? 1.276 -14.898 2.283 1 98.94 157 ALA B N 1
ATOM 3797 C CA . ALA B 1 157 ? 0.681 -14.211 3.426 1 98.94 157 ALA B CA 1
ATOM 3798 C C . ALA B 1 157 ? 0.395 -12.742 3.094 1 98.94 157 ALA B C 1
ATOM 3800 O O . ALA B 1 157 ? 1.2 -12.086 2.438 1 98.94 157 ALA B O 1
ATOM 3801 N N . THR B 1 158 ? -0.755 -12.289 3.549 1 98.81 158 THR B N 1
ATOM 3802 C CA . THR B 1 158 ? -1.128 -10.891 3.33 1 98.81 158 THR B CA 1
ATOM 3803 C C . THR B 1 158 ? -1.142 -10.125 4.648 1 98.81 158 THR B C 1
ATOM 3805 O O . THR B 1 158 ? -1.458 -8.93 4.672 1 98.81 158 TH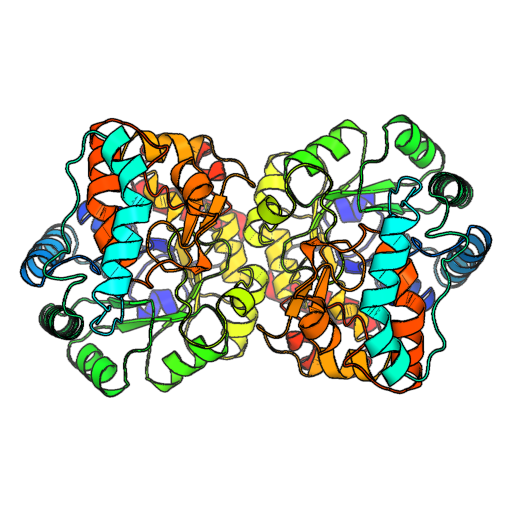R B O 1
ATOM 3808 N N . ASN B 1 159 ? -0.869 -10.766 5.738 1 98.81 159 ASN B N 1
ATOM 3809 C CA . ASN B 1 159 ? -0.708 -10.18 7.062 1 98.81 159 ASN B CA 1
ATOM 3810 C C . ASN B 1 159 ? 0.167 -11.047 7.961 1 98.81 159 ASN B C 1
ATOM 3812 O O . ASN B 1 159 ? 0.536 -12.164 7.582 1 98.81 159 ASN B O 1
ATOM 3816 N N . VAL B 1 160 ? 0.509 -10.602 9.086 1 98.88 160 VAL B N 1
ATOM 3817 C CA . VAL B 1 160 ? 1.462 -11.25 9.984 1 98.88 160 VAL B CA 1
ATOM 3818 C C . VAL B 1 160 ? 0.875 -12.562 10.508 1 98.88 160 VAL B C 1
ATOM 3820 O O . VAL B 1 160 ? 1.576 -13.57 10.602 1 98.88 160 VAL B O 1
ATOM 3823 N N . ALA B 1 161 ? -0.405 -12.562 10.836 1 98.88 161 ALA B N 1
ATOM 3824 C CA . ALA B 1 161 ? -1.039 -13.766 11.367 1 98.88 161 ALA B CA 1
ATOM 3825 C C . ALA B 1 161 ? -0.927 -14.93 10.383 1 98.88 161 ALA B C 1
ATOM 3827 O O . ALA B 1 161 ? -0.667 -16.062 10.781 1 98.88 161 ALA B O 1
ATOM 3828 N N . GLU B 1 162 ? -1.113 -14.664 9.141 1 98.94 162 GLU B N 1
ATOM 3829 C CA . GLU B 1 162 ? -0.993 -15.688 8.102 1 98.94 162 GLU B CA 1
ATOM 3830 C C . GLU B 1 162 ? 0.442 -16.188 7.992 1 98.94 162 GLU B C 1
ATOM 3832 O O . GLU B 1 162 ? 0.671 -17.391 7.852 1 98.94 162 GLU B O 1
ATOM 3837 N N . ALA B 1 163 ? 1.415 -15.273 8.016 1 98.94 163 ALA B N 1
ATOM 3838 C CA . ALA B 1 163 ? 2.824 -15.656 7.949 1 98.94 163 ALA B CA 1
ATOM 3839 C C . ALA B 1 163 ? 3.197 -16.594 9.102 1 98.94 163 ALA B C 1
ATOM 3841 O O . ALA B 1 163 ? 3.869 -17.594 8.891 1 98.94 163 ALA B O 1
ATOM 3842 N N . LEU B 1 164 ? 2.748 -16.234 10.242 1 98.94 164 LEU B N 1
ATOM 3843 C CA . LEU B 1 164 ? 3.025 -17.047 11.422 1 98.94 164 LEU B CA 1
ATOM 3844 C C . LEU B 1 164 ? 2.387 -18.422 11.297 1 98.94 164 LEU B C 1
ATOM 3846 O O . LEU B 1 164 ? 2.975 -19.422 11.703 1 98.94 164 LEU B O 1
ATOM 3850 N N . ALA B 1 165 ? 1.185 -18.469 10.75 1 98.94 165 ALA B N 1
ATOM 3851 C CA . ALA B 1 165 ? 0.508 -19.75 10.547 1 98.94 165 ALA B CA 1
ATOM 3852 C C . ALA B 1 165 ? 1.307 -20.641 9.609 1 98.94 165 ALA B C 1
ATOM 3854 O O . ALA B 1 165 ? 1.466 -21.844 9.875 1 98.94 165 ALA B O 1
ATOM 3855 N N . TRP B 1 166 ? 1.803 -20.125 8.531 1 98.94 166 TRP B N 1
ATOM 3856 C CA . TRP B 1 166 ? 2.623 -20.891 7.598 1 98.94 166 TRP B CA 1
ATOM 3857 C C . TRP B 1 166 ? 3.891 -21.406 8.273 1 98.94 166 TRP B C 1
ATOM 3859 O O . TRP B 1 166 ? 4.285 -22.547 8.078 1 98.94 166 TRP B O 1
ATOM 3869 N N . GLN B 1 167 ? 4.566 -20.5 9.031 1 98.94 167 GLN B N 1
ATOM 3870 C CA . GLN B 1 167 ? 5.766 -20.922 9.75 1 98.94 167 GLN B CA 1
ATOM 3871 C C . GLN B 1 167 ? 5.465 -22.078 10.703 1 98.94 167 GLN B C 1
ATOM 3873 O O . GLN B 1 167 ? 6.219 -23.047 10.766 1 98.94 167 GLN B O 1
ATOM 3878 N N . ALA B 1 168 ? 4.371 -21.969 11.391 1 98.88 168 ALA B N 1
ATOM 3879 C CA . ALA B 1 168 ? 3.986 -22.984 12.367 1 98.88 168 ALA B CA 1
ATOM 3880 C C . ALA B 1 168 ? 3.768 -24.344 11.688 1 98.88 168 ALA B C 1
ATOM 3882 O O . ALA B 1 168 ? 4.051 -25.391 12.273 1 98.88 168 ALA B O 1
ATOM 3883 N N . ASN B 1 169 ? 3.287 -24.297 10.422 1 98.81 169 ASN B N 1
ATOM 3884 C CA . ASN B 1 169 ? 2.977 -25.531 9.719 1 98.81 169 ASN B CA 1
ATOM 3885 C C . ASN B 1 169 ? 4.191 -26.078 8.977 1 98.81 169 ASN B C 1
ATOM 3887 O O . ASN B 1 169 ? 4.141 -27.172 8.406 1 98.81 169 ASN B O 1
ATOM 3891 N N . GLY B 1 170 ? 5.227 -25.312 8.891 1 98.81 170 GLY B N 1
ATOM 3892 C CA . GLY B 1 170 ? 6.477 -25.875 8.414 1 98.81 170 GLY B CA 1
ATOM 3893 C C . GLY B 1 170 ? 6.875 -25.375 7.039 1 98.81 170 GLY B C 1
ATOM 3894 O O . GLY B 1 170 ? 7.676 -26.016 6.352 1 98.81 170 GLY B O 1
ATOM 3895 N N . ALA B 1 171 ? 6.324 -24.281 6.602 1 98.88 171 ALA B N 1
ATOM 3896 C CA . ALA B 1 171 ? 6.758 -23.703 5.328 1 98.88 171 ALA B CA 1
ATOM 3897 C C . ALA B 1 171 ? 8.242 -23.359 5.363 1 98.88 171 ALA B C 1
ATOM 3899 O O . ALA B 1 171 ? 8.844 -23.266 6.438 1 98.88 171 ALA B O 1
ATOM 3900 N N . ASP B 1 172 ? 8.852 -23.188 4.176 1 98.88 172 ASP B N 1
ATOM 3901 C CA . ASP B 1 172 ? 10.281 -22.875 4.07 1 98.88 172 ASP B CA 1
ATOM 3902 C C . ASP B 1 172 ? 10.5 -21.391 3.82 1 98.88 172 ASP B C 1
ATOM 3904 O O . ASP B 1 172 ? 11.594 -20.875 4.043 1 98.88 172 ASP B O 1
ATOM 3908 N N . ALA B 1 173 ? 9.539 -20.688 3.332 1 98.94 173 ALA B N 1
ATOM 3909 C CA . ALA B 1 173 ? 9.578 -19.25 3.049 1 98.94 173 ALA B CA 1
ATOM 3910 C C . ALA B 1 173 ? 8.172 -18.672 3.018 1 98.94 173 ALA B C 1
ATOM 3912 O O . ALA B 1 173 ? 7.184 -19.391 2.883 1 98.94 173 ALA B O 1
ATOM 3913 N N . ILE B 1 174 ? 8.07 -17.391 3.211 1 98.94 174 ILE B N 1
ATOM 3914 C CA . ILE B 1 174 ? 6.816 -16.656 3.16 1 98.94 174 ILE B CA 1
ATOM 3915 C C . ILE B 1 174 ? 6.84 -15.68 1.983 1 98.94 174 ILE B C 1
ATOM 3917 O O . ILE B 1 174 ? 7.797 -14.922 1.814 1 98.94 174 ILE B O 1
ATOM 3921 N N . CYS B 1 175 ? 5.891 -15.742 1.125 1 98.94 175 CYS B N 1
ATOM 3922 C CA . CYS B 1 175 ? 5.668 -14.688 0.142 1 98.94 175 CYS B CA 1
ATOM 3923 C C . CYS B 1 175 ? 4.711 -13.625 0.683 1 98.94 175 CYS B C 1
ATOM 3925 O O . CYS B 1 175 ? 3.504 -13.859 0.76 1 98.94 175 CYS B O 1
ATOM 3927 N N . ALA B 1 176 ? 5.211 -12.469 1.083 1 98.94 176 ALA B N 1
ATOM 3928 C CA . ALA B 1 176 ? 4.418 -11.359 1.615 1 98.94 176 ALA B CA 1
ATOM 3929 C C . ALA B 1 176 ? 3.793 -10.547 0.49 1 98.94 176 ALA B C 1
ATOM 3931 O O . ALA B 1 176 ? 4.469 -9.734 -0.15 1 98.94 176 ALA B O 1
ATOM 3932 N N . GLN B 1 177 ? 2.523 -10.734 0.336 1 98.88 177 GLN B N 1
ATOM 3933 C CA . GLN B 1 177 ? 1.815 -10.102 -0.773 1 98.88 177 GLN B CA 1
ATOM 3934 C C . GLN B 1 177 ? 1.177 -8.781 -0.339 1 98.88 177 GLN B C 1
ATOM 3936 O O . GLN B 1 177 ? 0.169 -8.781 0.371 1 98.88 177 GLN B O 1
ATOM 3941 N N . GLY B 1 178 ? 1.752 -7.695 -0.779 1 98.81 178 GLY B N 1
ATOM 3942 C CA . GLY B 1 178 ? 1.197 -6.383 -0.489 1 98.81 178 GLY B CA 1
ATOM 3943 C C . GLY B 1 178 ? -0.038 -6.062 -1.309 1 98.81 178 GLY B C 1
ATOM 3944 O O . GLY B 1 178 ? -0.328 -6.742 -2.295 1 98.81 178 GLY B O 1
ATOM 3945 N N . ALA B 1 179 ? -0.68 -5.02 -0.937 1 98.56 179 ALA B N 1
ATOM 3946 C CA . ALA B 1 179 ? -1.96 -4.633 -1.527 1 98.56 179 ALA B CA 1
ATOM 3947 C C . ALA B 1 179 ? -1.78 -4.172 -2.971 1 98.56 179 ALA B C 1
ATOM 3949 O O . ALA B 1 179 ? -2.746 -4.113 -3.734 1 98.56 179 ALA B O 1
ATOM 3950 N N . GLU B 1 180 ? -0.542 -3.855 -3.324 1 98.62 180 GLU B N 1
ATOM 3951 C CA . GLU B 1 180 ? -0.25 -3.338 -4.656 1 98.62 180 GLU B CA 1
ATOM 3952 C C . GLU B 1 180 ? -0.265 -4.453 -5.699 1 98.62 180 GLU B C 1
ATOM 3954 O O . GLU B 1 180 ? -0.278 -4.184 -6.902 1 98.62 180 GLU B O 1
ATOM 3959 N N . ALA B 1 181 ? -0.245 -5.66 -5.262 1 98.69 181 ALA B N 1
ATOM 3960 C CA . ALA B 1 181 ? -0.048 -6.801 -6.148 1 98.69 181 ALA B CA 1
ATOM 3961 C C . ALA B 1 181 ? -1.193 -6.922 -7.148 1 98.69 181 ALA B C 1
ATOM 3963 O O . ALA B 1 181 ? -2.35 -6.656 -6.816 1 98.69 181 ALA B O 1
ATOM 3964 N N . GLY B 1 182 ? -0.857 -7.324 -8.336 1 98.38 182 GLY B N 1
ATOM 3965 C CA . GLY B 1 182 ? -1.865 -7.672 -9.328 1 98.38 182 GLY B CA 1
ATOM 3966 C C . GLY B 1 182 ? -2.455 -9.055 -9.109 1 98.38 182 GLY B C 1
ATOM 3967 O O . GLY B 1 182 ? -1.77 -9.961 -8.641 1 98.38 182 GLY B O 1
ATOM 3968 N N . GLY B 1 183 ? -3.684 -9.164 -9.555 1 97.88 183 GLY B N 1
ATOM 3969 C CA . GLY B 1 183 ? -4.332 -10.469 -9.445 1 97.88 183 GLY B CA 1
ATOM 3970 C C . GLY B 1 183 ? -4.984 -10.695 -8.102 1 97.88 183 GLY B C 1
ATOM 3971 O O . GLY B 1 183 ? -5.375 -9.742 -7.418 1 97.88 183 GLY B O 1
ATOM 3972 N N . HIS B 1 184 ? -5.199 -11.922 -7.77 1 97.94 184 HIS B N 1
ATOM 3973 C CA . HIS B 1 184 ? -5.977 -12.305 -6.598 1 97.94 184 HIS B CA 1
ATOM 3974 C C . HIS B 1 184 ? -5.219 -12.016 -5.309 1 97.94 184 HIS B C 1
ATOM 3976 O O . HIS B 1 184 ? -4.004 -12.227 -5.238 1 97.94 184 HIS B O 1
ATOM 3982 N N . ARG B 1 185 ? -5.953 -11.531 -4.348 1 97.5 185 ARG B N 1
ATOM 3983 C CA . ARG B 1 185 ? -5.457 -11.398 -2.98 1 97.5 185 ARG B CA 1
ATOM 3984 C C . ARG B 1 185 ? -5.48 -12.742 -2.262 1 97.5 185 ARG B C 1
ATOM 3986 O O . ARG B 1 185 ? -6.473 -13.477 -2.328 1 97.5 185 ARG B O 1
ATOM 3993 N N . GLY B 1 186 ? -4.43 -13.094 -1.554 1 97.12 186 GLY B N 1
ATOM 3994 C CA . GLY B 1 186 ? -4.281 -14.422 -0.984 1 97.12 186 GLY B CA 1
ATOM 3995 C C . GLY B 1 186 ? -4.781 -14.516 0.444 1 97.12 186 GLY B C 1
ATOM 3996 O O . GLY B 1 186 ? -4.52 -15.508 1.133 1 97.12 186 GLY B O 1
ATOM 3997 N N . THR B 1 187 ? -5.57 -13.555 0.925 1 98.06 187 THR B N 1
ATOM 3998 C CA . THR B 1 187 ? -5.949 -13.477 2.332 1 98.06 187 THR B CA 1
ATOM 3999 C C . THR B 1 187 ? -6.754 -14.711 2.742 1 98.06 187 THR B C 1
ATOM 4001 O O . THR B 1 187 ? -7.711 -15.086 2.064 1 98.06 187 THR B O 1
ATOM 4004 N N . PHE B 1 188 ? -6.355 -15.328 3.926 1 98 188 PHE B N 1
ATOM 4005 C CA . PHE B 1 188 ? -7.133 -16.469 4.387 1 98 188 PHE B CA 1
ATOM 4006 C C . PHE B 1 188 ? -7.352 -16.406 5.895 1 98 188 PHE B C 1
ATOM 4008 O O . PHE B 1 188 ? -8.07 -17.219 6.461 1 98 188 PHE B O 1
ATOM 4015 N N . ILE B 1 189 ? -6.754 -15.43 6.594 1 98.06 189 ILE B N 1
ATOM 4016 C CA . ILE B 1 189 ? -7.027 -15.133 7.996 1 98.06 189 ILE B CA 1
ATOM 4017 C C . ILE B 1 189 ? -7.449 -13.672 8.141 1 98.06 189 ILE B C 1
ATOM 4019 O O . ILE B 1 189 ? -6.75 -12.766 7.676 1 98.06 189 ILE B O 1
ATOM 4023 N N . GLY B 1 190 ? -8.633 -13.445 8.789 1 95.81 190 GLY B N 1
ATOM 4024 C CA . GLY B 1 190 ? -9.094 -12.086 9.047 1 95.81 190 GLY B CA 1
ATOM 4025 C C . GLY B 1 190 ? -9.898 -11.508 7.895 1 95.81 190 GLY B C 1
ATOM 4026 O O . GLY B 1 190 ? -10.18 -12.195 6.914 1 95.81 190 GLY B O 1
ATOM 4027 N N . HIS B 1 191 ? -10.281 -10.242 8.023 1 92.69 191 HIS B N 1
ATOM 4028 C CA . HIS B 1 191 ? -11.078 -9.555 7.012 1 92.69 191 HIS B CA 1
ATOM 4029 C C . HIS B 1 191 ? -10.219 -9.133 5.828 1 92.69 191 HIS B C 1
ATOM 4031 O O . HIS B 1 191 ? -9.141 -8.562 6.008 1 92.69 191 HIS B O 1
ATOM 4037 N N . PRO B 1 192 ? -10.719 -9.375 4.652 1 91.69 192 PRO B N 1
ATOM 4038 C CA . PRO B 1 192 ? -9.93 -9.023 3.471 1 91.69 192 PRO B CA 1
ATOM 4039 C C . PRO B 1 192 ? -9.555 -7.543 3.426 1 91.69 192 PRO B C 1
ATOM 4041 O O . PRO B 1 192 ? -8.438 -7.195 3.043 1 91.69 192 PRO B O 1
ATOM 4044 N N . ASP B 1 193 ? -10.438 -6.684 3.912 1 91.5 193 ASP B N 1
ATOM 4045 C CA . ASP B 1 193 ? -10.172 -5.25 3.861 1 91.5 193 ASP B CA 1
ATOM 4046 C C . ASP B 1 193 ? -9.047 -4.863 4.828 1 91.5 193 ASP B C 1
ATOM 4048 O O . ASP B 1 193 ? -8.266 -3.957 4.543 1 91.5 193 ASP B O 1
ATOM 4052 N N . ALA B 1 194 ? -8.992 -5.559 5.941 1 94.56 194 ALA B N 1
ATOM 4053 C CA . ALA B 1 194 ? -7.957 -5.285 6.934 1 94.56 194 ALA B CA 1
ATOM 4054 C C . ALA B 1 194 ? -6.586 -5.73 6.43 1 94.56 194 ALA B C 1
ATOM 4056 O O . ALA B 1 194 ? -5.559 -5.203 6.859 1 94.56 194 ALA B O 1
ATOM 4057 N N . SER B 1 195 ? -6.613 -6.641 5.473 1 96.94 195 SER B N 1
ATOM 4058 C CA . SER B 1 195 ? -5.367 -7.238 5.004 1 96.94 195 SER B CA 1
ATOM 4059 C C . SER B 1 195 ? -4.848 -6.535 3.756 1 96.94 195 SER B C 1
ATOM 4061 O O . SER B 1 195 ? -3.928 -7.023 3.096 1 96.94 195 SER B O 1
ATOM 4063 N N . MET B 1 196 ? -5.5 -5.371 3.404 1 98 196 MET B N 1
ATOM 4064 C CA . MET B 1 196 ? -5.004 -4.559 2.297 1 98 196 MET B CA 1
ATOM 4065 C C . MET B 1 196 ? -3.834 -3.688 2.742 1 98 196 MET B C 1
ATOM 4067 O O . MET B 1 196 ? -3.898 -2.461 2.652 1 98 196 MET B O 1
ATOM 4071 N N . ILE B 1 197 ? -2.752 -4.312 3.168 1 98.75 197 ILE B N 1
ATOM 4072 C CA . ILE B 1 197 ? -1.577 -3.633 3.705 1 98.75 197 ILE B CA 1
ATOM 4073 C C . ILE B 1 197 ? -0.559 -3.404 2.592 1 98.75 197 ILE B C 1
ATOM 4075 O O . ILE B 1 197 ? -0.266 -4.316 1.812 1 98.75 197 ILE B O 1
ATOM 4079 N N . GLY B 1 198 ? -0.041 -2.18 2.465 1 98.81 198 GLY B N 1
ATOM 4080 C CA . GLY B 1 198 ? 0.986 -1.897 1.476 1 98.81 198 GLY B CA 1
ATOM 4081 C C . GLY B 1 198 ? 2.275 -2.66 1.718 1 98.81 198 GLY B C 1
ATOM 4082 O O . GLY B 1 198 ? 2.639 -2.926 2.865 1 98.81 198 GLY B O 1
ATOM 4083 N N . THR B 1 199 ? 2.969 -2.939 0.674 1 98.88 199 THR B N 1
ATOM 4084 C CA . THR B 1 199 ? 4.164 -3.777 0.716 1 98.88 199 THR B CA 1
ATOM 4085 C C . THR B 1 199 ? 5.219 -3.168 1.634 1 98.88 199 THR B C 1
ATOM 4087 O O . THR B 1 199 ? 5.859 -3.879 2.408 1 98.88 199 THR B O 1
ATOM 4090 N N . LEU B 1 200 ? 5.363 -1.85 1.625 1 98.88 200 LEU B N 1
ATOM 4091 C CA . LEU B 1 200 ? 6.383 -1.175 2.418 1 98.88 200 LEU B CA 1
ATOM 4092 C C . LEU B 1 200 ? 6.137 -1.377 3.908 1 98.88 200 LEU B C 1
ATOM 4094 O O . LEU B 1 200 ? 7.086 -1.484 4.691 1 98.88 200 LEU B O 1
ATOM 4098 N N . ALA B 1 201 ? 4.887 -1.412 4.316 1 98.88 201 ALA B N 1
ATOM 4099 C CA . ALA B 1 201 ? 4.527 -1.626 5.715 1 98.88 201 ALA B CA 1
ATOM 4100 C C . ALA B 1 201 ? 4.496 -3.113 6.051 1 98.88 201 ALA B C 1
ATOM 4102 O O . ALA B 1 201 ? 4.906 -3.52 7.141 1 98.88 201 ALA B O 1
ATOM 4103 N N . LEU B 1 202 ? 4.102 -3.949 5.148 1 98.94 202 LEU B N 1
ATOM 4104 C CA . LEU B 1 202 ? 3.85 -5.367 5.387 1 98.94 202 LEU B CA 1
ATOM 4105 C C . LEU B 1 202 ? 5.156 -6.129 5.574 1 98.94 202 LEU B C 1
ATOM 4107 O O . LEU B 1 202 ? 5.301 -6.898 6.527 1 98.94 202 LEU B O 1
ATOM 4111 N N . VAL B 1 203 ? 6.148 -5.91 4.723 1 98.94 203 VAL B N 1
ATOM 4112 C CA . VAL B 1 203 ? 7.344 -6.738 4.621 1 98.94 203 VAL B CA 1
ATOM 4113 C C . VAL B 1 203 ? 8.133 -6.672 5.926 1 98.94 203 VAL B C 1
ATOM 4115 O O . VAL B 1 203 ? 8.43 -7.703 6.535 1 98.94 203 VAL B O 1
ATOM 4118 N N . PRO B 1 204 ? 8.453 -5.453 6.434 1 98.81 204 PRO B N 1
ATOM 4119 C CA . PRO B 1 204 ? 9.242 -5.449 7.664 1 98.81 204 PRO B CA 1
ATOM 4120 C C . PRO B 1 204 ? 8.492 -6.043 8.852 1 98.81 204 PRO B C 1
ATOM 4122 O O . PRO B 1 204 ? 9.102 -6.641 9.742 1 98.81 204 PRO B O 1
ATOM 4125 N N . GLN B 1 205 ? 7.172 -5.918 8.883 1 98.81 205 GLN B N 1
ATOM 4126 C CA . GLN B 1 205 ? 6.402 -6.48 9.992 1 98.81 205 GLN B CA 1
ATOM 4127 C C . GLN B 1 205 ? 6.422 -8.008 9.953 1 98.81 205 GLN B C 1
ATOM 4129 O O . GLN B 1 205 ? 6.539 -8.656 10.992 1 98.81 205 GLN B O 1
ATOM 4134 N N . ILE B 1 206 ? 6.32 -8.57 8.758 1 98.94 206 ILE B N 1
ATOM 4135 C CA . ILE B 1 206 ? 6.395 -10.023 8.633 1 98.94 206 ILE B CA 1
ATOM 4136 C C . ILE B 1 206 ? 7.82 -10.492 8.914 1 98.94 206 ILE B C 1
ATOM 4138 O O . ILE B 1 206 ? 8.031 -11.469 9.633 1 98.94 206 ILE B O 1
ATOM 4142 N N . VAL B 1 207 ? 8.852 -9.82 8.367 1 98.88 207 VAL B N 1
ATOM 4143 C CA . VAL B 1 207 ? 10.25 -10.164 8.57 1 98.88 207 VAL B CA 1
ATOM 4144 C C . VAL B 1 207 ? 10.555 -10.227 10.07 1 98.88 207 VAL B C 1
ATOM 4146 O O . VAL B 1 207 ? 11.258 -11.125 10.531 1 98.88 207 VAL B O 1
ATOM 4149 N N . ASP B 1 208 ? 10.008 -9.281 10.828 1 98.56 208 ASP B N 1
ATOM 4150 C CA . ASP B 1 208 ? 10.266 -9.203 12.266 1 98.56 208 ASP B CA 1
ATOM 4151 C C . ASP B 1 208 ? 9.531 -10.312 13.008 1 98.56 208 ASP B C 1
ATOM 4153 O O . ASP B 1 208 ? 9.914 -10.672 14.133 1 98.56 208 ASP B O 1
ATOM 4157 N N . ALA B 1 209 ? 8.477 -10.852 12.422 1 98.62 209 ALA B N 1
ATOM 4158 C CA . ALA B 1 209 ? 7.582 -11.75 13.148 1 98.62 209 ALA B CA 1
ATOM 4159 C C . ALA B 1 209 ? 7.969 -13.211 12.93 1 98.62 209 ALA B C 1
ATOM 4161 O O . ALA B 1 209 ? 7.652 -14.07 13.758 1 98.62 209 ALA B O 1
ATOM 4162 N N . VAL B 1 210 ? 8.633 -13.523 11.82 1 98.81 210 VAL B N 1
ATOM 4163 C CA . VAL B 1 210 ? 8.906 -14.914 11.492 1 98.81 210 VAL B CA 1
ATOM 4164 C C . VAL B 1 210 ? 10.414 -15.133 11.391 1 98.81 210 VAL B C 1
ATOM 4166 O O . VAL B 1 210 ? 11.18 -14.172 11.242 1 98.81 210 VAL B O 1
ATOM 4169 N N . ALA B 1 211 ? 10.852 -16.391 11.43 1 98.56 211 ALA B N 1
ATOM 4170 C CA . ALA B 1 211 ? 12.258 -16.766 11.273 1 98.56 211 ALA B CA 1
ATOM 4171 C C . ALA B 1 211 ? 12.547 -17.203 9.836 1 98.56 211 ALA B C 1
ATOM 4173 O O . ALA B 1 211 ? 13.703 -17.281 9.43 1 98.56 211 ALA B O 1
ATOM 4174 N N . LEU B 1 212 ? 11.531 -17.391 9.039 1 98.75 212 LEU B N 1
ATOM 4175 C CA . LEU B 1 212 ? 11.648 -17.875 7.664 1 98.75 212 LEU B CA 1
ATOM 4176 C C . LEU B 1 212 ? 12.047 -16.734 6.73 1 98.75 212 LEU B C 1
ATOM 4178 O O . LEU B 1 212 ? 11.758 -15.562 7.004 1 98.75 212 LEU B O 1
ATOM 4182 N N . PRO B 1 213 ? 12.766 -17.078 5.641 1 98.81 213 PRO B N 1
ATOM 4183 C CA . PRO B 1 213 ? 12.969 -16.047 4.617 1 98.81 213 PRO B CA 1
ATOM 4184 C C . PRO B 1 213 ? 11.664 -15.5 4.055 1 98.81 213 PRO B C 1
ATOM 4186 O O . PRO B 1 213 ? 10.695 -16.25 3.893 1 98.81 213 PRO B O 1
ATOM 4189 N N . VAL B 1 214 ? 11.672 -14.211 3.779 1 98.94 214 VAL B N 1
ATOM 4190 C CA . VAL B 1 214 ? 10.492 -13.531 3.252 1 98.94 214 VAL B CA 1
ATOM 4191 C C . VAL B 1 214 ? 10.758 -13.07 1.821 1 98.94 214 VAL B C 1
ATOM 4193 O O . VAL B 1 214 ? 11.836 -12.555 1.518 1 98.94 214 VAL B O 1
ATOM 4196 N N . ILE B 1 215 ? 9.82 -13.328 0.923 1 98.94 215 ILE B N 1
ATOM 4197 C CA . ILE B 1 215 ? 9.773 -12.828 -0.447 1 98.94 215 ILE B CA 1
ATOM 4198 C C . ILE B 1 215 ? 8.758 -11.695 -0.546 1 98.94 215 ILE B C 1
ATOM 4200 O O . ILE B 1 215 ? 7.578 -11.875 -0.233 1 98.94 215 ILE B O 1
ATOM 4204 N N . ALA B 1 216 ? 9.219 -10.531 -0.924 1 98.94 216 ALA B N 1
ATOM 4205 C CA . ALA B 1 216 ? 8.305 -9.398 -1.086 1 98.94 216 ALA B CA 1
ATOM 4206 C C . ALA B 1 216 ? 7.594 -9.461 -2.436 1 98.94 216 ALA B C 1
ATOM 4208 O O . ALA B 1 216 ? 8.227 -9.695 -3.467 1 98.94 216 ALA B O 1
ATOM 4209 N N . ALA B 1 217 ? 6.285 -9.258 -2.402 1 98.81 217 ALA B N 1
ATOM 4210 C CA . ALA B 1 217 ? 5.492 -9.227 -3.629 1 98.81 217 ALA B CA 1
ATOM 4211 C C . ALA B 1 217 ? 4.484 -8.086 -3.605 1 98.81 217 ALA B C 1
ATOM 4213 O O . ALA B 1 217 ? 3.844 -7.832 -2.582 1 98.81 217 ALA B O 1
ATOM 4214 N N . GLY B 1 218 ? 4.34 -7.422 -4.758 1 98.62 218 GLY B N 1
ATOM 4215 C CA . GLY B 1 218 ? 3.375 -6.344 -4.906 1 98.62 218 GLY B CA 1
ATOM 4216 C C . GLY B 1 218 ? 4.02 -5 -5.191 1 98.62 218 GLY B C 1
ATOM 4217 O O . GLY B 1 218 ? 4.746 -4.461 -4.352 1 98.62 218 GLY B O 1
ATOM 4218 N N . GLY B 1 219 ? 3.719 -4.465 -6.355 1 98.44 219 GLY B N 1
ATOM 4219 C CA . GLY B 1 219 ? 4.148 -3.121 -6.707 1 98.44 219 GLY B CA 1
ATOM 4220 C C . GLY B 1 219 ? 5.59 -3.059 -7.176 1 98.44 219 GLY B C 1
ATOM 4221 O O . GLY B 1 219 ? 6.176 -1.979 -7.258 1 98.44 219 GLY B O 1
ATOM 4222 N N . ILE B 1 220 ? 6.223 -4.172 -7.449 1 98.88 220 ILE B N 1
ATOM 4223 C CA . ILE B 1 220 ? 7.633 -4.211 -7.82 1 98.88 220 ILE B CA 1
ATOM 4224 C C . ILE B 1 220 ? 7.766 -4.469 -9.32 1 98.88 220 ILE B C 1
ATOM 4226 O O . ILE B 1 220 ? 7.352 -5.523 -9.812 1 98.88 220 ILE B O 1
ATOM 4230 N N . MET B 1 221 ? 8.375 -3.498 -10.047 1 98.62 221 MET B N 1
ATOM 4231 C CA . MET B 1 221 ? 8.422 -3.576 -11.5 1 98.62 221 MET B CA 1
ATOM 4232 C C . MET B 1 221 ? 9.852 -3.43 -12.008 1 98.62 221 MET B C 1
ATOM 4234 O O . MET B 1 221 ? 10.125 -3.689 -13.18 1 98.62 221 MET B O 1
ATOM 4238 N N . ASP B 1 222 ? 10.781 -2.998 -11.109 1 98.5 222 ASP B N 1
ATOM 4239 C CA . ASP B 1 222 ? 12.156 -2.775 -11.539 1 98.5 222 ASP B CA 1
ATOM 4240 C C . ASP B 1 222 ? 13.141 -3.055 -10.414 1 98.5 222 ASP B C 1
ATOM 4242 O O . ASP B 1 222 ? 12.75 -3.531 -9.344 1 98.5 222 ASP B O 1
ATOM 4246 N N . GLY B 1 223 ? 14.422 -2.83 -10.688 1 98.38 223 GLY B N 1
ATOM 4247 C CA . GLY B 1 223 ? 15.469 -3.133 -9.734 1 98.38 223 GLY B CA 1
ATOM 4248 C C . GLY B 1 223 ? 15.414 -2.26 -8.492 1 98.38 223 GLY B C 1
ATOM 4249 O O . GLY B 1 223 ? 15.828 -2.684 -7.41 1 98.38 223 GLY B O 1
ATOM 4250 N N . ARG B 1 224 ? 14.953 -0.981 -8.578 1 97.75 224 ARG B N 1
ATOM 4251 C CA . ARG B 1 224 ? 14.766 -0.133 -7.406 1 97.75 224 ARG B CA 1
ATOM 4252 C C . ARG B 1 224 ? 13.828 -0.787 -6.395 1 97.75 224 ARG B C 1
ATOM 4254 O O . ARG B 1 224 ? 14.094 -0.776 -5.191 1 97.75 224 ARG B O 1
ATOM 4261 N N . GLY B 1 225 ? 12.719 -1.349 -7.004 1 98.75 225 GLY B N 1
ATOM 4262 C CA . GLY B 1 225 ? 11.773 -2.037 -6.141 1 98.75 225 GLY B CA 1
ATOM 4263 C C . GLY B 1 225 ? 12.359 -3.26 -5.465 1 98.75 225 GLY B C 1
ATOM 4264 O O . GLY B 1 225 ? 12.102 -3.51 -4.285 1 98.75 225 GLY B O 1
ATOM 4265 N N . ILE B 1 226 ? 13.125 -4.031 -6.191 1 98.88 226 ILE B N 1
ATOM 4266 C CA . ILE B 1 226 ? 13.781 -5.207 -5.629 1 98.88 226 ILE B CA 1
ATOM 4267 C C . ILE B 1 226 ? 14.742 -4.785 -4.527 1 98.88 226 ILE B C 1
ATOM 4269 O O . ILE B 1 226 ? 14.719 -5.34 -3.424 1 98.88 226 ILE B O 1
ATOM 4273 N N . ALA B 1 227 ? 15.555 -3.775 -4.801 1 98.62 227 ALA B N 1
ATOM 4274 C CA . ALA B 1 227 ? 16.516 -3.277 -3.828 1 98.62 227 ALA B CA 1
ATOM 4275 C C . ALA B 1 227 ? 15.82 -2.775 -2.566 1 98.62 227 ALA B C 1
ATOM 4277 O O . ALA B 1 227 ? 16.281 -3.025 -1.451 1 98.62 227 ALA B O 1
ATOM 4278 N N . ALA B 1 228 ? 14.742 -2.066 -2.748 1 98.81 228 ALA B N 1
ATOM 4279 C CA . ALA B 1 228 ? 13.977 -1.577 -1.605 1 98.81 228 ALA B CA 1
ATOM 4280 C C . ALA B 1 228 ? 13.438 -2.734 -0.771 1 98.81 228 ALA B C 1
ATOM 4282 O O . ALA B 1 228 ? 13.484 -2.695 0.461 1 98.81 228 ALA B O 1
ATOM 4283 N N . ALA B 1 229 ? 12.93 -3.775 -1.446 1 98.81 229 ALA B N 1
ATOM 4284 C CA . ALA B 1 229 ? 12.43 -4.953 -0.745 1 98.81 229 ALA B CA 1
ATOM 4285 C C . ALA B 1 229 ? 13.531 -5.609 0.081 1 98.81 229 ALA B C 1
ATOM 4287 O O . ALA B 1 229 ? 13.32 -5.957 1.246 1 98.81 229 ALA B O 1
ATOM 4288 N N . LEU B 1 230 ? 14.664 -5.77 -0.53 1 98.62 230 LEU B N 1
ATOM 4289 C CA . LEU B 1 230 ? 15.805 -6.348 0.18 1 98.62 230 LEU B CA 1
ATOM 4290 C C . LEU B 1 230 ? 16.203 -5.48 1.371 1 98.62 230 LEU B C 1
ATOM 4292 O O . LEU B 1 230 ? 16.516 -6 2.441 1 98.62 230 LEU B O 1
ATOM 4296 N N . THR B 1 231 ? 16.109 -4.176 1.218 1 98.12 231 THR B N 1
ATOM 4297 C CA . THR B 1 231 ? 16.453 -3.223 2.271 1 98.12 231 THR B CA 1
ATOM 4298 C C . THR B 1 231 ? 15.484 -3.352 3.443 1 98.12 231 THR B C 1
ATOM 4300 O O . THR B 1 231 ? 15.875 -3.186 4.602 1 98.12 231 THR B O 1
ATOM 4303 N N . LEU B 1 232 ? 14.305 -3.75 3.174 1 98.62 232 LEU B N 1
ATOM 4304 C CA . LEU B 1 232 ? 13.273 -3.898 4.191 1 98.62 232 LEU B CA 1
ATOM 4305 C C . LEU B 1 232 ? 13.445 -5.203 4.957 1 98.62 232 LEU B C 1
ATOM 4307 O O . LEU B 1 232 ? 12.758 -5.445 5.953 1 98.62 232 LEU B O 1
ATOM 4311 N N . GLY B 1 233 ? 14.273 -6.09 4.473 1 98.38 233 GLY B N 1
ATOM 4312 C CA . GLY B 1 233 ? 14.547 -7.336 5.16 1 98.38 233 GLY B CA 1
ATOM 4313 C C . GLY B 1 233 ? 14.141 -8.562 4.367 1 98.38 233 GLY B C 1
ATOM 4314 O O . GLY B 1 233 ? 14.438 -9.695 4.762 1 98.38 233 GLY B O 1
ATOM 4315 N N . ALA B 1 234 ? 13.453 -8.352 3.256 1 98.81 234 ALA B N 1
ATOM 4316 C CA . ALA B 1 234 ? 13.141 -9.484 2.395 1 98.81 234 ALA B CA 1
ATOM 4317 C C . ALA B 1 234 ? 14.406 -10.102 1.812 1 98.81 234 ALA B C 1
ATOM 4319 O O . ALA B 1 234 ? 15.453 -9.445 1.766 1 98.81 234 ALA B O 1
ATOM 4320 N N . GLN B 1 235 ? 14.266 -11.344 1.42 1 98.88 235 GLN B N 1
ATOM 4321 C CA . GLN B 1 235 ? 15.422 -12.039 0.868 1 98.88 235 GLN B CA 1
ATOM 4322 C C . GLN B 1 235 ? 15.234 -12.32 -0.62 1 98.88 235 GLN B C 1
ATOM 4324 O O . GLN B 1 235 ? 16.125 -12.891 -1.265 1 98.88 235 GLN B O 1
ATOM 4329 N N . ALA B 1 236 ? 14.109 -11.961 -1.171 1 98.88 236 ALA B N 1
ATOM 4330 C CA . ALA B 1 236 ? 13.805 -11.961 -2.6 1 98.88 236 ALA B CA 1
ATOM 4331 C C . ALA B 1 236 ? 12.578 -11.102 -2.896 1 98.88 236 ALA B C 1
ATOM 4333 O O . ALA B 1 236 ? 11.906 -10.633 -1.979 1 98.88 236 ALA B O 1
ATOM 4334 N N . ALA B 1 237 ? 12.391 -10.859 -4.16 1 98.94 237 ALA B N 1
ATOM 4335 C CA . ALA B 1 237 ? 11.203 -10.156 -4.637 1 98.94 237 ALA B CA 1
ATOM 4336 C C . ALA B 1 237 ? 10.492 -10.953 -5.727 1 98.94 237 ALA B C 1
ATOM 4338 O O . ALA B 1 237 ? 11.141 -11.539 -6.594 1 98.94 237 ALA B O 1
ATOM 4339 N N . GLN B 1 238 ? 9.211 -11.039 -5.602 1 98.94 238 GLN B N 1
ATOM 4340 C CA . GLN B 1 238 ? 8.359 -11.664 -6.613 1 98.94 238 GLN B CA 1
ATOM 4341 C C . GLN B 1 238 ? 7.672 -10.617 -7.48 1 98.94 238 GLN B C 1
ATOM 4343 O O . GLN B 1 238 ? 7.039 -9.695 -6.965 1 98.94 238 GLN B O 1
ATOM 4348 N N . LEU B 1 239 ? 7.852 -10.734 -8.781 1 98.81 239 LEU B N 1
ATOM 4349 C CA . LEU B 1 239 ? 7.242 -9.836 -9.758 1 98.81 239 LEU B CA 1
ATOM 4350 C C . LEU B 1 23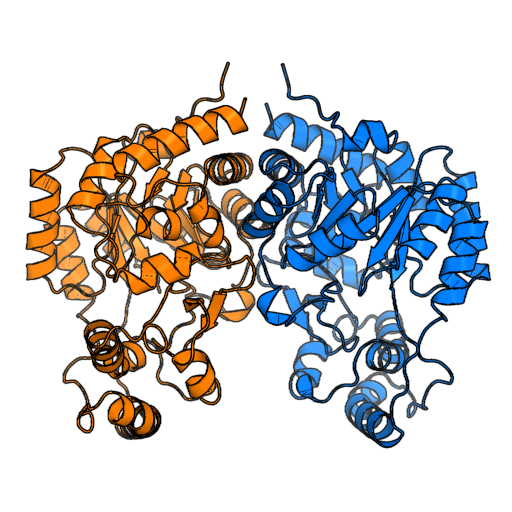9 ? 6.27 -10.594 -10.656 1 98.81 239 LEU B C 1
ATOM 4352 O O . LEU B 1 239 ? 6.602 -11.656 -11.188 1 98.81 239 LEU B O 1
ATOM 4356 N N . GLY B 1 240 ? 5.082 -10.062 -10.789 1 98.44 240 GLY B N 1
ATOM 4357 C CA . GLY B 1 240 ? 4.094 -10.656 -11.68 1 98.44 240 GLY B CA 1
ATOM 4358 C C . GLY B 1 240 ? 3.854 -9.836 -12.93 1 98.44 240 GLY B C 1
ATOM 4359 O O . GLY B 1 240 ? 4.285 -10.219 -14.023 1 98.44 240 GLY B O 1
ATOM 4360 N N . THR B 1 241 ? 3.379 -8.602 -12.805 1 98.56 241 THR B N 1
ATOM 4361 C CA . THR B 1 241 ? 2.99 -7.734 -13.906 1 98.56 241 THR B CA 1
ATOM 4362 C C . THR B 1 241 ? 4.168 -7.496 -14.852 1 98.56 241 THR B C 1
ATOM 4364 O O . THR B 1 241 ? 3.998 -7.48 -16.078 1 98.56 241 THR B O 1
ATOM 4367 N N . ALA B 1 242 ? 5.352 -7.363 -14.328 1 98.44 242 ALA B N 1
ATOM 4368 C CA . ALA B 1 242 ? 6.539 -7.152 -15.156 1 98.44 242 ALA B CA 1
ATOM 4369 C C . ALA B 1 242 ? 6.73 -8.305 -16.141 1 98.44 242 ALA B C 1
ATOM 4371 O O . ALA B 1 242 ? 7.059 -8.078 -17.312 1 98.44 242 ALA B O 1
ATOM 4372 N N . PHE B 1 243 ? 6.477 -9.484 -15.695 1 98.69 243 PHE B N 1
ATOM 4373 C CA . PHE B 1 243 ? 6.738 -10.656 -16.516 1 98.69 243 PHE B CA 1
ATOM 4374 C C . PHE B 1 243 ? 5.582 -10.922 -17.469 1 98.69 243 PHE B C 1
ATOM 4376 O O . PHE B 1 243 ? 5.734 -11.648 -18.453 1 98.69 243 PHE B O 1
ATOM 4383 N N . LEU B 1 244 ? 4.363 -10.344 -17.219 1 98.25 244 LEU B N 1
ATOM 4384 C CA . LEU B 1 244 ? 3.264 -10.43 -18.172 1 98.25 244 LEU B CA 1
ATOM 4385 C C . LEU B 1 244 ? 3.641 -9.773 -19.5 1 98.25 244 LEU B C 1
ATOM 4387 O O . LEU B 1 244 ? 3.027 -10.047 -20.531 1 98.25 244 LEU B O 1
ATOM 4391 N N . MET B 1 245 ? 4.688 -8.953 -19.453 1 97.69 245 MET B N 1
ATOM 4392 C CA . MET B 1 245 ? 5.02 -8.141 -20.625 1 97.69 245 MET B CA 1
ATOM 4393 C C . MET B 1 245 ? 6.148 -8.773 -21.422 1 97.69 245 MET B C 1
ATOM 4395 O O . MET B 1 245 ? 6.598 -8.211 -22.422 1 97.69 245 MET B O 1
ATOM 4399 N N . THR B 1 246 ? 6.613 -9.945 -21.016 1 98.12 246 THR B N 1
ATOM 4400 C CA . THR B 1 246 ? 7.742 -10.594 -21.672 1 98.12 246 THR B CA 1
ATOM 4401 C C . THR B 1 246 ? 7.277 -11.359 -22.906 1 98.12 246 THR B C 1
ATOM 4403 O O . THR B 1 246 ? 6.082 -11.609 -23.078 1 98.12 246 THR B O 1
ATOM 4406 N N . ALA B 1 247 ? 8.195 -11.766 -23.734 1 97.94 247 ALA B N 1
ATOM 4407 C CA . ALA B 1 247 ? 7.945 -12.414 -25.016 1 97.94 247 ALA B CA 1
ATOM 4408 C C . ALA B 1 247 ? 7.25 -13.766 -24.828 1 97.94 247 ALA B C 1
ATOM 4410 O O . ALA B 1 247 ? 6.438 -14.172 -25.656 1 97.94 247 ALA B O 1
ATOM 4411 N N . GLU B 1 248 ? 7.516 -14.414 -23.719 1 98.12 248 GLU B N 1
ATOM 4412 C CA . GLU B 1 248 ? 7.012 -15.766 -23.484 1 98.12 248 GLU B CA 1
ATOM 4413 C C . GLU B 1 248 ? 5.594 -15.727 -22.922 1 98.12 248 GLU B C 1
ATOM 4415 O O . GLU B 1 248 ? 4.938 -16.766 -22.812 1 98.12 248 GLU B O 1
ATOM 4420 N N . SER B 1 249 ? 5.117 -14.5 -22.516 1 97.31 249 SER B N 1
ATOM 4421 C CA . SER B 1 249 ? 3.783 -14.391 -21.922 1 97.31 249 SER B CA 1
ATOM 4422 C C . SER B 1 249 ? 2.705 -14.703 -22.953 1 97.31 249 SER B C 1
ATOM 4424 O O . SER B 1 249 ? 2.734 -14.18 -24.078 1 97.31 249 SER B O 1
ATOM 4426 N N . PRO B 1 250 ? 1.782 -15.508 -22.609 1 96.69 250 PRO B N 1
ATOM 4427 C CA . PRO B 1 250 ? 0.741 -15.891 -23.562 1 96.69 250 PRO B CA 1
ATOM 4428 C C . PRO B 1 250 ? -0.48 -14.977 -23.5 1 96.69 250 PRO B C 1
ATOM 4430 O O . PRO B 1 250 ? -1.483 -15.234 -24.172 1 96.69 250 PRO B O 1
ATOM 4433 N N . ILE B 1 251 ? -0.47 -13.914 -22.641 1 96.44 251 ILE B N 1
ATOM 4434 C CA . ILE B 1 251 ? -1.69 -13.141 -22.438 1 96.44 251 ILE B CA 1
ATOM 4435 C C . ILE B 1 251 ? -2.043 -12.375 -23.703 1 96.44 251 ILE B C 1
ATOM 4437 O O . ILE B 1 251 ? -1.181 -12.148 -24.562 1 96.44 251 ILE B O 1
ATOM 4441 N N . HIS B 1 252 ? -3.326 -12.055 -23.828 1 96.81 252 HIS B N 1
ATOM 4442 C CA . HIS B 1 252 ? -3.875 -11.375 -25 1 96.81 252 HIS B CA 1
ATOM 4443 C C . HIS B 1 252 ? -3.146 -10.055 -25.266 1 96.81 252 HIS B C 1
ATOM 4445 O O . HIS B 1 252 ? -2.818 -9.328 -24.312 1 96.81 252 HIS B O 1
ATOM 4451 N N . ALA B 1 253 ? -2.879 -9.719 -26.516 1 96.88 253 ALA B N 1
ATOM 4452 C CA . ALA B 1 253 ? -2.17 -8.508 -26.891 1 96.88 253 ALA B CA 1
ATOM 4453 C C . ALA B 1 253 ? -2.879 -7.266 -26.359 1 96.88 253 ALA B C 1
ATOM 4455 O O . ALA B 1 253 ? -2.23 -6.297 -25.953 1 96.88 253 ALA B O 1
ATOM 4456 N N . ALA B 1 254 ? -4.199 -7.332 -26.359 1 97.88 254 ALA B N 1
ATOM 4457 C CA . ALA B 1 254 ? -4.973 -6.199 -25.844 1 97.88 254 ALA B CA 1
ATOM 4458 C C . ALA B 1 254 ? -4.715 -5.988 -24.359 1 97.88 254 ALA B C 1
ATOM 4460 O O . ALA B 1 254 ? -4.719 -4.852 -23.875 1 97.88 254 ALA B O 1
ATOM 4461 N N . TRP B 1 255 ? -4.562 -7.09 -23.641 1 97.69 255 TRP B N 1
ATOM 4462 C CA . TRP B 1 255 ? -4.207 -7.008 -22.234 1 97.69 255 TRP B CA 1
ATOM 4463 C C . TRP B 1 255 ? -2.85 -6.344 -22.047 1 97.69 255 TRP B C 1
ATOM 4465 O O . TRP B 1 255 ? -2.715 -5.402 -21.25 1 97.69 255 TRP B O 1
ATOM 4475 N N . GLN B 1 256 ? -1.857 -6.719 -22.781 1 97.38 256 GLN B N 1
ATOM 4476 C CA . GLN B 1 256 ? -0.531 -6.117 -22.703 1 97.38 256 GLN B CA 1
ATOM 4477 C C . GLN B 1 256 ? -0.581 -4.629 -23.047 1 97.38 256 GLN B C 1
ATOM 4479 O O . GLN B 1 256 ? 0.091 -3.816 -22.406 1 97.38 256 GLN B O 1
ATOM 4484 N N . GLU B 1 257 ? -1.348 -4.34 -24.031 1 97.31 257 GLU B N 1
ATOM 4485 C CA . GLU B 1 257 ? -1.492 -2.939 -24.422 1 97.31 257 GLU B CA 1
ATOM 4486 C C . GLU B 1 257 ? -2.094 -2.115 -23.281 1 97.31 257 GLU B C 1
ATOM 4488 O O . GLU B 1 257 ? -1.633 -1.006 -23 1 97.31 257 GLU B O 1
ATOM 4493 N N . LYS B 1 258 ? -3.145 -2.697 -22.641 1 98.19 258 LYS B N 1
ATOM 4494 C CA . LYS B 1 258 ? -3.77 -2 -21.516 1 98.19 258 LYS B CA 1
ATOM 4495 C C . LYS B 1 258 ? -2.781 -1.807 -20.375 1 98.19 258 LYS B C 1
ATOM 4497 O O . LYS B 1 258 ? -2.805 -0.779 -19.688 1 98.19 258 LYS B O 1
ATOM 4502 N N . ILE B 1 259 ? -1.921 -2.775 -20.109 1 98.19 259 ILE B N 1
ATOM 4503 C CA . ILE B 1 259 ? -0.895 -2.648 -19.078 1 98.19 259 ILE B CA 1
ATOM 4504 C C . ILE B 1 259 ? 0.071 -1.524 -19.453 1 98.19 259 ILE B C 1
ATOM 4506 O O . ILE B 1 259 ? 0.364 -0.655 -18.625 1 98.19 259 ILE B O 1
ATOM 4510 N N . ARG B 1 260 ? 0.514 -1.491 -20.672 1 96.75 260 ARG B N 1
ATOM 4511 C CA . ARG B 1 260 ? 1.473 -0.496 -21.141 1 96.75 260 ARG B CA 1
ATOM 4512 C C . ARG B 1 260 ? 0.903 0.913 -21.016 1 96.75 260 ARG B C 1
ATOM 4514 O O . ARG B 1 260 ? 1.634 1.859 -20.719 1 96.75 260 ARG B O 1
ATOM 4521 N N . LEU B 1 261 ? -0.388 1.04 -21.188 1 97.06 261 LEU B N 1
ATOM 4522 C CA . LEU B 1 261 ? -1.043 2.344 -21.203 1 97.06 261 LEU B CA 1
ATOM 4523 C C . LEU B 1 261 ? -1.505 2.727 -19.797 1 97.06 261 LEU B C 1
ATOM 4525 O O . LEU B 1 261 ? -2.008 3.832 -19.578 1 97.06 261 LEU B O 1
ATOM 4529 N N . SER B 1 262 ? -1.291 1.878 -18.875 1 97.81 262 SER B N 1
ATOM 4530 C CA . SER B 1 262 ? -1.762 2.104 -17.516 1 97.81 262 SER B CA 1
ATOM 4531 C C . SER B 1 262 ? -1.009 3.254 -16.844 1 97.81 262 SER B C 1
ATOM 4533 O O . SER B 1 262 ? 0.153 3.508 -17.172 1 97.81 262 SER B O 1
ATOM 4535 N N . THR B 1 263 ? -1.708 3.947 -15.977 1 97.38 263 THR B N 1
ATOM 4536 C CA . THR B 1 263 ? -1.126 4.895 -15.031 1 97.38 263 THR B CA 1
ATOM 4537 C C . THR B 1 263 ? -1.188 4.352 -13.609 1 97.38 263 THR B C 1
ATOM 4539 O O . THR B 1 263 ? -1.658 3.232 -13.383 1 97.38 263 THR B O 1
ATOM 4542 N N . ASP B 1 264 ? -0.724 5.176 -12.688 1 97.81 264 ASP B N 1
ATOM 4543 C CA . ASP B 1 264 ? -0.693 4.773 -11.281 1 97.81 264 ASP B CA 1
ATOM 4544 C C . ASP B 1 264 ? -2.105 4.617 -10.727 1 97.81 264 ASP B C 1
ATOM 4546 O O . ASP B 1 264 ? -2.307 3.955 -9.703 1 97.81 264 ASP B O 1
ATOM 4550 N N . THR B 1 265 ? -3.117 5.125 -11.406 1 98.38 265 THR B N 1
ATOM 4551 C CA . THR B 1 265 ? -4.48 5.082 -10.883 1 98.38 265 THR B CA 1
ATOM 4552 C C . THR B 1 265 ? -5.355 4.172 -11.734 1 98.38 265 THR B C 1
ATOM 4554 O O . THR B 1 265 ? -6.586 4.207 -11.633 1 98.38 265 THR B O 1
ATOM 4557 N N . SER B 1 266 ? -4.789 3.361 -12.547 1 98.44 266 SER B N 1
ATOM 4558 C CA . SER B 1 266 ? -5.547 2.586 -13.523 1 98.44 266 SER B CA 1
ATOM 4559 C C . SER B 1 266 ? -6.164 1.347 -12.883 1 98.44 266 SER B C 1
ATOM 4561 O O . SER B 1 266 ? -7.148 0.804 -13.391 1 98.44 266 SER B O 1
ATOM 4563 N N . THR B 1 267 ? -5.613 0.81 -11.82 1 98.56 267 THR B N 1
ATOM 4564 C CA . THR B 1 267 ? -6.047 -0.49 -11.32 1 98.56 267 THR B CA 1
ATOM 4565 C C . THR B 1 267 ? -6.98 -0.324 -10.125 1 98.56 267 THR B C 1
ATOM 4567 O O . THR B 1 267 ? -6.969 0.716 -9.461 1 98.56 267 THR B O 1
ATOM 4570 N N . ARG B 1 268 ? -7.824 -1.335 -9.93 1 98 268 ARG B N 1
ATOM 4571 C CA . ARG B 1 268 ? -8.75 -1.458 -8.805 1 98 268 ARG B CA 1
ATOM 4572 C C . ARG B 1 268 ? -8.836 -2.902 -8.328 1 98 268 ARG B C 1
ATOM 4574 O O . ARG B 1 268 ? -8.516 -3.83 -9.078 1 98 268 ARG B O 1
ATOM 4581 N N . THR B 1 269 ? -9.133 -3.055 -7.09 1 97.44 269 THR B N 1
ATOM 4582 C CA . THR B 1 269 ? -9.453 -4.383 -6.582 1 97.44 269 THR B CA 1
ATOM 4583 C C . THR B 1 269 ? -10.945 -4.676 -6.758 1 97.44 269 THR B C 1
ATOM 4585 O O . THR B 1 269 ? -11.789 -3.816 -6.5 1 97.44 269 THR B O 1
ATOM 4588 N N . THR B 1 270 ? -11.305 -5.863 -7.23 1 97.75 270 THR B N 1
ATOM 4589 C CA . THR B 1 270 ? -12.695 -6.23 -7.469 1 97.75 270 THR B CA 1
ATOM 4590 C C . THR B 1 270 ? -12.914 -7.715 -7.195 1 97.75 270 THR B C 1
ATOM 4592 O O . THR B 1 270 ? -11.984 -8.516 -7.285 1 97.75 270 THR B O 1
ATOM 4595 N N . ARG B 1 271 ? -14.086 -8.07 -6.902 1 97.75 271 ARG B N 1
ATOM 4596 C CA . ARG B 1 271 ? -14.484 -9.469 -6.789 1 97.75 271 ARG B CA 1
ATOM 4597 C C . ARG B 1 271 ? -15.32 -9.898 -7.988 1 97.75 271 ARG B C 1
ATOM 4599 O O . ARG B 1 271 ? -15.703 -11.07 -8.102 1 97.75 271 ARG B O 1
ATOM 4606 N N . THR B 1 272 ? -15.523 -9 -8.852 1 98.38 272 THR B N 1
ATOM 4607 C CA . THR B 1 272 ? -16.594 -9.18 -9.828 1 98.38 272 THR B CA 1
ATOM 4608 C C . THR B 1 272 ? -16.266 -10.312 -10.789 1 98.38 272 THR B C 1
ATOM 4610 O O . THR B 1 272 ? -17.141 -11.062 -11.203 1 98.38 272 THR B O 1
ATOM 4613 N N . PHE B 1 273 ? -15.047 -10.5 -11.062 1 98.31 273 PHE B N 1
ATOM 4614 C CA . PHE B 1 273 ? -14.672 -11.516 -12.039 1 98.31 273 PHE B CA 1
ATOM 4615 C C . PHE B 1 273 ? -14.648 -12.898 -11.406 1 98.31 273 PHE B C 1
ATOM 4617 O O . PHE B 1 273 ? -15.125 -13.867 -12 1 98.31 273 PHE B O 1
ATOM 4624 N N . THR B 1 274 ? -14.148 -12.969 -10.141 1 97.75 274 THR B N 1
ATOM 4625 C CA . THR B 1 274 ? -13.789 -14.305 -9.695 1 97.75 274 THR B CA 1
ATOM 4626 C C . THR B 1 274 ? -14.461 -14.641 -8.367 1 97.75 274 THR B C 1
ATOM 4628 O O . THR B 1 274 ? -14.492 -15.797 -7.953 1 97.75 274 THR B O 1
ATOM 4631 N N . GLY B 1 275 ? -15.016 -13.617 -7.688 1 97.38 275 GLY B N 1
ATOM 4632 C CA . GLY B 1 275 ? -15.594 -13.82 -6.371 1 97.38 275 GLY B CA 1
ATOM 4633 C C . GLY B 1 275 ? -14.609 -13.609 -5.242 1 97.38 275 GLY B C 1
ATOM 4634 O O . GLY B 1 275 ? -14.984 -13.625 -4.07 1 97.38 275 GLY B O 1
ATOM 4635 N N . ARG B 1 276 ? -13.398 -13.477 -5.613 1 96.75 276 ARG B N 1
ATOM 4636 C CA . ARG B 1 276 ? -12.328 -13.125 -4.68 1 96.75 276 ARG B CA 1
ATOM 4637 C C . ARG B 1 276 ? -11.688 -11.789 -5.051 1 96.75 276 ARG B C 1
ATOM 4639 O O . ARG B 1 276 ? -11.5 -11.5 -6.23 1 96.75 276 ARG B O 1
ATOM 4646 N N . PRO B 1 277 ? -11.359 -10.938 -3.955 1 97.56 277 PRO B N 1
ATOM 4647 C CA . PRO B 1 277 ? -10.672 -9.688 -4.309 1 97.56 277 PRO B CA 1
ATOM 4648 C C . PRO B 1 277 ? -9.453 -9.922 -5.195 1 97.56 277 PRO B C 1
ATOM 4650 O O . PRO B 1 277 ? -8.586 -10.734 -4.863 1 97.56 277 PRO B O 1
ATOM 4653 N N . ALA B 1 278 ? -9.406 -9.258 -6.285 1 98.12 278 ALA B N 1
ATOM 4654 C CA . ALA B 1 278 ? -8.312 -9.305 -7.246 1 98.12 278 ALA B CA 1
ATOM 4655 C C . ALA B 1 278 ? -8.094 -7.938 -7.891 1 98.12 278 ALA B C 1
ATOM 4657 O O . ALA B 1 278 ? -9.047 -7.23 -8.203 1 98.12 278 ALA B O 1
ATOM 4658 N N . ARG B 1 279 ? -6.867 -7.594 -8.102 1 98.56 279 ARG B N 1
ATOM 4659 C CA . ARG B 1 279 ? -6.562 -6.277 -8.648 1 98.56 279 ARG B CA 1
ATOM 4660 C C . ARG B 1 279 ? -6.309 -6.363 -10.156 1 98.56 279 ARG B C 1
ATOM 4662 O O . ARG B 1 279 ? -5.52 -7.191 -10.609 1 98.56 279 ARG B O 1
ATOM 4669 N N . GLY B 1 280 ? -6.922 -5.473 -10.836 1 98.56 280 GLY B N 1
ATOM 4670 C CA . GLY B 1 280 ? -6.742 -5.355 -12.273 1 98.56 280 GLY B CA 1
ATOM 4671 C C . GLY B 1 280 ? -7.125 -3.988 -12.812 1 98.56 280 GLY B C 1
ATOM 4672 O O . GLY B 1 280 ? -7.527 -3.105 -12.055 1 98.56 280 GLY B O 1
ATOM 4673 N N . ILE B 1 281 ? -6.867 -3.811 -14.062 1 98.69 281 ILE B N 1
ATOM 4674 C CA . ILE B 1 281 ? -7.172 -2.549 -14.727 1 98.69 281 ILE B CA 1
ATOM 4675 C C . ILE B 1 281 ? -8.688 -2.375 -14.836 1 98.69 281 ILE B C 1
ATOM 4677 O O . ILE B 1 281 ? -9.383 -3.262 -15.336 1 98.69 281 ILE B O 1
ATOM 4681 N N . LEU B 1 282 ? -9.156 -1.282 -14.336 1 98.38 282 LEU B N 1
ATOM 4682 C CA . LEU B 1 282 ? -10.586 -0.983 -14.328 1 98.38 282 LEU B CA 1
ATOM 4683 C C . LEU B 1 282 ? -11.156 -1.042 -15.742 1 98.38 282 LEU B C 1
ATOM 4685 O O . LEU B 1 282 ? -10.555 -0.514 -16.688 1 98.38 282 LEU B O 1
ATOM 4689 N N . ASN B 1 283 ? -12.234 -1.723 -15.891 1 98.31 283 ASN B N 1
ATOM 4690 C CA . ASN B 1 283 ? -12.891 -1.781 -17.203 1 98.31 283 ASN B CA 1
ATOM 4691 C C . ASN B 1 283 ? -14.406 -1.879 -17.062 1 98.31 283 ASN B C 1
ATOM 4693 O O . ASN B 1 283 ? -14.945 -1.71 -15.969 1 98.31 283 ASN B O 1
ATOM 4697 N N . ASP B 1 284 ? -15.148 -2.105 -18.125 1 98.44 284 ASP B N 1
ATOM 4698 C CA . ASP B 1 284 ? -16.609 -2.029 -18.172 1 98.44 284 ASP B CA 1
ATOM 4699 C C . ASP B 1 284 ? -17.234 -3.133 -17.328 1 98.44 284 ASP B C 1
ATOM 4701 O O . ASP B 1 284 ? -18.234 -2.902 -16.641 1 98.44 284 ASP B O 1
ATOM 4705 N N . PHE B 1 285 ? -16.703 -4.32 -17.438 1 98.81 285 PHE B N 1
ATOM 4706 C CA . PHE B 1 285 ? -17.234 -5.426 -16.641 1 98.81 285 PHE B CA 1
ATOM 4707 C C . PHE B 1 285 ? -17.203 -5.086 -15.156 1 98.81 285 PHE B C 1
ATOM 4709 O O . PHE B 1 285 ? -18.188 -5.281 -14.445 1 98.81 285 PHE B O 1
ATOM 4716 N N . MET B 1 286 ? -16.078 -4.602 -14.664 1 98.44 286 MET B N 1
ATOM 4717 C CA . MET B 1 286 ? -15.914 -4.23 -13.266 1 98.44 286 MET B CA 1
ATOM 4718 C C . MET B 1 286 ? -16.922 -3.158 -12.867 1 98.44 286 MET B C 1
ATOM 4720 O O . MET B 1 286 ? -17.516 -3.229 -11.789 1 98.44 286 MET B O 1
ATOM 4724 N N . LEU B 1 287 ? -17.109 -2.205 -13.719 1 97.69 287 LEU B N 1
ATOM 4725 C CA . LEU B 1 287 ? -18.016 -1.104 -13.43 1 97.69 287 LEU B CA 1
ATOM 4726 C C . LEU B 1 287 ? -19.469 -1.594 -13.383 1 97.69 287 LEU B C 1
ATOM 4728 O O . LEU B 1 287 ? -20.203 -1.277 -12.445 1 97.69 287 LEU B O 1
ATOM 4732 N N . ARG B 1 288 ? -19.875 -2.404 -14.336 1 97.69 288 ARG B N 1
ATOM 4733 C CA . ARG B 1 288 ? -21.25 -2.885 -14.445 1 97.69 288 ARG B CA 1
ATOM 4734 C C . ARG B 1 288 ? -21.578 -3.844 -13.312 1 97.69 288 ARG B C 1
ATOM 4736 O O . ARG B 1 288 ? -22.672 -3.775 -12.734 1 97.69 288 ARG B O 1
ATOM 4743 N N . MET B 1 289 ? -20.672 -4.703 -13.062 1 98.31 289 MET B N 1
ATOM 4744 C CA . MET B 1 289 ? -20.938 -5.738 -12.07 1 98.31 289 MET B CA 1
ATOM 4745 C C . MET B 1 289 ? -20.641 -5.23 -10.664 1 98.31 289 MET B C 1
ATOM 4747 O O . MET B 1 289 ? -21.016 -5.871 -9.68 1 98.31 289 MET B O 1
ATOM 4751 N N . GLY B 1 290 ? -19.969 -4.078 -10.586 1 97.25 290 GLY B N 1
ATOM 4752 C CA . GLY B 1 290 ? -19.609 -3.504 -9.305 1 97.25 290 GLY B CA 1
ATOM 4753 C C . GLY B 1 290 ? -20.797 -3.299 -8.383 1 97.25 290 GLY B C 1
ATOM 4754 O O . GLY B 1 290 ? -20.656 -3.434 -7.16 1 97.25 290 GLY B O 1
ATOM 4755 N N . ARG B 1 291 ? -21.953 -3.029 -8.883 1 94.31 291 ARG B N 1
ATOM 4756 C CA . ARG B 1 291 ? -23.156 -2.773 -8.086 1 94.31 291 ARG B CA 1
ATOM 4757 C C . ARG B 1 291 ? -23.625 -4.043 -7.391 1 94.31 291 ARG B C 1
ATOM 4759 O O . ARG B 1 291 ? -24.391 -3.979 -6.414 1 94.31 291 ARG B O 1
ATOM 4766 N N . TYR B 1 292 ? -23.094 -5.172 -7.863 1 95.94 292 TYR B N 1
ATOM 4767 C CA . TYR B 1 292 ? -23.531 -6.449 -7.312 1 95.94 292 TYR B CA 1
ATOM 4768 C C . TYR B 1 292 ? -22.406 -7.105 -6.508 1 95.94 292 TYR B C 1
ATOM 4770 O O . TYR B 1 292 ? -22.5 -8.273 -6.137 1 95.94 292 TYR B O 1
ATOM 4778 N N . GLU B 1 293 ? -21.375 -6.488 -6.285 1 94.5 293 GLU B N 1
ATOM 4779 C CA . GLU B 1 293 ? -20.141 -7.09 -5.777 1 94.5 293 GLU B CA 1
ATOM 4780 C C . GLU B 1 293 ? -20.406 -7.863 -4.484 1 94.5 293 GLU B C 1
ATOM 4782 O O . GLU B 1 293 ? -19.797 -8.906 -4.25 1 94.5 293 GLU B O 1
ATOM 4787 N N . GLN B 1 294 ? -21.344 -7.434 -3.689 1 91.62 294 GLN B N 1
ATOM 4788 C CA . GLN B 1 294 ? -21.594 -8.062 -2.396 1 91.62 294 GLN B CA 1
ATOM 4789 C C . GLN B 1 294 ? -22.516 -9.266 -2.537 1 91.62 294 GLN B C 1
ATOM 4791 O O . GLN B 1 294 ? -22.688 -10.031 -1.589 1 91.62 294 GLN B O 1
ATOM 4796 N N . GLU B 1 295 ? -23.047 -9.484 -3.689 1 95.38 295 GLU B N 1
ATOM 4797 C CA . GLU B 1 295 ? -24.047 -10.531 -3.896 1 95.38 295 GLU B CA 1
ATOM 4798 C C . GLU B 1 295 ? -23.484 -11.672 -4.738 1 95.38 295 GLU B C 1
ATOM 4800 O O . GLU B 1 295 ? -24.141 -12.695 -4.934 1 95.38 295 GLU B O 1
ATOM 4805 N N . LEU B 1 296 ? -22.312 -11.516 -5.113 1 97.19 296 LEU B N 1
ATOM 4806 C CA . LEU B 1 296 ? -21.734 -12.484 -6.035 1 97.19 296 LEU B CA 1
ATOM 4807 C C . LEU B 1 296 ? -21.234 -13.711 -5.289 1 97.19 296 LEU B C 1
ATOM 4809 O O . LEU B 1 296 ? -20.844 -13.617 -4.125 1 97.19 296 LEU B O 1
ATOM 4813 N N . PRO B 1 297 ? -21.281 -14.867 -6.027 1 97.25 297 PRO B N 1
ATOM 4814 C CA . PRO B 1 297 ? -20.703 -16.047 -5.395 1 97.25 297 PRO B CA 1
ATOM 4815 C C . PRO B 1 297 ? -19.219 -15.883 -5.078 1 97.25 297 PRO B C 1
ATOM 4817 O O . PRO B 1 297 ? -18.516 -15.148 -5.77 1 97.25 297 PRO B O 1
ATOM 4820 N N . ALA B 1 298 ? -18.781 -16.531 -4.066 1 96.44 298 ALA B N 1
ATOM 4821 C CA . ALA B 1 298 ? -17.375 -16.531 -3.699 1 96.44 298 ALA B CA 1
ATOM 4822 C C . ALA B 1 298 ? -16.547 -17.344 -4.68 1 96.44 298 ALA B C 1
ATOM 4824 O O . ALA B 1 298 ? -17.094 -18.156 -5.434 1 96.44 298 ALA B O 1
ATOM 4825 N N . TYR B 1 299 ? -15.258 -17.109 -4.785 1 96.81 299 TYR B N 1
ATOM 4826 C CA . TYR B 1 299 ? -14.336 -18 -5.496 1 96.81 299 TYR B CA 1
ATOM 4827 C C . TYR B 1 299 ? -14.477 -19.438 -5.012 1 96.81 299 TYR B C 1
ATOM 4829 O O . TYR B 1 299 ? -14.594 -19.688 -3.811 1 96.81 299 TYR B O 1
ATOM 4837 N N . PRO B 1 300 ? -14.445 -20.344 -5.902 1 97.25 300 PRO B N 1
ATOM 4838 C CA . PRO B 1 300 ? -14.18 -20.297 -7.34 1 97.25 300 PRO B CA 1
ATOM 4839 C C . PRO B 1 300 ? -15.453 -20.234 -8.18 1 97.25 300 PRO B C 1
ATOM 4841 O O . PRO B 1 300 ? -15.391 -20.25 -9.406 1 97.25 300 PRO B O 1
ATOM 4844 N N . VAL B 1 301 ? -16.594 -20.094 -7.551 1 97.69 301 VAL B N 1
ATOM 4845 C CA . VAL B 1 301 ? -17.859 -20.234 -8.266 1 97.69 301 VAL B CA 1
ATOM 4846 C C . VAL B 1 301 ? -18 -19.109 -9.273 1 97.69 301 VAL B C 1
ATOM 4848 O O . VAL B 1 301 ? -18.219 -19.344 -10.469 1 97.69 301 VAL B O 1
ATOM 4851 N N . GLN B 1 302 ? -17.875 -17.859 -8.836 1 97.94 302 GLN B N 1
ATOM 4852 C CA . GLN B 1 302 ? -17.969 -16.719 -9.734 1 97.94 302 GLN B CA 1
ATOM 4853 C C . GLN B 1 302 ? -16.953 -16.812 -10.859 1 97.94 302 GLN B C 1
ATOM 4855 O O . GLN B 1 302 ? -17.25 -16.453 -12.008 1 97.94 302 GLN B O 1
ATOM 4860 N N . HIS B 1 303 ? -15.75 -17.281 -10.508 1 97.56 303 HIS B N 1
ATOM 4861 C CA . HIS B 1 303 ? -14.711 -17.484 -11.508 1 97.56 303 HIS B CA 1
ATOM 4862 C C . HIS B 1 303 ? -15.188 -18.422 -12.617 1 97.56 303 HIS B C 1
ATOM 4864 O O . HIS B 1 303 ? -15.047 -18.125 -13.805 1 97.56 303 HIS B O 1
ATOM 4870 N N . ALA B 1 304 ? -15.734 -19.516 -12.242 1 96.94 304 ALA B N 1
ATOM 4871 C CA . ALA B 1 304 ? -16.219 -20.516 -13.203 1 96.94 304 ALA B CA 1
ATOM 4872 C C . ALA B 1 304 ? -17.312 -19.938 -14.086 1 96.94 304 ALA B C 1
ATOM 4874 O O . ALA B 1 304 ? -17.344 -20.156 -15.297 1 96.94 304 ALA B O 1
ATOM 4875 N N . LEU B 1 305 ? -18.188 -19.156 -13.492 1 97.19 305 LEU B N 1
ATOM 4876 C CA . LEU B 1 305 ? -19.359 -18.625 -14.188 1 97.19 305 LEU B CA 1
ATOM 4877 C C . LEU B 1 305 ? -18.953 -17.547 -15.18 1 97.19 305 LEU B C 1
ATOM 4879 O O . LEU B 1 305 ? -19.688 -17.266 -16.141 1 97.19 305 LEU B O 1
ATOM 4883 N N . THR B 1 306 ? -17.844 -16.875 -14.977 1 97.38 306 THR B N 1
ATOM 4884 C CA . THR B 1 306 ? -17.438 -15.773 -15.836 1 97.38 306 THR B CA 1
ATOM 4885 C C . THR B 1 306 ? -16.391 -16.219 -16.844 1 97.38 306 THR B C 1
ATOM 4887 O O . THR B 1 306 ? -15.969 -15.43 -17.703 1 97.38 306 THR B O 1
ATOM 4890 N N . THR B 1 307 ? -15.922 -17.469 -16.75 1 96.25 307 THR B N 1
ATOM 4891 C CA . THR B 1 307 ? -14.828 -17.969 -17.594 1 96.25 307 THR B CA 1
ATOM 4892 C C . THR B 1 307 ? -15.188 -17.859 -19.062 1 96.25 307 THR B C 1
ATOM 4894 O O . THR B 1 307 ? -14.383 -17.375 -19.875 1 96.25 307 THR B O 1
ATOM 4897 N N . GLU B 1 308 ? -16.422 -18.266 -19.438 1 96.25 308 GLU B N 1
ATOM 4898 C CA . GLU B 1 308 ? -16.828 -18.219 -20.844 1 96.25 308 GLU B CA 1
ATOM 4899 C C . GLU B 1 308 ? -16.922 -16.781 -21.344 1 96.25 308 GLU B C 1
ATOM 4901 O O . GLU B 1 308 ? -16.641 -16.516 -22.516 1 96.25 308 GLU B O 1
ATOM 4906 N N . ILE B 1 309 ? -17.359 -15.922 -20.469 1 97.69 309 ILE B N 1
ATOM 4907 C CA . ILE B 1 309 ? -17.438 -14.508 -20.812 1 97.69 309 ILE B CA 1
ATOM 4908 C C . ILE B 1 309 ? -16.047 -13.977 -21.156 1 97.69 309 ILE B C 1
ATOM 4910 O O . ILE B 1 309 ? -15.844 -13.352 -22.188 1 97.69 309 ILE B O 1
ATOM 4914 N N . ARG B 1 310 ? -15.062 -14.211 -20.297 1 97.69 310 ARG B N 1
ATOM 4915 C CA . ARG B 1 310 ? -13.703 -13.734 -20.5 1 97.69 310 ARG B CA 1
ATOM 4916 C C . ARG B 1 310 ? -13.086 -14.336 -21.75 1 97.69 310 ARG B C 1
ATOM 4918 O O . ARG B 1 310 ? -12.383 -13.648 -22.5 1 97.69 310 ARG B O 1
ATOM 4925 N N . LYS B 1 311 ? -13.367 -15.633 -22 1 96.25 311 LYS B N 1
ATOM 4926 C CA . LYS B 1 311 ? -12.875 -16.297 -23.203 1 96.25 311 LYS B CA 1
ATOM 4927 C C . LYS B 1 311 ? -13.461 -15.648 -24.469 1 96.25 311 LYS B C 1
ATOM 4929 O O . LYS B 1 311 ? -12.734 -15.344 -25.406 1 96.25 311 LYS B O 1
ATOM 4934 N N . ALA B 1 312 ? -14.766 -15.445 -24.438 1 97.81 312 ALA B N 1
ATOM 4935 C CA . ALA B 1 312 ? -15.445 -14.828 -25.562 1 97.81 312 ALA B CA 1
ATOM 4936 C C . ALA B 1 312 ? -14.945 -13.406 -25.797 1 97.81 312 ALA B C 1
ATOM 4938 O O . ALA B 1 312 ? -14.797 -12.969 -26.938 1 97.81 312 ALA B O 1
ATOM 4939 N N . ALA B 1 313 ? -14.734 -12.695 -24.734 1 98.5 313 ALA B N 1
ATOM 4940 C CA . ALA B 1 313 ? -14.203 -11.336 -24.828 1 98.5 313 ALA B CA 1
ATOM 4941 C C . ALA B 1 313 ? -12.836 -11.328 -25.516 1 98.5 313 ALA B C 1
ATOM 4943 O O . ALA B 1 313 ? -12.57 -10.477 -26.359 1 98.5 313 ALA B O 1
ATOM 4944 N N . GLY B 1 314 ? -11.977 -12.211 -25.109 1 97.69 314 GLY B N 1
ATOM 4945 C CA . GLY B 1 314 ? -10.688 -12.344 -25.781 1 97.69 314 GLY B CA 1
ATOM 4946 C C . GLY B 1 314 ? -10.797 -12.609 -27.266 1 97.69 314 GLY B C 1
ATOM 4947 O O . GLY B 1 314 ? -10.133 -11.961 -28.062 1 97.69 314 GLY B O 1
ATOM 4948 N N . GLN B 1 315 ? -11.664 -13.547 -27.594 1 97.44 315 GLN B N 1
ATOM 4949 C CA . GLN B 1 315 ? -11.852 -13.914 -28.984 1 97.44 315 GLN B CA 1
ATOM 4950 C C . GLN B 1 315 ? -12.375 -12.727 -29.797 1 97.44 315 GLN B C 1
ATOM 4952 O O . GLN B 1 315 ? -12 -12.555 -30.969 1 97.44 315 GLN B O 1
ATOM 4957 N N . ALA B 1 316 ? -13.141 -11.961 -29.141 1 97.75 316 ALA B N 1
ATOM 4958 C CA . ALA B 1 316 ? -13.766 -10.828 -29.828 1 97.75 316 ALA B CA 1
ATOM 4959 C C . ALA B 1 316 ? -12.898 -9.57 -29.688 1 97.75 316 ALA B C 1
ATOM 4961 O O . ALA B 1 316 ? -13.281 -8.5 -30.172 1 97.75 316 ALA B O 1
ATOM 4962 N N . ASN B 1 317 ? -11.742 -9.672 -29.047 1 97.94 317 ASN B N 1
ATOM 4963 C CA . ASN B 1 317 ? -10.859 -8.539 -28.797 1 97.94 317 ASN B CA 1
ATOM 4964 C C . ASN B 1 317 ? -11.586 -7.406 -28.078 1 97.94 317 ASN B C 1
ATOM 4966 O O . ASN B 1 317 ? -11.555 -6.262 -28.516 1 97.94 317 ASN B O 1
ATOM 4970 N N . ARG B 1 318 ? -12.242 -7.785 -27.016 1 98.19 318 ARG B N 1
ATOM 4971 C CA . ARG B 1 318 ? -12.992 -6.848 -26.188 1 98.19 318 ARG B CA 1
ATOM 4972 C C . ARG B 1 318 ? -12.414 -6.789 -24.766 1 98.19 318 ARG B C 1
ATOM 4974 O O . ARG B 1 318 ? -12.992 -7.348 -23.844 1 98.19 318 ARG B O 1
ATOM 4981 N N . PRO B 1 319 ? -11.344 -5.965 -24.609 1 98.31 319 PRO B N 1
ATOM 4982 C CA . PRO B 1 319 ? -10.68 -5.914 -23.297 1 98.31 319 PRO B CA 1
ATOM 4983 C C . PRO B 1 319 ? -11.594 -5.375 -22.188 1 98.31 319 PRO B C 1
ATOM 4985 O O . PRO B 1 319 ? -11.305 -5.555 -21.016 1 98.31 319 PRO B O 1
ATOM 4988 N N . GLU B 1 320 ? -12.719 -4.766 -22.516 1 98.19 320 GLU B N 1
ATOM 4989 C CA . GLU B 1 320 ? -13.641 -4.207 -21.531 1 98.19 320 GLU B CA 1
ATOM 4990 C C . GLU B 1 320 ? -14.336 -5.312 -20.734 1 98.19 320 GLU B C 1
ATOM 4992 O O . GLU B 1 320 ? -14.984 -5.047 -19.719 1 98.19 320 GLU B O 1
ATOM 4997 N N . PHE B 1 321 ? -14.18 -6.59 -21.234 1 98.5 321 PHE B N 1
ATOM 4998 C CA . PHE B 1 321 ? -14.82 -7.703 -20.547 1 98.5 321 PHE B CA 1
ATOM 4999 C C . PHE B 1 321 ? -13.797 -8.781 -20.188 1 98.5 321 PHE B C 1
ATOM 5001 O O . PHE B 1 321 ? -14.164 -9.914 -19.875 1 98.5 321 PHE B O 1
ATOM 5008 N N . MET B 1 322 ? -12.477 -8.461 -20.234 1 98.19 322 MET B N 1
ATOM 5009 C CA . MET B 1 322 ? -11.398 -9.367 -19.844 1 98.19 322 MET B CA 1
ATOM 5010 C C . MET B 1 322 ? -10.922 -9.062 -18.422 1 98.19 322 MET B C 1
ATOM 5012 O O . MET B 1 322 ? -10.977 -7.914 -17.969 1 98.19 322 MET B O 1
ATOM 5016 N N . SER B 1 323 ? -10.586 -10.086 -17.656 1 97.88 323 SER B N 1
ATOM 5017 C CA . SER B 1 323 ? -9.891 -9.828 -16.406 1 97.88 323 SER B CA 1
ATOM 5018 C C . SER B 1 323 ? -8.453 -9.367 -16.656 1 97.88 323 SER B C 1
ATOM 5020 O O . SER B 1 323 ? -7.559 -10.188 -16.844 1 97.88 323 SER B O 1
ATOM 5022 N N . LEU B 1 324 ? -8.188 -8.086 -16.594 1 98.31 324 LEU B N 1
ATOM 5023 C CA . LEU B 1 324 ? -6.898 -7.48 -16.891 1 98.31 324 LEU B CA 1
ATOM 5024 C C . LEU B 1 324 ? -6.078 -7.297 -15.625 1 98.31 324 LEU B C 1
ATOM 5026 O O . LEU B 1 324 ? -5.766 -6.168 -15.242 1 98.31 324 LEU B O 1
ATOM 5030 N N . TRP B 1 325 ? -5.691 -8.43 -15.039 1 98.38 325 TRP B N 1
ATOM 5031 C CA . TRP B 1 325 ? -4.965 -8.406 -13.773 1 98.38 325 TRP B CA 1
ATOM 5032 C C . TRP B 1 325 ? -3.641 -7.668 -13.922 1 98.38 325 TRP B C 1
ATOM 5034 O O . TRP B 1 325 ? -2.883 -7.922 -14.859 1 98.38 325 TRP B O 1
ATOM 5044 N N . ALA B 1 326 ? -3.365 -6.719 -13.039 1 98.62 326 ALA B N 1
ATOM 5045 C CA . ALA B 1 326 ? -2.152 -5.906 -13.016 1 98.62 326 ALA B CA 1
ATOM 5046 C C . ALA B 1 326 ? -2.008 -5.188 -11.672 1 98.62 326 ALA B C 1
ATOM 5048 O O . ALA B 1 326 ? -3.004 -4.848 -11.031 1 98.62 326 ALA B O 1
ATOM 5049 N N . GLY B 1 327 ? -0.781 -5.027 -11.273 1 98.62 327 GLY B N 1
ATOM 5050 C CA . GLY B 1 327 ? -0.517 -4.32 -10.031 1 98.62 327 GLY B CA 1
ATOM 5051 C C . GLY B 1 327 ? -0.518 -2.812 -10.188 1 98.62 327 GLY B C 1
ATOM 5052 O O . GLY B 1 327 ? -0.749 -2.297 -11.281 1 98.62 327 GLY B O 1
ATOM 5053 N N . GLN B 1 328 ? -0.216 -2.123 -9.117 1 98.75 328 GLN B N 1
ATOM 5054 C CA . GLN B 1 328 ? -0.383 -0.676 -9.055 1 98.75 328 GLN B CA 1
ATOM 5055 C C . GLN B 1 328 ? 0.751 0.042 -9.781 1 98.75 328 GLN B C 1
ATOM 5057 O O . GLN B 1 328 ? 0.67 1.246 -10.031 1 98.75 328 GLN B O 1
ATOM 5062 N N . ALA B 1 329 ? 1.767 -0.696 -10.141 1 98.62 329 ALA B N 1
ATOM 5063 C CA . ALA B 1 329 ? 2.887 -0.066 -10.836 1 98.62 329 ALA B CA 1
ATOM 5064 C C . ALA B 1 329 ? 2.939 -0.494 -12.297 1 98.62 329 ALA B C 1
ATOM 5066 O O . ALA B 1 329 ? 3.992 -0.416 -12.938 1 98.62 329 ALA B O 1
ATOM 5067 N N . ALA B 1 330 ? 1.831 -0.926 -12.852 1 98.25 330 ALA B N 1
ATOM 5068 C CA . ALA B 1 330 ? 1.747 -1.515 -14.188 1 98.25 330 ALA B CA 1
ATOM 5069 C C . ALA B 1 330 ? 2.332 -0.577 -15.234 1 98.25 330 ALA B C 1
ATOM 5071 O O . ALA B 1 330 ? 3.01 -1.021 -16.172 1 98.25 330 ALA B O 1
ATOM 5072 N N . GLY B 1 331 ? 2.121 0.656 -15.062 1 95.94 331 GLY B N 1
ATOM 5073 C CA . GLY B 1 331 ? 2.547 1.633 -16.047 1 95.94 331 GLY B CA 1
ATOM 5074 C C . GLY B 1 331 ? 4.055 1.688 -16.219 1 95.94 331 GLY B C 1
ATOM 5075 O O . GLY B 1 331 ? 4.547 2.176 -17.234 1 95.94 331 GLY B O 1
ATOM 5076 N N . MET B 1 332 ? 4.82 1.241 -15.297 1 97.56 332 MET B N 1
ATOM 5077 C CA . MET B 1 332 ? 6.277 1.26 -15.352 1 97.56 332 MET B CA 1
ATOM 5078 C C . MET B 1 332 ? 6.793 0.291 -16.422 1 97.56 332 MET B C 1
ATOM 5080 O O . MET B 1 332 ? 7.965 0.34 -16.797 1 97.56 332 MET B O 1
ATOM 5084 N N . SER B 1 333 ? 5.914 -0.559 -16.938 1 95.56 333 SER B N 1
ATOM 5085 C CA . SER B 1 333 ? 6.289 -1.488 -18 1 95.56 333 SER B CA 1
ATOM 5086 C C . SER B 1 333 ? 6.746 -0.744 -19.25 1 95.56 333 SER B C 1
ATOM 5088 O O . SER B 1 333 ? 7.473 -1.299 -20.078 1 95.56 333 SER B O 1
ATOM 5090 N N . ARG B 1 334 ? 6.348 0.474 -19.438 1 94.12 334 ARG B N 1
ATOM 5091 C CA . ARG B 1 334 ? 6.641 1.254 -20.625 1 94.12 334 ARG B CA 1
ATOM 5092 C C . ARG B 1 334 ? 8.141 1.509 -20.766 1 94.12 334 ARG B C 1
ATOM 5094 O O . ARG B 1 334 ? 8.625 1.831 -21.844 1 94.12 334 ARG B O 1
ATOM 5101 N N . ARG B 1 335 ? 8.844 1.287 -19.703 1 91.44 335 ARG B N 1
ATOM 5102 C CA . ARG B 1 335 ? 10.281 1.527 -19.688 1 91.44 335 ARG B CA 1
ATOM 5103 C C . ARG B 1 335 ? 11.031 0.381 -20.359 1 91.44 335 ARG B C 1
ATOM 5105 O O . ARG B 1 335 ? 12.234 0.487 -20.625 1 91.44 335 ARG B O 1
ATOM 5112 N N . ARG B 1 336 ? 10.289 -0.719 -20.703 1 94.38 336 ARG B N 1
ATOM 5113 C CA . ARG B 1 336 ? 10.914 -1.917 -21.25 1 94.38 336 ARG B CA 1
ATOM 5114 C C . ARG B 1 336 ? 10.578 -2.066 -22.734 1 94.38 336 ARG B C 1
ATOM 5116 O O . ARG B 1 336 ? 9.555 -1.565 -23.203 1 94.38 336 ARG B O 1
ATOM 5123 N N . ALA B 1 337 ? 11.531 -2.742 -23.391 1 93.56 337 ALA B N 1
ATOM 5124 C CA . ALA B 1 337 ? 11.242 -3.105 -24.781 1 93.56 337 ALA B CA 1
ATOM 5125 C C . ALA B 1 337 ? 10 -3.996 -24.875 1 93.56 337 ALA B C 1
ATOM 5127 O O . ALA B 1 337 ? 9.75 -4.809 -23.969 1 93.56 337 ALA B O 1
ATOM 5128 N N . GLU B 1 338 ? 9.297 -3.748 -25.938 1 92.94 338 GLU B N 1
ATOM 5129 C CA . GLU B 1 338 ? 8.164 -4.629 -26.172 1 92.94 338 GLU B CA 1
ATOM 5130 C C . GLU B 1 338 ? 8.602 -6.086 -26.297 1 92.94 338 GLU B C 1
ATOM 5132 O O . GLU B 1 338 ? 9.633 -6.383 -26.906 1 92.94 338 GLU B O 1
ATOM 5137 N N . ALA B 1 339 ? 7.914 -6.934 -25.625 1 94.31 339 ALA B N 1
ATOM 5138 C CA . ALA B 1 339 ? 8.141 -8.375 -25.656 1 94.31 339 ALA B CA 1
ATOM 5139 C C . ALA B 1 339 ? 9.586 -8.719 -25.312 1 94.31 339 ALA B C 1
ATOM 5141 O O . ALA B 1 339 ? 10.211 -9.539 -25.969 1 94.31 339 ALA B O 1
ATOM 5142 N N . ILE B 1 340 ? 10.117 -8.055 -24.359 1 97.75 340 ILE B N 1
ATOM 5143 C CA . ILE B 1 340 ? 11.445 -8.391 -23.875 1 97.75 340 ILE B CA 1
ATOM 5144 C C . ILE B 1 340 ? 11.477 -9.859 -23.438 1 97.75 340 ILE B C 1
ATOM 5146 O O . ILE B 1 340 ? 10.57 -10.328 -22.75 1 97.75 340 ILE B O 1
ATOM 5150 N N . PRO B 1 341 ? 12.492 -10.625 -23.859 1 98.69 341 PRO B N 1
ATOM 5151 C CA . PRO B 1 341 ? 12.594 -11.992 -23.359 1 98.69 341 PRO B CA 1
ATOM 5152 C C . PRO B 1 341 ? 12.695 -12.055 -21.828 1 98.69 341 PRO B C 1
ATOM 5154 O O . PRO B 1 341 ? 13.352 -11.211 -21.219 1 98.69 341 PRO B O 1
ATOM 5157 N N . ALA B 1 342 ? 12.078 -13.047 -21.234 1 98.75 342 ALA B N 1
ATOM 5158 C CA . ALA B 1 342 ? 12.039 -13.172 -19.781 1 98.75 342 ALA B CA 1
ATOM 5159 C C . ALA B 1 342 ? 13.453 -13.211 -19.203 1 98.75 342 ALA B C 1
ATOM 5161 O O . ALA B 1 342 ? 13.719 -12.586 -18.172 1 98.75 342 ALA B O 1
ATOM 5162 N N . ALA B 1 343 ? 14.359 -13.938 -19.844 1 98.81 343 ALA B N 1
ATOM 5163 C CA . ALA B 1 343 ? 15.742 -14.023 -19.375 1 98.81 343 ALA B CA 1
ATOM 5164 C C . ALA B 1 343 ? 16.406 -12.648 -19.375 1 98.81 343 ALA B C 1
ATOM 5166 O O . ALA B 1 343 ? 17.172 -12.32 -18.453 1 98.81 343 ALA B O 1
ATOM 5167 N N . GLU B 1 344 ? 16.125 -11.914 -20.422 1 98.69 344 GLU B N 1
ATOM 5168 C CA . GLU B 1 344 ? 16.688 -10.57 -20.516 1 98.69 344 GLU B CA 1
ATOM 5169 C C . GLU B 1 344 ? 16.125 -9.664 -19.422 1 98.69 344 GLU B C 1
ATOM 5171 O O . GLU B 1 344 ? 16.828 -8.828 -18.859 1 98.69 344 GLU B O 1
ATOM 5176 N N . LEU B 1 345 ? 14.828 -9.758 -19.156 1 98.69 345 LEU B N 1
ATOM 5177 C CA . LEU B 1 345 ? 14.242 -8.984 -18.062 1 98.69 345 LEU B CA 1
ATOM 5178 C C . LEU B 1 345 ? 14.945 -9.281 -16.75 1 98.69 345 LEU B C 1
ATOM 5180 O O . LEU B 1 345 ? 15.25 -8.367 -15.977 1 98.69 345 LEU B O 1
ATOM 5184 N N . VAL B 1 346 ? 15.242 -10.562 -16.469 1 98.81 346 VAL B N 1
ATOM 5185 C CA . VAL B 1 346 ? 15.953 -10.922 -15.25 1 98.81 346 VAL B CA 1
ATOM 5186 C C . VAL B 1 346 ? 17.297 -10.211 -15.211 1 98.81 346 VAL B C 1
ATOM 5188 O O . VAL B 1 346 ? 17.672 -9.625 -14.188 1 98.81 346 VAL B O 1
ATOM 5191 N N . ARG B 1 347 ? 18 -10.195 -16.312 1 98.44 347 ARG B N 1
ATOM 5192 C CA . ARG B 1 347 ? 19.312 -9.562 -16.391 1 98.44 347 ARG B CA 1
ATOM 5193 C C . ARG B 1 347 ? 19.219 -8.07 -16.125 1 98.44 347 ARG B C 1
ATOM 5195 O O . ARG B 1 347 ? 20.031 -7.504 -15.391 1 98.44 347 ARG B O 1
ATOM 5202 N N . VAL B 1 348 ? 18.234 -7.484 -16.719 1 98.38 348 VAL B N 1
ATOM 5203 C CA . VAL B 1 348 ? 18.031 -6.051 -16.547 1 98.38 348 VAL B CA 1
ATOM 5204 C C . VAL B 1 348 ? 17.703 -5.75 -15.078 1 98.38 348 VAL B C 1
ATOM 5206 O O . VAL B 1 348 ? 18.234 -4.801 -14.5 1 98.38 348 VAL B O 1
ATOM 5209 N N . LEU B 1 349 ? 16.844 -6.559 -14.484 1 98.62 349 LEU B N 1
ATOM 5210 C CA . LEU B 1 349 ? 16.469 -6.375 -13.086 1 98.62 349 LEU B CA 1
ATOM 5211 C C . LEU B 1 349 ? 17.672 -6.516 -12.164 1 98.62 349 LEU B C 1
ATOM 5213 O O . LEU B 1 349 ? 17.812 -5.766 -11.195 1 98.62 349 LEU B O 1
ATOM 5217 N N . VAL B 1 350 ? 18.516 -7.469 -12.453 1 98.56 350 VAL B N 1
ATOM 5218 C CA . VAL B 1 350 ? 19.719 -7.68 -11.656 1 98.56 350 VAL B CA 1
ATOM 5219 C C . VAL B 1 350 ? 20.609 -6.438 -11.711 1 98.56 350 VAL B C 1
ATOM 5221 O O . VAL B 1 350 ? 21.047 -5.934 -10.68 1 98.56 350 VAL B O 1
ATOM 5224 N N . ALA B 1 351 ? 20.812 -5.949 -12.922 1 98 351 ALA B N 1
ATOM 5225 C CA . ALA B 1 351 ? 21.656 -4.777 -13.102 1 98 351 ALA B CA 1
ATOM 5226 C C . ALA B 1 351 ? 21.078 -3.562 -12.383 1 98 351 ALA B C 1
ATOM 5228 O O . ALA B 1 351 ? 21.812 -2.82 -11.719 1 98 351 ALA B O 1
ATOM 5229 N N . GLU B 1 352 ? 19.797 -3.391 -12.539 1 98 352 GLU B N 1
ATOM 5230 C CA . GLU B 1 352 ? 19.125 -2.273 -11.891 1 98 352 GLU B CA 1
ATOM 5231 C C . GLU B 1 352 ? 19.203 -2.383 -10.367 1 98 352 GLU B C 1
ATOM 5233 O O . GLU B 1 352 ? 19.375 -1.375 -9.68 1 98 352 GLU B O 1
ATOM 5238 N N . THR B 1 353 ? 19 -3.607 -9.883 1 98.5 353 THR B N 1
ATOM 5239 C CA . THR B 1 353 ? 19.062 -3.83 -8.438 1 98.5 353 THR B CA 1
ATOM 5240 C C . THR B 1 353 ? 20.438 -3.502 -7.895 1 98.5 353 THR B C 1
ATOM 5242 O O . THR B 1 353 ? 20.562 -2.816 -6.875 1 98.5 353 THR B O 1
ATOM 5245 N N . GLN B 1 354 ? 21.469 -3.965 -8.562 1 97.5 354 GLN B N 1
ATOM 5246 C CA . GLN B 1 354 ? 22.844 -3.693 -8.148 1 97.5 354 GLN B CA 1
ATOM 5247 C C . GLN B 1 354 ? 23.141 -2.195 -8.156 1 97.5 354 GLN B C 1
ATOM 5249 O O . GLN B 1 354 ? 23.766 -1.676 -7.234 1 97.5 354 GLN B O 1
ATOM 5254 N N . ALA B 1 355 ? 22.625 -1.516 -9.156 1 96.38 355 ALA B N 1
ATOM 5255 C CA . ALA B 1 355 ? 22.812 -0.07 -9.25 1 96.38 355 ALA B CA 1
ATOM 5256 C C . ALA B 1 355 ? 22.125 0.65 -8.102 1 96.38 355 ALA B C 1
ATOM 5258 O O . ALA B 1 355 ? 22.641 1.625 -7.559 1 96.38 355 ALA B O 1
ATOM 5259 N N . ALA B 1 356 ? 20.953 0.129 -7.746 1 96.19 356 ALA B N 1
ATOM 5260 C CA . ALA B 1 356 ? 20.156 0.767 -6.703 1 96.19 356 ALA B CA 1
ATOM 5261 C C . ALA B 1 356 ? 20.766 0.536 -5.324 1 96.19 356 ALA B C 1
ATOM 5263 O O . ALA B 1 356 ? 20.578 1.342 -4.41 1 96.19 356 ALA B O 1
ATOM 5264 N N . LEU B 1 357 ? 21.5 -0.562 -5.172 1 94.44 357 LEU B N 1
ATOM 5265 C CA . LEU B 1 357 ? 22.094 -0.909 -3.885 1 94.44 357 LEU B CA 1
ATOM 5266 C C . LEU B 1 357 ? 23.484 -0.298 -3.746 1 94.44 357 LEU B C 1
ATOM 5268 O O . LEU B 1 357 ? 24.078 -0.336 -2.666 1 94.44 357 LEU B O 1
ATOM 5272 N N . ALA B 1 358 ? 24.141 0.18 -4.781 1 88.12 358 ALA B N 1
ATOM 5273 C CA . ALA B 1 358 ? 25.484 0.742 -4.766 1 88.12 358 ALA B CA 1
ATOM 5274 C C . ALA B 1 358 ? 25.5 2.133 -4.137 1 88.12 358 ALA B C 1
ATOM 5276 O O . ALA B 1 358 ? 24.5 2.859 -4.211 1 88.12 358 ALA B O 1
#

pLDDT: mean 97.08, std 4.5, range [41.38, 98.94]